Protein AF-0000000075743321 (afdb_homodimer)

Solvent-accessible surface area (backbone atoms only — not comparable to full-atom values): 31450 Å² total; per-residue (Å²): 132,83,72,49,42,60,17,60,39,51,51,83,63,34,25,37,32,34,36,20,59,13,15,54,67,76,68,58,81,82,76,26,31,42,60,59,40,52,52,52,44,41,74,71,39,32,38,78,46,72,28,60,35,60,72,38,92,44,61,46,74,60,20,6,30,51,58,68,55,33,26,47,39,53,51,46,54,36,68,36,82,76,41,49,32,35,39,31,26,40,30,79,41,56,22,64,70,26,58,82,69,57,60,43,68,58,40,43,76,31,38,44,40,46,32,22,40,48,25,40,14,20,41,48,42,43,42,29,49,64,29,29,30,29,29,30,34,26,58,23,43,36,64,47,51,44,90,45,68,67,13,37,50,47,40,50,51,23,46,49,53,40,49,43,32,44,48,36,45,62,52,74,49,56,72,52,92,88,42,58,76,66,42,69,74,24,69,42,68,33,58,17,36,22,44,59,37,21,45,68,33,32,46,51,43,43,38,19,78,88,30,47,70,79,30,67,67,14,21,38,36,37,19,32,65,57,52,50,53,66,57,54,44,50,55,52,46,46,38,35,68,54,40,41,54,43,37,24,42,18,39,41,28,22,17,52,42,78,50,89,65,79,69,76,54,82,47,65,68,56,48,51,50,48,50,40,50,71,42,29,60,77,29,14,16,24,35,28,38,47,22,45,60,20,67,56,98,52,38,59,29,27,46,55,46,70,29,55,39,44,28,33,39,30,15,75,69,45,26,43,33,46,72,52,48,66,25,86,129,87,71,49,41,60,17,60,38,52,51,84,62,32,24,37,31,34,35,20,58,11,15,53,67,74,66,64,78,81,77,26,32,43,58,57,40,52,51,51,43,40,74,71,38,32,39,78,46,71,27,59,35,58,72,38,89,46,59,45,76,54,21,7,31,51,59,68,57,31,28,49,38,54,51,45,52,35,67,34,83,75,41,50,32,36,38,31,26,42,33,79,41,56,22,64,70,26,59,82,69,56,61,43,68,60,39,44,76,31,39,42,39,46,32,21,40,49,24,42,14,20,41,48,43,43,42,29,47,65,29,28,31,30,30,31,35,26,59,22,43,37,65,45,49,45,88,45,69,68,12,37,50,48,39,50,51,24,45,51,53,39,49,42,31,42,48,34,46,64,52,75,49,57,72,51,92,88,40,59,76,65,41,70,74,24,68,44,66,33,56,18,35,21,42,58,37,20,46,67,32,34,47,52,44,43,37,19,78,87,31,46,68,79,30,67,64,14,20,38,36,38,22,35,63,57,51,48,50,66,59,54,44,52,55,51,47,45,38,34,70,54,40,41,54,43,37,23,41,18,40,41,27,22,16,53,43,77,49,87,64,80,64,62,61,84,47,64,69,55,49,51,50,49,51,40,52,70,42,29,60,76,29,14,15,24,34,29,39,48,22,46,58,21,66,55,98,51,39,59,29,26,45,54,46,69,29,55,39,45,30,32,39,30,16,76,69,46,25,44,32,47,72,53,47,66,26,86

Nearest PDB structures (foldseek):
  3sr3-assembly1_B  TM=9.087E-01  e=1.053E-28  Bacillus anthracis str. Ames
  3u1b-assembly1_B  TM=8.759E-01  e=1.747E-28  Bacillus anthracis str. Ames
  3sr3-assembly1_A  TM=8.570E-01  e=5.957E-29  Bacillus anthracis str. Ames
  4iix-assembly1_B  TM=8.674E-01  e=1.122E-28  Escherichia coli
  3tlg-assembly1_A  TM=8.670E-01  e=1.983E-28  Escherichia coli

Sequence (656 aa):
MRYSVKPRRLREGSTIMLIAPSAPPGYPGSGSGLNTSIDYLRKRGFRVVLGDTVKFALNKGFHSAPDEVRARDIMNAFTRDDVDAVWCLRGMSGAFRVIRFLDYEVIKEHPKVIVGFSDITALQTAVYAKAGVPSLQAPMLDLNVTSSEHGLSRFKRDVDAALSILKGEVIELKPLQDGPFPRIITPGKASGVMIGGNLLKFLLPQSVPGFRINPEGKVLFIEEIALQIHRLDEYLTALGLMGILGGVNAIAYGEIPELREWQVGGSVVESITEATKTYNPKAPSFMNYPCCHGGDQQGLNTYPVPLGINIEVNADEAALIMKEPLVEMRYSVKPRRLREGSTIMLIAPSAPPGYPGSGSGLNTSIDYLRKRGFRVVLGDTVKFALNKGFHSAPDEVRARDIMNAFTRDDVDAVWCLRGMSGAFRVIRFLDYEVIKEHPKVIVGFSDITALQTAVYAKAGVPSLQAPMLDLNVTSSEHGLSRFKRDVDAALSILKGEVIELKPLQDGPFPRIITPGKASGVMIGGNLLKFLLPQSVPGFRINPEGKVLFIEEIALQIHRLDEYLTALGLMGILGGVNAIAYGEIPELREWQVGGSVVESITEATKTYNPKAPSFMNYPCCHGGDQQGLNTYPVPLGINIEVNADEAALIMKEPLVE

Radius of gyration: 25.64 Å; Cα contacts (8 Å, |Δi|>4): 1723; chains: 2; bounding box: 49×75×62 Å

Secondary structure (DSSP, 8-state):
-----PPPPP-TT-EEEEE-SSSPPP-GGGT-HHHHHHHHHHHTT-EEEE-HHHHS---BTTBSS-HHHHHHHHHHHHH-TT--EEEE---SS-HHHHGGG--HHHHHHS--EEE--TTHHHHHHHHHHHH---EEE---TTTS--SSHHHHHHHHHHHHHHHHHHTT---EE---TTSPPPEEEE--EEEEEEEEEEHHHHHHHHHSGGG----TTEEEEEE--S--HHHHHHHHHHHHHTTHHHHSS-EEEEE-PPP-S--SS--HHHHHHHHHHHH-TTS-EEEEEEEEEEEETTEEEE--EEESSEEEEETTTTEEEESS-S--/-----PPPPP-TT-EEEEE-SSSPPP-GGGT-HHHHHHHHHHHTT-EEEE-HHHHS---BTTBSS-HHHHHHHHHHHHH-TT--EEEE---SS-HHHHGGG--HHHHHHS--EEE--TTHHHHHHHHHHHH---EEE---TTTS--SSHHHHHHHHHHHHHHHHHHTT---EEPPPTTSPPPEEEE--EEEEEEEEEEHHHHHHHHHSGGG----TTEEEEEE--S--HHHHHHHHHHHHHTTHHHHSS-EEEEE-PPP-SS--S--HHHHHHHHHHHH-TTS-EEEEEEEEEEEETTEEEE--EEESSEEEEETTTTEEEESS-S--

Foldseek 3Di:
DLDQQFAAFDDQAAEEEEAALFFAFDDPPVVFLQVVLQVLCVVVRYHYHYFPLHVPCQDDVRGSHPLLRSLVRVLCQQQDPRHRAYAYADADERNLVNLVVHDLCSCLVRPHAYEEADLCLLVQLQNCQRRLAKYKQFDHRGAQDDPDPVSNVLNSVQVVLVSCLSNFDFDKFFDDPQFDDKFWLAADKDKAFEGEGEQVSNLVLCVPVSRNDQQARYEYEYEYEADALVVVLVSLVSCLVSLNLQRHQAYEYADYDHDPDDYPDDDPVRSVSVSNCVRHVNHTYMYHRQDDNDDDPSGGRRRMDMGSAMWMQGSVRRIIGGPGRSHD/DLDQQFAAFDDQAAEEEEAALFFAFDPPPVVFLQVVLQVLVVVVRYHYHYFCLHVPCQDDPRGSHPLLRSQVRVLCLQQDPRHRAYAYADADERNLVNLVVHDLCSCLVRPHAYEEADLCLLVQLQNCQRRLAKYKQFDHRGAQDDPDPVSNVLNSVQVVLVSCLSNFDFDKFFDDPQFDDKFWLAADKDKAFEGEGEQVSNLVLCVPVSRNDQQARYEYEYEYEADALVVVLVSLVSCLVSCNLQRHQAYEYADYDHDPPDYDDDTPVRSVSVSNCVRHVNHTYMYHRQDDNDDDPSGGRRRMDMGSAMWMQGSVRSIIGGPGRSHD

Structure (mmCIF, N/CA/C/O backbone):
data_AF-0000000075743321-model_v1
#
loop_
_entity.id
_entity.type
_entity.pdbx_description
1 polymer 'Peptidase U61 LD-carboxypeptidase A'
#
loop_
_atom_site.group_PDB
_atom_site.id
_atom_site.type_symbol
_atom_site.label_atom_id
_atom_site.label_alt_id
_atom_site.label_comp_id
_atom_site.label_asym_id
_atom_site.label_entity_id
_atom_site.label_seq_id
_atom_site.pdbx_PDB_ins_code
_atom_site.Cartn_x
_atom_site.Cartn_y
_atom_site.Cartn_z
_atom_site.occupancy
_atom_site.B_iso_or_equiv
_atom_site.auth_seq_id
_atom_site.auth_comp_id
_atom_site.auth_asym_id
_atom_site.auth_atom_id
_atom_site.pdbx_PDB_model_num
ATOM 1 N N . MET A 1 1 ? -17.094 -10.531 -24.516 1 29.8 1 MET A N 1
ATOM 2 C CA . MET A 1 1 ? -15.758 -10.859 -25 1 29.8 1 MET A CA 1
ATOM 3 C C . MET A 1 1 ? -15 -11.719 -24 1 29.8 1 MET A C 1
ATOM 5 O O . MET A 1 1 ? -14.789 -11.305 -22.859 1 29.8 1 MET A O 1
ATOM 9 N N . ARG A 1 2 ? -15.211 -12.961 -23.953 1 39.22 2 ARG A N 1
ATOM 10 C CA . ARG A 1 2 ? -14.711 -14.016 -23.078 1 39.22 2 ARG A CA 1
ATOM 11 C C . ARG A 1 2 ? -13.25 -13.773 -22.719 1 39.22 2 ARG A C 1
ATOM 13 O O . ARG A 1 2 ? -12.625 -14.602 -22.047 1 39.22 2 ARG A O 1
ATOM 20 N N . TYR A 1 3 ? -12.305 -13.18 -23.547 1 48.41 3 TYR A N 1
ATOM 21 C CA . TYR A 1 3 ? -11.305 -13.75 -24.438 1 48.41 3 TYR A CA 1
ATOM 22 C C . TYR A 1 3 ? -10.023 -14.07 -23.688 1 48.41 3 TYR A C 1
ATOM 24 O O . TYR A 1 3 ? -9.109 -13.25 -23.625 1 48.41 3 TYR A O 1
ATOM 32 N N . SER A 1 4 ? -10.141 -14.625 -22.438 1 61.72 4 SER A N 1
ATOM 33 C CA . SER A 1 4 ? -8.836 -15.07 -21.938 1 61.72 4 SER A CA 1
ATOM 34 C C . SER A 1 4 ? -8.141 -15.969 -22.953 1 61.72 4 SER A C 1
ATOM 36 O O . SER A 1 4 ? -8.797 -16.703 -23.703 1 61.72 4 SER A O 1
ATOM 38 N N . VAL A 1 5 ? -6.949 -15.641 -23.359 1 84.44 5 VAL A N 1
ATOM 39 C CA . VAL A 1 5 ? -6.039 -16.453 -24.141 1 84.44 5 VAL A CA 1
ATOM 40 C C . VAL A 1 5 ? -5.504 -17.609 -23.297 1 84.44 5 VAL A C 1
ATOM 42 O O . VAL A 1 5 ? -4.828 -17.375 -22.281 1 84.44 5 VAL A O 1
ATOM 45 N N . LYS A 1 6 ? -6.035 -18.828 -23.516 1 91.81 6 LYS A N 1
ATOM 46 C CA . LYS A 1 6 ? -5.648 -19.938 -22.656 1 91.81 6 LYS A CA 1
ATOM 47 C C . LYS A 1 6 ? -4.375 -20.609 -23.156 1 91.81 6 LYS A C 1
ATOM 49 O O . LYS A 1 6 ? -4.242 -20.891 -24.359 1 91.81 6 LYS A O 1
ATOM 54 N N . PRO A 1 7 ? -3.477 -20.828 -22.219 1 96.69 7 PRO A N 1
ATOM 55 C CA . PRO A 1 7 ? -2.256 -21.562 -22.562 1 96.69 7 PRO A CA 1
ATOM 56 C C . PRO A 1 7 ? -2.529 -23.031 -22.906 1 96.69 7 PRO A C 1
ATOM 58 O O . PRO A 1 7 ? -3.621 -23.531 -22.641 1 96.69 7 PRO A O 1
ATOM 61 N N . ARG A 1 8 ? -1.607 -23.656 -23.562 1 95.62 8 ARG A N 1
ATOM 62 C CA . ARG A 1 8 ? -1.686 -25.078 -23.859 1 95.62 8 ARG A CA 1
ATOM 63 C C . ARG A 1 8 ? -1.506 -25.906 -22.594 1 95.62 8 ARG A C 1
ATOM 65 O O . ARG A 1 8 ? -0.695 -25.578 -21.734 1 95.62 8 ARG A O 1
ATOM 72 N N . ARG A 1 9 ? -2.215 -27 -22.547 1 97.75 9 ARG A N 1
ATOM 73 C CA . ARG A 1 9 ? -2.102 -27.906 -21.406 1 97.75 9 ARG A CA 1
ATOM 74 C C . ARG A 1 9 ? -0.757 -28.625 -21.406 1 97.75 9 ARG A C 1
ATOM 76 O O . ARG A 1 9 ? -0.17 -28.844 -22.469 1 97.75 9 ARG A O 1
ATOM 83 N N . LEU A 1 10 ? -0.298 -28.969 -20.234 1 98.19 10 LEU A N 1
ATOM 84 C CA . LEU A 1 10 ? 0.907 -29.781 -20.109 1 98.19 10 LEU A CA 1
ATOM 85 C C . LEU A 1 10 ? 0.617 -31.234 -20.453 1 98.19 10 LEU A C 1
ATOM 87 O O . LEU A 1 10 ? -0.478 -31.734 -20.188 1 98.19 10 LEU A O 1
ATOM 91 N N . ARG A 1 11 ? 1.539 -31.859 -21.031 1 97.31 11 ARG A N 1
ATOM 92 C CA . ARG A 1 11 ? 1.543 -33.281 -21.312 1 97.31 11 ARG A CA 1
ATOM 93 C C . ARG A 1 11 ? 2.863 -33.938 -20.906 1 97.31 11 ARG A C 1
ATOM 95 O O . ARG A 1 11 ? 3.814 -33.219 -20.547 1 97.31 11 ARG A O 1
ATOM 102 N N . GLU A 1 12 ? 2.781 -35.281 -20.875 1 96 12 GLU A N 1
ATOM 103 C CA . GLU A 1 12 ? 4.059 -35.969 -20.641 1 96 12 GLU A CA 1
ATOM 104 C C . GLU A 1 12 ? 5.129 -35.469 -21.609 1 96 12 GLU A C 1
ATOM 106 O O . GLU A 1 12 ? 4.867 -35.312 -22.797 1 96 12 GLU A O 1
ATOM 111 N N . GLY A 1 13 ? 6.242 -35.125 -21.062 1 97.88 13 GLY A N 1
ATOM 112 C CA . GLY A 1 13 ? 7.328 -34.625 -21.891 1 97.88 13 GLY A CA 1
ATOM 113 C C . GLY A 1 13 ? 7.348 -33.094 -22.016 1 97.88 13 GLY A C 1
ATOM 114 O O . GLY A 1 13 ? 8.312 -32.531 -22.516 1 97.88 13 GLY A O 1
ATOM 115 N N . SER A 1 14 ? 6.273 -32.438 -21.578 1 98.44 14 SER A N 1
ATOM 116 C CA . SER A 1 14 ? 6.254 -30.969 -21.594 1 98.44 14 SER A CA 1
ATOM 117 C C . SER A 1 14 ? 7.422 -30.391 -20.812 1 98.44 14 SER A C 1
ATOM 119 O O . SER A 1 14 ? 7.934 -31.031 -19.891 1 98.44 14 SER A O 1
ATOM 121 N N . THR A 1 15 ? 7.836 -29.172 -21.203 1 98.62 15 THR A N 1
ATOM 122 C CA . THR A 1 15 ? 8.969 -28.5 -20.578 1 98.62 15 THR A CA 1
ATOM 123 C C . THR A 1 15 ? 8.492 -27.375 -19.672 1 98.62 15 THR A C 1
ATOM 125 O O . THR A 1 15 ? 7.754 -26.484 -20.109 1 98.62 15 THR A O 1
ATOM 128 N N . ILE A 1 16 ? 8.938 -27.438 -18.422 1 98.56 16 ILE A N 1
ATOM 129 C CA . ILE A 1 16 ? 8.664 -26.391 -17.453 1 98.56 16 ILE A CA 1
ATOM 130 C C . ILE A 1 16 ? 9.938 -25.594 -17.188 1 98.56 16 ILE A C 1
ATOM 132 O O . ILE A 1 16 ? 10.977 -26.156 -16.844 1 98.56 16 ILE A O 1
ATOM 136 N N . MET A 1 17 ? 9.867 -24.297 -17.422 1 98.25 17 MET A N 1
ATOM 137 C CA . MET A 1 17 ? 10.992 -23.422 -17.125 1 98.25 17 MET A CA 1
ATOM 138 C C . MET A 1 17 ? 10.867 -22.828 -15.719 1 98.25 17 MET A C 1
ATOM 140 O O . MET A 1 17 ? 9.812 -22.297 -15.359 1 98.25 17 MET A O 1
ATOM 144 N N . LEU A 1 18 ? 11.906 -22.984 -14.953 1 96.69 18 LEU A N 1
ATOM 145 C CA . LEU A 1 18 ? 11.977 -22.406 -13.617 1 96.69 18 LEU A CA 1
ATOM 146 C C . LEU A 1 18 ? 12.648 -21.047 -13.656 1 96.69 18 LEU A C 1
ATOM 148 O O . LEU A 1 18 ? 13.734 -20.891 -14.219 1 96.69 18 LEU A O 1
ATOM 152 N N . ILE A 1 19 ? 11.984 -20.031 -13.094 1 96.31 19 ILE A N 1
ATOM 153 C CA . ILE A 1 19 ? 12.562 -18.703 -13.062 1 96.31 19 ILE A CA 1
ATOM 154 C C . ILE A 1 19 ? 12.469 -18.125 -11.656 1 96.31 19 ILE A C 1
ATOM 156 O O . ILE A 1 19 ? 11.703 -18.625 -10.82 1 96.31 19 ILE A O 1
ATOM 160 N N . ALA A 1 20 ? 13.266 -17.109 -11.367 1 95.25 20 ALA A N 1
ATOM 161 C CA . ALA A 1 20 ? 13.258 -16.375 -10.102 1 95.25 20 ALA A CA 1
ATOM 162 C C . ALA A 1 20 ? 12.992 -14.883 -10.328 1 95.25 20 ALA A C 1
ATOM 164 O O . ALA A 1 20 ? 13.898 -14.055 -10.227 1 95.25 20 ALA A O 1
ATOM 165 N N . PRO A 1 21 ? 11.75 -14.516 -10.539 1 96.38 21 PRO A N 1
ATOM 166 C CA . PRO A 1 21 ? 11.422 -13.117 -10.859 1 96.38 21 PRO A CA 1
ATOM 167 C C . PRO A 1 21 ? 11.516 -12.195 -9.648 1 96.38 21 PRO A C 1
ATOM 169 O O . PRO A 1 21 ? 11.414 -10.977 -9.789 1 96.38 21 PRO A O 1
ATOM 172 N N . SER A 1 22 ? 11.688 -12.688 -8.477 1 94.88 22 SER A N 1
ATOM 173 C CA . SER A 1 22 ? 11.766 -11.93 -7.234 1 94.88 22 SER A CA 1
ATOM 174 C C . SER A 1 22 ? 13.109 -12.141 -6.543 1 94.88 22 SER A C 1
ATOM 176 O O . SER A 1 22 ? 14.148 -11.719 -7.051 1 94.88 22 SER A O 1
ATOM 178 N N . ALA A 1 23 ? 13.188 -12.875 -5.422 1 91.31 23 ALA A N 1
ATOM 179 C CA . ALA A 1 23 ? 14.422 -13.109 -4.676 1 91.31 23 ALA A CA 1
ATOM 180 C C . ALA A 1 23 ? 15.188 -14.305 -5.238 1 91.31 23 ALA A C 1
ATOM 182 O O . ALA A 1 23 ? 14.609 -15.141 -5.941 1 91.31 23 ALA A O 1
ATOM 183 N N . PRO A 1 24 ? 16.438 -14.344 -4.949 1 88.31 24 PRO A N 1
ATOM 184 C CA . PRO A 1 24 ? 17.219 -15.5 -5.391 1 88.31 24 PRO A CA 1
ATOM 185 C C . PRO A 1 24 ? 16.812 -16.781 -4.672 1 88.31 24 PRO A C 1
ATOM 187 O O . PRO A 1 24 ? 16.422 -16.75 -3.502 1 88.31 24 PRO A O 1
ATOM 190 N N . PRO A 1 25 ? 16.938 -17.891 -5.496 1 81.69 25 PRO A N 1
ATOM 191 C CA . PRO A 1 25 ? 16.703 -19.172 -4.82 1 81.69 25 PRO A CA 1
ATOM 192 C C . PRO A 1 25 ? 17.766 -19.469 -3.76 1 81.69 25 PRO A C 1
ATOM 194 O O . PRO A 1 25 ? 18.828 -18.844 -3.75 1 81.69 25 PRO A O 1
ATOM 197 N N . GLY A 1 26 ? 17.281 -20.234 -2.758 1 71.12 26 GLY A N 1
ATOM 198 C CA . GLY A 1 26 ? 18.297 -20.719 -1.825 1 71.12 26 GLY A CA 1
ATOM 199 C C . GLY A 1 26 ? 19.391 -21.531 -2.49 1 71.12 26 GLY A C 1
ATOM 200 O O . GLY A 1 26 ? 19.141 -22.203 -3.498 1 71.12 26 GLY A O 1
ATOM 201 N N . TYR A 1 27 ? 20.688 -21.188 -2.525 1 54.09 27 TYR A N 1
ATOM 202 C CA . TYR A 1 27 ? 21.797 -21.859 -3.203 1 54.09 27 TYR A CA 1
ATOM 203 C C . TYR A 1 27 ? 21.75 -23.359 -2.984 1 54.09 27 TYR A C 1
ATOM 205 O O . TYR A 1 27 ? 21.453 -23.828 -1.883 1 54.09 27 TYR A O 1
ATOM 213 N N . PRO A 1 28 ? 21.734 -24.188 -4.059 1 47.06 28 PRO A N 1
ATOM 214 C CA . PRO A 1 28 ? 21.656 -25.656 -4.133 1 47.06 28 PRO A CA 1
ATOM 215 C C . PRO A 1 28 ? 22.453 -26.344 -3.031 1 47.06 28 PRO A C 1
ATOM 217 O O . PRO A 1 28 ? 22.094 -27.453 -2.602 1 47.06 28 PRO A O 1
ATOM 220 N N . GLY A 1 29 ? 23.609 -26.016 -2.74 1 41.25 29 GLY A N 1
ATOM 221 C CA . GLY A 1 29 ? 24.5 -26.875 -1.954 1 41.25 29 GLY A CA 1
ATOM 222 C C . GLY A 1 29 ? 23.891 -27.297 -0.634 1 41.25 29 GLY A C 1
ATOM 223 O O . GLY A 1 29 ? 24.406 -28.188 0.04 1 41.25 29 GLY A O 1
ATOM 224 N N . SER A 1 30 ? 23.328 -26.531 0.13 1 42.66 30 SER A N 1
ATOM 225 C CA . SER A 1 30 ? 22.938 -27.016 1.445 1 42.66 30 SER A CA 1
ATOM 226 C C . SER A 1 30 ? 21.719 -27.938 1.351 1 42.66 30 SER A C 1
ATOM 228 O O . SER A 1 30 ? 20.906 -28 2.277 1 42.66 30 SER A O 1
ATOM 230 N N . GLY A 1 31 ? 21.625 -28.859 0.332 1 50.97 31 GLY A N 1
ATOM 231 C CA . GLY A 1 31 ? 20.578 -29.859 0.352 1 50.97 31 GLY A CA 1
ATOM 232 C C . GLY A 1 31 ? 19.25 -29.375 -0.192 1 50.97 31 GLY A C 1
ATOM 233 O O . GLY A 1 31 ? 18.219 -29.5 0.469 1 50.97 31 GLY A O 1
ATOM 234 N N . SER A 1 32 ? 19.125 -28.5 -1.301 1 62.69 32 SER A N 1
ATOM 235 C CA . SER A 1 32 ? 18.328 -27.328 -1.632 1 62.69 32 SER A CA 1
ATOM 236 C C . SER A 1 32 ? 16.922 -27.719 -2.068 1 62.69 32 SER A C 1
ATOM 238 O O . SER A 1 32 ? 16.703 -28.828 -2.58 1 62.69 32 SER A O 1
ATOM 240 N N . GLY A 1 33 ? 15.875 -27.438 -1.416 1 78.88 33 GLY A N 1
ATOM 241 C CA . GLY A 1 33 ? 14.453 -27.469 -1.747 1 78.88 33 GLY A CA 1
ATOM 242 C C . GLY A 1 33 ? 14.188 -27.422 -3.24 1 78.88 33 GLY A C 1
ATOM 243 O O . GLY A 1 33 ? 13.352 -28.156 -3.748 1 78.88 33 GLY A O 1
ATOM 244 N N . LEU A 1 34 ? 15.172 -27 -3.971 1 87.5 34 LEU A N 1
ATOM 245 C CA . LEU A 1 34 ? 14.992 -26.859 -5.41 1 87.5 34 LEU A CA 1
ATOM 246 C C . LEU A 1 34 ? 15.242 -28.188 -6.125 1 87.5 34 LEU A C 1
ATOM 248 O O . LEU A 1 34 ? 14.492 -28.562 -7.02 1 87.5 34 LEU A O 1
ATOM 252 N N . ASN A 1 35 ? 16.312 -28.922 -5.77 1 88.44 35 ASN A N 1
ATOM 253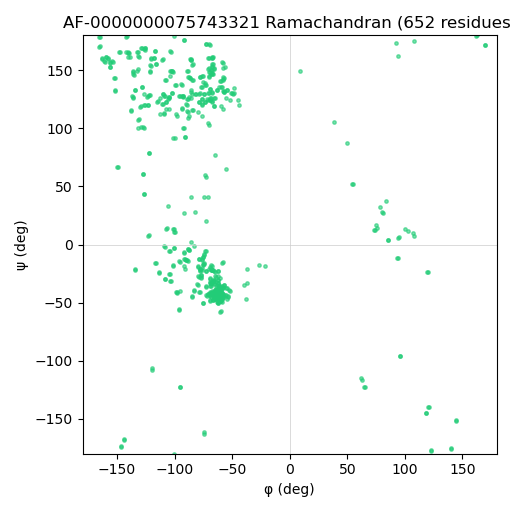 C CA . ASN A 1 35 ? 16.625 -30.219 -6.391 1 88.44 35 ASN A CA 1
ATOM 254 C C . ASN A 1 35 ? 15.508 -31.234 -6.152 1 88.44 35 ASN A C 1
ATOM 256 O O . ASN A 1 35 ? 15.172 -32 -7.043 1 88.44 35 ASN A O 1
ATOM 260 N N . THR A 1 36 ? 15.023 -31.219 -4.945 1 89.56 36 THR A N 1
ATOM 261 C CA . THR A 1 36 ? 13.914 -32.094 -4.617 1 89.56 36 THR A CA 1
ATOM 262 C C . THR A 1 36 ? 12.719 -31.828 -5.523 1 89.56 36 THR A C 1
ATOM 264 O O . THR A 1 36 ? 12.086 -32.75 -6.031 1 89.56 36 THR A O 1
ATOM 267 N N . SER A 1 37 ? 12.445 -30.594 -5.75 1 92.94 37 SER A N 1
ATOM 268 C CA . SER A 1 37 ? 11.32 -30.188 -6.586 1 92.94 37 SER A CA 1
ATOM 269 C C . SER A 1 37 ? 11.555 -30.562 -8.047 1 92.94 37 SER A C 1
ATOM 271 O O . SER A 1 37 ? 10.641 -31.047 -8.719 1 92.94 37 SER A O 1
ATOM 273 N N . ILE A 1 38 ? 12.773 -30.344 -8.531 1 93.75 38 ILE A N 1
ATOM 274 C CA . ILE A 1 38 ? 13.117 -30.656 -9.914 1 93.75 38 ILE A CA 1
ATOM 275 C C . ILE A 1 38 ? 12.992 -32.156 -10.148 1 93.75 38 ILE A C 1
ATOM 277 O O . ILE A 1 38 ? 12.391 -32.594 -11.133 1 93.75 38 ILE A O 1
ATOM 281 N N . ASP A 1 39 ? 13.555 -32.938 -9.188 1 94.44 39 ASP A N 1
ATOM 282 C CA . ASP A 1 39 ? 13.477 -34.375 -9.297 1 94.44 39 ASP A CA 1
ATOM 283 C C . ASP A 1 39 ? 12.023 -34.844 -9.297 1 94.44 39 ASP A C 1
ATOM 285 O O . ASP A 1 39 ? 11.672 -35.781 -10.031 1 94.44 39 ASP A O 1
ATOM 289 N N . TYR A 1 40 ? 11.234 -34.219 -8.461 1 95.44 40 TYR A N 1
ATOM 290 C CA . TYR A 1 40 ? 9.836 -34.594 -8.375 1 95.44 40 TYR A CA 1
ATOM 291 C C . TYR A 1 40 ? 9.117 -34.344 -9.695 1 95.44 40 TYR A C 1
ATOM 293 O O . TYR A 1 40 ? 8.352 -35.188 -10.172 1 95.44 40 TYR A O 1
ATOM 301 N N . LEU A 1 41 ? 9.352 -33.219 -10.352 1 97.12 41 LEU A N 1
ATOM 302 C CA . LEU A 1 41 ? 8.742 -32.875 -11.633 1 97.12 41 LEU A CA 1
ATOM 303 C C . LEU A 1 41 ? 9.203 -33.844 -12.727 1 97.12 41 LEU A C 1
ATOM 305 O O . LEU A 1 41 ? 8.398 -34.281 -13.547 1 97.12 41 LEU A O 1
ATOM 309 N N . ARG A 1 42 ? 10.461 -34.188 -12.703 1 97.88 42 ARG A N 1
ATOM 310 C CA . ARG A 1 42 ? 11 -35.125 -13.68 1 97.88 42 ARG A CA 1
ATOM 311 C C . ARG A 1 42 ? 10.367 -36.5 -13.523 1 97.88 42 ARG A C 1
ATOM 313 O O . ARG A 1 42 ? 10.031 -37.156 -14.508 1 97.88 42 ARG A O 1
ATOM 320 N N . LYS A 1 43 ? 10.242 -36.906 -12.281 1 97.25 43 LYS A N 1
ATOM 321 C CA . LYS A 1 43 ? 9.617 -38.188 -11.992 1 97.25 43 LYS A CA 1
ATOM 322 C C . LYS A 1 43 ? 8.164 -38.188 -12.477 1 97.25 43 LYS A C 1
ATOM 324 O O . LYS A 1 43 ? 7.629 -39.25 -12.797 1 97.25 43 LYS A O 1
ATOM 329 N N . ARG A 1 44 ? 7.531 -37.062 -12.539 1 97.25 44 ARG A N 1
ATOM 330 C CA . ARG A 1 44 ? 6.16 -36.969 -13.023 1 97.25 44 ARG A CA 1
ATOM 331 C C . ARG A 1 44 ? 6.117 -36.844 -14.539 1 97.25 44 ARG A C 1
ATOM 333 O O . ARG A 1 44 ? 5.051 -36.656 -15.125 1 97.25 44 ARG A O 1
ATOM 340 N N . GLY A 1 45 ? 7.324 -36.875 -15.203 1 97.88 45 GLY A N 1
ATOM 341 C CA . GLY A 1 45 ? 7.395 -37 -16.656 1 97.88 45 GLY A CA 1
ATOM 342 C C . GLY A 1 45 ? 7.637 -35.656 -17.344 1 97.88 45 GLY A C 1
ATOM 343 O O . GLY A 1 45 ? 7.449 -35.562 -18.562 1 97.88 45 GLY A O 1
ATOM 344 N N . PHE A 1 46 ? 8.008 -34.656 -16.609 1 98.5 46 PHE A N 1
ATOM 345 C CA . PHE A 1 46 ? 8.219 -33.344 -17.219 1 98.5 46 PHE A CA 1
ATOM 346 C C . PHE A 1 46 ? 9.711 -33.094 -17.406 1 98.5 46 PHE A C 1
ATOM 348 O O . PHE A 1 46 ? 10.539 -33.625 -16.672 1 98.5 46 PHE A O 1
ATOM 355 N N . ARG A 1 47 ? 10.016 -32.344 -18.438 1 98.38 47 ARG A N 1
ATOM 356 C CA . ARG A 1 47 ? 11.344 -31.766 -18.562 1 98.38 47 ARG A CA 1
ATOM 357 C C . ARG A 1 47 ? 11.445 -30.438 -17.828 1 98.38 47 ARG A C 1
ATOM 359 O O . ARG A 1 47 ? 10.477 -29.672 -17.781 1 98.38 47 ARG A O 1
ATOM 366 N N . VAL A 1 48 ? 12.609 -30.219 -17.234 1 97.75 48 VAL A N 1
ATOM 367 C CA . VAL A 1 48 ? 12.812 -28.984 -16.469 1 97.75 48 VAL A CA 1
ATOM 368 C C . VAL A 1 48 ? 14.016 -28.234 -17.016 1 97.75 48 VAL A C 1
ATOM 370 O O . VAL A 1 48 ? 15.086 -28.812 -17.219 1 97.75 48 VAL A O 1
ATOM 373 N N . VAL A 1 49 ? 13.828 -26.984 -17.328 1 96.94 49 VAL A N 1
ATOM 374 C CA . VAL A 1 49 ? 14.93 -26.109 -17.719 1 96.94 49 VAL A CA 1
ATOM 375 C C . VAL A 1 49 ? 14.992 -24.922 -16.766 1 96.94 49 VAL A C 1
ATOM 377 O O . VAL A 1 49 ? 13.977 -24.5 -16.203 1 96.94 49 VAL A O 1
ATOM 380 N N . LEU A 1 50 ? 16.172 -24.406 -16.547 1 95.31 50 LEU A N 1
ATOM 381 C CA . LEU A 1 50 ? 16.375 -23.281 -15.641 1 95.31 50 LEU A CA 1
ATOM 382 C C . LEU A 1 50 ? 16.562 -21.984 -16.406 1 95.31 50 LEU A C 1
ATOM 384 O O . LEU A 1 50 ? 17.312 -21.938 -17.391 1 95.31 50 LEU A O 1
ATOM 388 N N . GLY A 1 51 ? 15.828 -20.953 -16.016 1 95.19 51 GLY A N 1
ATOM 389 C CA . GLY A 1 51 ? 16.078 -19.625 -16.547 1 95.19 51 GLY A CA 1
ATOM 390 C C . GLY A 1 51 ? 17.375 -19.016 -16.078 1 95.19 51 GLY A C 1
ATOM 391 O O . GLY A 1 51 ? 18.031 -19.562 -15.172 1 95.19 51 GLY A O 1
ATOM 392 N N . ASP A 1 52 ? 17.766 -17.891 -16.625 1 93.25 52 ASP A N 1
ATOM 393 C CA . ASP A 1 52 ? 19.031 -17.219 -16.328 1 93.25 52 ASP A CA 1
ATOM 394 C C . ASP A 1 52 ? 19.078 -16.75 -14.875 1 93.25 52 ASP A C 1
ATOM 396 O O . ASP A 1 52 ? 20.141 -16.734 -14.25 1 93.25 52 ASP A O 1
ATOM 400 N N . THR A 1 53 ? 17.938 -16.359 -14.328 1 93.44 53 THR A N 1
ATOM 401 C CA . THR A 1 53 ? 17.875 -15.844 -12.969 1 93.44 53 THR A CA 1
ATOM 402 C C . THR A 1 53 ? 18.156 -16.953 -11.953 1 93.44 53 THR A C 1
ATOM 404 O O . THR A 1 53 ? 18.422 -16.672 -10.781 1 93.44 53 THR A O 1
ATOM 407 N N . VAL A 1 54 ? 18.016 -18.141 -12.383 1 90.44 54 VAL A N 1
ATOM 408 C CA . VAL A 1 54 ? 18.25 -19.312 -11.531 1 90.44 54 VAL A CA 1
ATOM 409 C C . VAL A 1 54 ? 19.656 -19.844 -11.789 1 90.44 54 VAL A C 1
ATOM 411 O O . VAL A 1 54 ? 20.391 -20.156 -10.844 1 90.44 54 VAL A O 1
ATOM 414 N N . LYS A 1 55 ? 20.031 -19.859 -13.008 1 87.19 55 LYS A N 1
ATOM 415 C CA . LYS A 1 55 ? 21.266 -20.5 -13.453 1 87.19 55 LYS A CA 1
ATOM 416 C C . LYS A 1 55 ? 22.484 -19.672 -13.031 1 87.19 55 LYS A C 1
ATOM 418 O O . LYS A 1 55 ? 23.516 -20.234 -12.664 1 87.19 55 LYS A O 1
ATOM 423 N N . PHE A 1 56 ? 22.203 -18.312 -13.109 1 82.44 56 PHE A N 1
ATOM 424 C CA . PHE A 1 56 ? 23.359 -17.438 -12.914 1 82.44 56 PHE A CA 1
ATOM 425 C C . PHE A 1 56 ? 23.234 -16.641 -11.625 1 82.44 56 PHE A C 1
ATOM 427 O O . PHE A 1 56 ? 22.125 -16.25 -11.234 1 82.44 56 PHE A O 1
ATOM 434 N N . ALA A 1 57 ? 24.172 -16.688 -10.789 1 72 57 ALA A N 1
ATOM 435 C CA . ALA A 1 57 ? 24.188 -15.898 -9.555 1 72 57 ALA A CA 1
ATOM 436 C C . ALA A 1 57 ? 24.266 -14.406 -9.852 1 72 57 ALA A C 1
ATOM 438 O O . ALA A 1 57 ? 25.312 -13.781 -9.633 1 72 57 ALA A O 1
ATOM 439 N N . LEU A 1 58 ? 23.188 -13.781 -10.242 1 79.62 58 LEU A N 1
ATOM 440 C CA . LEU A 1 58 ? 23.141 -12.391 -10.688 1 79.62 58 LEU A CA 1
ATOM 441 C C . LEU A 1 58 ? 22.516 -11.5 -9.617 1 79.62 58 LEU A C 1
ATOM 443 O O . LEU A 1 58 ? 21.859 -10.508 -9.938 1 79.62 58 LEU A O 1
ATOM 447 N N . ASN A 1 59 ? 22.75 -11.852 -8.406 1 82.88 59 ASN A N 1
ATOM 448 C CA . ASN A 1 59 ? 22.031 -11.211 -7.305 1 82.88 59 ASN A CA 1
ATOM 449 C C . ASN A 1 59 ? 22.312 -9.711 -7.258 1 82.88 59 ASN A C 1
ATOM 451 O O . ASN A 1 59 ? 23.453 -9.281 -7.469 1 82.88 59 ASN A O 1
ATOM 455 N N . LYS A 1 60 ? 21.328 -8.961 -7.086 1 82.19 60 LYS A N 1
ATOM 456 C CA . LYS A 1 60 ? 21.375 -7.52 -6.836 1 82.19 60 LYS A CA 1
ATOM 457 C C . LYS A 1 60 ? 20.531 -7.152 -5.613 1 82.19 60 LYS A C 1
ATOM 459 O O . LYS A 1 60 ? 19.312 -7.031 -5.707 1 82.19 60 LYS A O 1
ATOM 464 N N . GLY A 1 61 ? 21.25 -6.945 -4.473 1 80.94 61 GLY A N 1
ATOM 465 C CA . GLY A 1 61 ? 20.5 -6.75 -3.238 1 80.94 61 GLY A CA 1
ATOM 466 C C . GLY A 1 61 ? 19.672 -7.961 -2.84 1 80.94 61 GLY A C 1
ATOM 467 O O . GLY A 1 61 ? 20.219 -9.062 -2.699 1 80.94 61 GLY A O 1
ATOM 468 N N . PHE A 1 62 ? 18.406 -7.742 -2.836 1 86.25 62 PHE A N 1
ATOM 469 C CA . PHE A 1 62 ? 17.531 -8.844 -2.445 1 86.25 62 PHE A CA 1
ATOM 470 C C . PHE A 1 62 ? 16.797 -9.414 -3.656 1 86.25 62 PHE A C 1
ATOM 472 O O . PHE A 1 62 ? 15.883 -10.227 -3.512 1 86.25 62 PHE A O 1
ATOM 479 N N . HIS A 1 63 ? 17.266 -9.047 -4.809 1 91.75 63 HIS A N 1
ATOM 480 C CA . HIS A 1 63 ? 16.703 -9.562 -6.051 1 91.75 63 HIS A CA 1
ATOM 481 C C . HIS A 1 63 ? 17.609 -10.633 -6.66 1 91.75 63 HIS A C 1
ATOM 483 O O . HIS A 1 63 ? 18.828 -10.57 -6.531 1 91.75 63 HIS A O 1
ATOM 489 N N . SER A 1 64 ? 17 -11.547 -7.344 1 92.69 64 SER A N 1
ATOM 490 C CA . SER A 1 64 ? 17.75 -12.625 -7.969 1 92.69 64 SER A CA 1
ATOM 491 C C . SER A 1 64 ? 18.672 -12.094 -9.062 1 92.69 64 SER A C 1
ATOM 493 O O . SER A 1 64 ? 19.672 -12.734 -9.406 1 92.69 64 SER A O 1
ATOM 495 N N . ALA A 1 65 ? 18.328 -11 -9.648 1 94.38 65 ALA A N 1
ATOM 496 C CA . ALA A 1 65 ? 19.062 -10.344 -10.727 1 94.38 65 ALA A CA 1
ATOM 497 C C . ALA A 1 65 ? 18.578 -8.914 -10.93 1 94.38 65 ALA A C 1
ATOM 499 O O . ALA A 1 65 ? 17.578 -8.5 -10.328 1 94.38 65 ALA A O 1
ATOM 500 N N . PRO A 1 66 ? 19.312 -8.102 -11.758 1 94.81 66 PRO A N 1
ATOM 501 C CA . PRO A 1 66 ? 18.781 -6.777 -12.117 1 94.81 66 PRO A CA 1
ATOM 502 C C . PRO A 1 66 ? 17.422 -6.848 -12.797 1 94.81 66 PRO A C 1
ATOM 504 O O . PRO A 1 66 ? 17.078 -7.863 -13.406 1 94.81 66 PRO A O 1
ATOM 507 N N . ASP A 1 67 ? 16.672 -5.781 -12.727 1 96.44 67 ASP A N 1
ATOM 508 C CA . ASP A 1 67 ? 15.297 -5.738 -13.219 1 96.44 67 ASP A CA 1
ATOM 509 C C . ASP A 1 67 ? 15.211 -6.203 -14.672 1 96.44 67 ASP A C 1
ATOM 511 O O . ASP A 1 67 ? 14.352 -7.016 -15.016 1 96.44 67 ASP A O 1
ATOM 515 N N . GLU A 1 68 ? 16.125 -5.719 -15.477 1 96.62 68 GLU A N 1
ATOM 516 C CA . GLU A 1 68 ? 16.078 -6.004 -16.906 1 96.62 68 GLU A CA 1
ATOM 517 C C . GLU A 1 68 ? 16.375 -7.477 -17.188 1 96.62 68 GLU A C 1
ATOM 519 O O . GLU A 1 68 ? 15.797 -8.062 -18.109 1 96.62 68 GLU A O 1
ATOM 524 N N . VAL A 1 69 ? 17.219 -8.031 -16.359 1 96.62 69 VAL A N 1
ATOM 525 C CA . VAL A 1 69 ? 17.562 -9.445 -16.531 1 96.62 69 VAL A CA 1
ATOM 526 C C . VAL A 1 69 ? 16.375 -10.312 -16.109 1 96.62 69 VAL A C 1
ATOM 528 O O . VAL A 1 69 ? 16.031 -11.281 -16.797 1 96.62 69 VAL A O 1
ATOM 531 N N . ARG A 1 70 ? 15.773 -10 -15.047 1 97.31 70 ARG A N 1
ATOM 532 C CA . ARG A 1 70 ? 14.602 -10.75 -14.594 1 97.31 70 ARG A CA 1
ATOM 533 C C . ARG A 1 70 ? 13.461 -10.625 -15.594 1 97.31 70 ARG A C 1
ATOM 535 O O . ARG A 1 70 ? 12.781 -11.617 -15.891 1 97.31 70 ARG A O 1
ATOM 542 N N . ALA A 1 71 ? 13.273 -9.422 -16.172 1 98.06 71 ALA A N 1
ATOM 543 C CA . ALA A 1 71 ? 12.25 -9.219 -17.203 1 98.06 71 ALA A CA 1
ATOM 544 C C . ALA A 1 71 ? 12.547 -10.055 -18.438 1 98.06 71 ALA A C 1
ATOM 546 O O . ALA A 1 71 ? 11.648 -10.672 -19 1 98.06 71 ALA A O 1
ATOM 547 N N . ARG A 1 72 ? 13.797 -10.016 -18.828 1 97.62 72 ARG A N 1
ATOM 548 C CA . ARG A 1 72 ? 14.203 -10.797 -19.984 1 97.62 72 ARG A CA 1
ATOM 549 C C . ARG A 1 72 ? 13.953 -12.281 -19.766 1 97.62 72 ARG A C 1
ATOM 551 O O . ARG A 1 72 ? 13.516 -12.984 -20.688 1 97.62 72 ARG A O 1
ATOM 558 N N . ASP A 1 73 ? 14.273 -12.688 -18.609 1 97.38 73 ASP A N 1
ATOM 559 C CA . ASP A 1 73 ? 14.07 -14.094 -18.281 1 97.38 73 ASP A CA 1
ATOM 560 C C . ASP A 1 73 ? 12.594 -14.469 -18.375 1 97.38 73 ASP A C 1
ATOM 562 O O . ASP A 1 73 ? 12.25 -15.531 -18.891 1 97.38 73 ASP A O 1
ATOM 566 N N . ILE A 1 74 ? 11.688 -13.664 -17.891 1 98.44 74 ILE A N 1
ATOM 567 C CA . ILE A 1 74 ? 10.242 -13.867 -17.984 1 98.44 74 ILE A CA 1
ATOM 568 C C . ILE A 1 74 ? 9.828 -13.906 -19.453 1 98.44 74 ILE A C 1
ATOM 570 O O . ILE A 1 74 ? 9.109 -14.812 -19.875 1 98.44 74 ILE A O 1
ATOM 574 N N . MET A 1 75 ? 10.305 -12.922 -20.234 1 98.75 75 MET A N 1
ATOM 575 C CA . MET A 1 75 ? 9.953 -12.859 -21.656 1 98.75 75 MET A CA 1
ATOM 576 C C . MET A 1 75 ? 10.461 -14.094 -22.391 1 98.75 75 MET A C 1
ATOM 578 O O . MET A 1 75 ? 9.773 -14.625 -23.266 1 98.75 75 MET A O 1
ATOM 582 N N . ASN A 1 76 ? 11.656 -14.508 -22 1 98.19 76 ASN A N 1
ATOM 583 C CA . ASN A 1 76 ? 12.195 -15.727 -22.594 1 98.19 76 ASN A CA 1
ATOM 584 C C . ASN A 1 76 ? 11.297 -16.922 -22.328 1 98.19 76 ASN A C 1
ATOM 586 O O . ASN A 1 76 ? 11.086 -17.766 -23.203 1 98.19 76 ASN A O 1
ATOM 590 N N . ALA A 1 77 ? 10.82 -17.016 -21.125 1 97.81 77 ALA A N 1
ATOM 591 C CA . ALA A 1 77 ? 9.93 -18.109 -20.781 1 97.81 77 ALA A CA 1
ATOM 592 C C . ALA A 1 77 ? 8.695 -18.125 -21.672 1 97.81 77 ALA A C 1
ATOM 594 O O . ALA A 1 77 ? 8.211 -19.203 -22.047 1 97.81 77 ALA A O 1
ATOM 595 N N . PHE A 1 78 ? 8.188 -17 -22.031 1 98 78 PHE A N 1
ATOM 596 C CA . PHE A 1 78 ? 6.984 -16.922 -22.859 1 98 78 PHE A CA 1
ATOM 597 C C . PHE A 1 78 ? 7.312 -17.141 -24.328 1 98 78 PHE A C 1
ATOM 599 O O . PHE A 1 78 ? 6.527 -17.75 -25.047 1 98 78 PHE A O 1
ATOM 606 N N . THR A 1 79 ? 8.477 -16.703 -24.812 1 98 79 THR A N 1
ATOM 607 C CA . THR A 1 79 ? 8.734 -16.656 -26.234 1 98 79 THR A CA 1
ATOM 608 C C . THR A 1 79 ? 9.383 -17.969 -26.703 1 98 79 THR A C 1
ATOM 610 O O . THR A 1 79 ? 9.375 -18.266 -27.906 1 98 79 THR A O 1
ATOM 613 N N . ARG A 1 80 ? 9.945 -18.656 -25.812 1 97.81 80 ARG A N 1
ATOM 614 C CA . ARG A 1 80 ? 10.578 -19.906 -26.188 1 97.81 80 ARG A CA 1
ATOM 615 C C . ARG A 1 80 ? 9.531 -20.953 -26.562 1 97.81 80 ARG A C 1
ATOM 617 O O . ARG A 1 80 ? 8.664 -21.297 -25.75 1 97.81 80 ARG A O 1
ATOM 624 N N . ASP A 1 81 ? 9.758 -21.547 -27.672 1 96.19 81 ASP A N 1
ATOM 625 C CA . ASP A 1 81 ? 8.789 -22.516 -28.188 1 96.19 81 ASP A CA 1
ATOM 626 C C . ASP A 1 81 ? 8.906 -23.844 -27.469 1 96.19 81 ASP A C 1
ATOM 628 O O . ASP A 1 81 ? 7.965 -24.641 -27.469 1 96.19 81 ASP A O 1
ATOM 632 N N . ASP A 1 82 ? 10.016 -24.094 -26.891 1 97 82 ASP A N 1
ATOM 633 C CA . ASP A 1 82 ? 10.219 -25.391 -26.25 1 97 82 ASP A CA 1
ATOM 634 C C . ASP A 1 82 ? 9.742 -25.359 -24.797 1 97 82 ASP A C 1
ATOM 636 O O . ASP A 1 82 ? 9.82 -26.359 -24.094 1 97 82 ASP A O 1
ATOM 640 N N . VAL A 1 83 ? 9.312 -24.234 -24.328 1 98.12 83 VAL A N 1
ATOM 641 C CA . VAL A 1 83 ? 8.812 -24.094 -22.969 1 98.12 83 VAL A CA 1
ATOM 642 C C . VAL A 1 83 ? 7.285 -24.125 -22.969 1 98.12 83 VAL A C 1
ATOM 644 O O . VAL A 1 83 ? 6.641 -23.469 -23.781 1 98.12 83 VAL A O 1
ATOM 647 N N . ASP A 1 84 ? 6.75 -24.859 -21.984 1 98.06 84 ASP A N 1
ATOM 648 C CA . ASP A 1 84 ? 5.301 -25.047 -21.984 1 98.06 84 ASP A CA 1
ATOM 649 C C . ASP A 1 84 ? 4.66 -24.359 -20.781 1 98.06 84 ASP A C 1
ATOM 651 O O . ASP A 1 84 ? 3.463 -24.062 -20.797 1 98.06 84 ASP A O 1
ATOM 655 N N . ALA A 1 85 ? 5.355 -24.125 -19.703 1 98.12 85 ALA A N 1
ATOM 656 C CA . ALA A 1 85 ? 4.887 -23.422 -18.516 1 98.12 85 ALA A CA 1
ATOM 657 C C . ALA A 1 85 ? 6.051 -22.781 -17.766 1 98.12 85 ALA A C 1
ATOM 659 O O . ALA A 1 85 ? 7.207 -23.156 -17.969 1 98.12 85 ALA A O 1
ATOM 660 N N . VAL A 1 86 ? 5.73 -21.812 -17.016 1 98.44 86 VAL A N 1
ATOM 661 C CA . VAL A 1 86 ? 6.695 -21.078 -16.219 1 98.44 86 VAL A CA 1
ATOM 662 C C . VAL A 1 86 ? 6.414 -21.297 -14.727 1 98.44 86 VAL A C 1
ATOM 664 O O . VAL A 1 86 ? 5.309 -21.031 -14.25 1 98.44 86 VAL A O 1
ATOM 667 N N . TRP A 1 87 ? 7.371 -21.766 -13.977 1 98.19 87 TRP A N 1
ATOM 668 C CA . TRP A 1 87 ? 7.188 -22.031 -12.555 1 98.19 87 TRP A CA 1
ATOM 669 C C . TRP A 1 87 ? 8.211 -21.266 -11.727 1 98.19 87 TRP A C 1
ATOM 671 O O . TRP A 1 87 ? 9.414 -21.453 -11.875 1 98.19 87 TRP A O 1
ATOM 681 N N . CYS A 1 88 ? 7.727 -20.391 -10.828 1 96.94 88 CYS A N 1
ATOM 682 C CA . CYS A 1 88 ? 8.586 -19.5 -10.062 1 96.94 88 CYS A CA 1
ATOM 683 C C . CYS A 1 88 ? 9.125 -20.203 -8.812 1 96.94 88 CYS A C 1
ATOM 685 O O . CYS A 1 88 ? 8.461 -21.078 -8.266 1 96.94 88 CYS A O 1
ATOM 687 N N . LEU A 1 89 ? 10.219 -19.766 -8.336 1 93.25 89 LEU A N 1
ATOM 688 C CA . LEU A 1 89 ? 10.938 -20.484 -7.293 1 93.25 89 LEU A CA 1
ATOM 689 C C . LEU A 1 89 ? 10.633 -19.906 -5.918 1 93.25 89 LEU A C 1
ATOM 691 O O . LEU A 1 89 ? 10.547 -20.641 -4.934 1 93.25 89 LEU A O 1
ATOM 695 N N . ARG A 1 90 ? 10.586 -18.594 -5.871 1 91.75 90 ARG A N 1
ATOM 696 C CA . ARG A 1 90 ? 10.344 -17.953 -4.578 1 91.75 90 ARG A CA 1
ATOM 697 C C . ARG A 1 90 ? 9.859 -16.516 -4.75 1 91.75 90 ARG A C 1
ATOM 699 O O . ARG A 1 90 ? 10.078 -15.906 -5.797 1 91.75 90 ARG A O 1
ATOM 706 N N . GLY A 1 91 ? 9.172 -16 -3.736 1 93.19 91 GLY A N 1
ATOM 707 C CA . GLY A 1 91 ? 8.656 -14.648 -3.752 1 93.19 91 GLY A CA 1
ATOM 708 C C . GLY A 1 91 ? 9.586 -13.648 -3.074 1 93.19 91 GLY A C 1
ATOM 709 O O . GLY A 1 91 ? 10.781 -13.609 -3.369 1 93.19 91 GLY A O 1
ATOM 710 N N . MET A 1 92 ? 9.078 -12.984 -2.096 1 92.56 92 MET A N 1
ATOM 711 C CA . MET A 1 92 ? 9.719 -11.906 -1.341 1 92.56 92 MET A CA 1
ATOM 712 C C . MET A 1 92 ? 9.32 -10.539 -1.902 1 92.56 92 MET A C 1
ATOM 714 O O . MET A 1 92 ? 8.195 -10.078 -1.696 1 92.56 92 MET A O 1
ATOM 718 N N . SER A 1 93 ? 10.195 -10.008 -2.771 1 91.69 93 SER A N 1
ATOM 719 C CA . SER A 1 93 ? 9.875 -8.703 -3.344 1 91.69 93 SER A CA 1
ATOM 720 C C . SER A 1 93 ? 10.586 -8.5 -4.676 1 91.69 93 SER A C 1
ATOM 722 O O . SER A 1 93 ? 11.57 -9.188 -4.98 1 91.69 93 SER A O 1
ATOM 724 N N . GLY A 1 94 ? 9.969 -7.586 -5.48 1 94.69 94 GLY A N 1
ATOM 725 C CA . GLY A 1 94 ? 10.68 -7.172 -6.676 1 94.69 94 GLY A CA 1
ATOM 726 C C . GLY A 1 94 ? 9.93 -7.48 -7.957 1 94.69 94 GLY A C 1
ATOM 727 O O . GLY A 1 94 ? 10.219 -6.898 -9.008 1 94.69 94 GLY A O 1
ATOM 728 N N . ALA A 1 95 ? 9.039 -8.453 -7.914 1 97.62 95 ALA A N 1
ATOM 729 C CA . ALA A 1 95 ? 8.289 -8.781 -9.125 1 97.62 95 ALA A CA 1
ATOM 730 C C . ALA A 1 95 ? 7.535 -7.566 -9.648 1 97.62 95 ALA A C 1
ATOM 732 O O . ALA A 1 95 ? 7.43 -7.367 -10.867 1 97.62 95 ALA A O 1
ATOM 733 N N . PHE A 1 96 ? 7.066 -6.754 -8.773 1 97.94 96 PHE A N 1
ATOM 734 C CA . PHE A 1 96 ? 6.301 -5.559 -9.117 1 97.94 96 PHE A CA 1
ATOM 735 C C . PHE A 1 96 ? 7.148 -4.586 -9.93 1 97.94 96 PHE A C 1
ATOM 737 O O . PHE A 1 96 ? 6.637 -3.896 -10.812 1 97.94 96 PHE A O 1
ATOM 744 N N . ARG A 1 97 ? 8.406 -4.547 -9.734 1 96.94 97 ARG A N 1
ATOM 745 C CA . ARG A 1 97 ? 9.344 -3.678 -10.445 1 96.94 97 ARG A CA 1
ATOM 746 C C . ARG A 1 97 ? 9.43 -4.055 -11.922 1 96.94 97 ARG A C 1
ATOM 748 O O . ARG A 1 97 ? 9.672 -3.199 -12.773 1 96.94 97 ARG A O 1
ATOM 755 N N . VAL A 1 98 ? 9.242 -5.316 -12.156 1 97.38 98 VAL A N 1
ATOM 756 C CA . VAL A 1 98 ? 9.625 -5.863 -13.453 1 97.38 98 VAL A CA 1
ATOM 757 C C . VAL A 1 98 ? 8.453 -5.766 -14.422 1 97.38 98 VAL A C 1
ATOM 759 O O . VAL A 1 98 ? 8.633 -5.875 -15.641 1 97.38 98 VAL A O 1
ATOM 762 N N . ILE A 1 99 ? 7.242 -5.492 -13.922 1 98.12 99 ILE A N 1
ATOM 763 C CA . ILE A 1 99 ? 6.055 -5.59 -14.758 1 98.12 99 ILE A CA 1
ATOM 764 C C . ILE A 1 99 ? 6.09 -4.508 -15.836 1 98.12 99 ILE A C 1
ATOM 766 O O . ILE A 1 99 ? 5.469 -4.652 -16.891 1 98.12 99 ILE A O 1
ATOM 770 N N . ARG A 1 100 ? 6.844 -3.389 -15.656 1 96.56 100 ARG A N 1
ATOM 771 C CA . ARG A 1 100 ? 6.895 -2.285 -16.609 1 96.56 100 ARG A CA 1
ATOM 772 C C . ARG A 1 100 ? 7.762 -2.641 -17.812 1 96.56 100 ARG A C 1
ATOM 774 O O . ARG A 1 100 ? 7.734 -1.948 -18.828 1 96.56 100 ARG A O 1
ATOM 781 N N . PHE A 1 101 ? 8.531 -3.727 -17.734 1 98.06 101 PHE A N 1
ATOM 782 C CA . PHE A 1 101 ? 9.484 -4.078 -18.781 1 98.06 101 PHE A CA 1
ATOM 783 C C . PHE A 1 101 ? 8.922 -5.168 -19.688 1 98.06 101 PHE A C 1
ATOM 785 O O . PHE A 1 101 ? 9.539 -5.52 -20.688 1 98.06 101 PHE A O 1
ATOM 792 N N . LEU A 1 102 ? 7.766 -5.676 -19.406 1 98.62 102 LEU A N 1
ATOM 793 C CA . LEU A 1 102 ? 7.25 -6.828 -20.141 1 98.62 102 LEU A CA 1
ATOM 794 C C . LEU A 1 102 ? 6.484 -6.387 -21.391 1 98.62 102 LEU A C 1
ATOM 796 O O . LEU A 1 102 ? 5.836 -5.34 -21.375 1 98.62 102 LEU A O 1
ATOM 800 N N . ASP A 1 103 ? 6.566 -7.117 -22.438 1 98.69 103 ASP A N 1
ATOM 801 C CA . ASP A 1 103 ? 5.766 -6.938 -23.641 1 98.69 103 ASP A CA 1
ATOM 802 C C . ASP A 1 103 ? 4.5 -7.793 -23.594 1 98.69 103 ASP A C 1
ATOM 804 O O . ASP A 1 103 ? 4.527 -8.969 -23.969 1 98.69 103 ASP A O 1
ATOM 808 N N . TYR A 1 104 ? 3.418 -7.191 -23.266 1 98.25 104 TYR A N 1
ATOM 809 C CA . TYR A 1 104 ? 2.195 -7.93 -22.969 1 98.25 104 TYR A CA 1
ATOM 810 C C . TYR A 1 104 ? 1.523 -8.422 -24.234 1 98.25 104 TYR A C 1
ATOM 812 O O . TYR A 1 104 ? 0.762 -9.391 -24.219 1 98.25 104 TYR A O 1
ATOM 820 N N . GLU A 1 105 ? 1.747 -7.727 -25.344 1 98.12 105 GLU A N 1
ATOM 821 C CA . GLU A 1 105 ? 1.249 -8.242 -26.609 1 98.12 105 GLU A CA 1
ATOM 822 C C . GLU A 1 105 ? 1.933 -9.555 -26.984 1 98.12 105 GLU A C 1
ATOM 824 O O . GLU A 1 105 ? 1.278 -10.492 -27.453 1 98.12 105 GLU A O 1
ATOM 829 N N . VAL A 1 106 ? 3.244 -9.578 -26.75 1 98.19 106 VAL A N 1
ATOM 830 C CA . VAL A 1 106 ? 3.996 -10.805 -27 1 98.19 106 VAL A CA 1
ATOM 831 C C . VAL A 1 106 ? 3.512 -11.906 -26.062 1 98.19 106 VAL A C 1
ATOM 833 O O . VAL A 1 106 ? 3.338 -13.055 -26.469 1 98.19 106 VAL A O 1
ATOM 836 N N . ILE A 1 107 ? 3.279 -11.625 -24.812 1 98.25 107 ILE A N 1
ATOM 837 C CA . ILE A 1 107 ? 2.789 -12.594 -23.828 1 98.25 107 ILE A CA 1
ATOM 838 C C . ILE A 1 107 ? 1.429 -13.125 -24.281 1 98.25 107 ILE A C 1
ATOM 840 O O . ILE A 1 107 ? 1.178 -14.336 -24.203 1 98.25 107 ILE A O 1
ATOM 844 N N . LYS A 1 108 ? 0.595 -12.258 -24.75 1 97.44 108 LYS A N 1
ATOM 845 C CA . LYS A 1 108 ? -0.73 -12.641 -25.234 1 97.44 108 LYS A CA 1
ATOM 846 C C . LYS A 1 108 ? -0.63 -13.609 -26.406 1 97.44 108 LYS A C 1
ATOM 848 O O . LYS A 1 108 ? -1.434 -14.539 -26.531 1 97.44 108 LYS A O 1
ATOM 853 N N . GLU A 1 109 ? 0.356 -13.391 -27.25 1 96.75 109 GLU A N 1
ATOM 854 C CA . GLU A 1 109 ? 0.54 -14.203 -28.438 1 96.75 109 GLU A CA 1
ATOM 855 C C . GLU A 1 109 ? 1.179 -15.547 -28.109 1 96.75 109 GLU A C 1
ATOM 857 O O . GLU A 1 109 ? 1.098 -16.5 -28.891 1 96.75 109 GLU A O 1
ATOM 862 N N . HIS A 1 110 ? 1.851 -15.586 -26.953 1 97.25 110 HIS A N 1
ATOM 863 C CA . HIS A 1 110 ? 2.523 -16.797 -26.5 1 97.25 110 HIS A CA 1
ATOM 864 C C . HIS A 1 110 ? 2.117 -17.172 -25.078 1 97.25 110 HIS A C 1
ATOM 866 O O . HIS A 1 110 ? 2.971 -17.297 -24.203 1 97.25 110 HIS A O 1
ATOM 872 N N . PRO A 1 111 ? 0.905 -17.406 -24.906 1 97.81 111 PRO A N 1
ATOM 873 C CA . PRO A 1 111 ? 0.417 -17.562 -23.531 1 97.81 111 PRO A CA 1
ATOM 874 C C . PRO A 1 111 ? 0.963 -18.828 -22.859 1 97.81 111 PRO A C 1
ATOM 876 O O . PRO A 1 111 ? 0.981 -19.891 -23.453 1 97.81 111 PRO A O 1
ATOM 879 N N . LYS A 1 112 ? 1.462 -18.672 -21.703 1 98.06 112 LYS A N 1
ATOM 880 C CA . LYS A 1 112 ? 1.89 -19.75 -20.812 1 98.06 112 LYS A CA 1
ATOM 881 C C . LYS A 1 112 ? 1.433 -19.484 -19.375 1 98.06 112 LYS A C 1
ATOM 883 O O . LYS A 1 112 ? 1.307 -18.328 -18.953 1 98.06 112 LYS A O 1
ATOM 888 N N . VAL A 1 113 ? 1.165 -20.531 -18.609 1 98.56 113 VAL A N 1
ATOM 889 C CA . VAL A 1 113 ? 0.75 -20.375 -17.219 1 98.56 113 VAL A CA 1
ATOM 890 C C . VAL A 1 113 ? 1.959 -20.016 -16.359 1 98.56 113 VAL A C 1
ATOM 892 O O .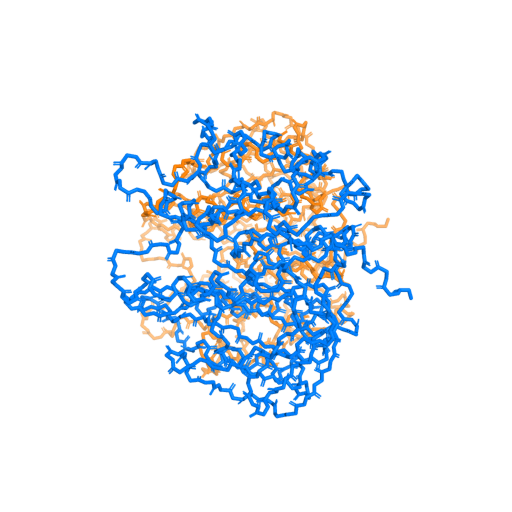 VAL A 1 113 ? 2.977 -20.719 -16.391 1 98.56 113 VAL A O 1
ATOM 895 N N . ILE A 1 114 ? 1.85 -18.922 -15.633 1 98.75 114 ILE A N 1
ATOM 896 C CA . ILE A 1 114 ? 2.801 -18.609 -14.57 1 98.75 114 ILE A CA 1
ATOM 897 C C . ILE A 1 114 ? 2.334 -19.234 -13.258 1 98.75 114 ILE A C 1
ATOM 899 O O . ILE A 1 114 ? 1.218 -18.969 -12.797 1 98.75 114 ILE A O 1
ATOM 903 N N . VAL A 1 115 ? 3.184 -20.016 -12.633 1 98.75 115 VAL A N 1
ATOM 904 C CA . VAL A 1 115 ? 2.855 -20.688 -11.375 1 98.75 115 VAL A CA 1
ATOM 905 C C . VAL A 1 115 ? 3.664 -20.062 -10.242 1 98.75 115 VAL A C 1
ATOM 907 O O . VAL A 1 115 ? 4.883 -19.906 -10.344 1 98.75 115 VAL A O 1
ATOM 910 N N . GLY A 1 116 ? 3.035 -19.719 -9.227 1 98.25 116 GLY A N 1
ATOM 911 C CA . GLY A 1 116 ? 3.643 -19.156 -8.031 1 98.25 116 GLY A CA 1
ATOM 912 C C . GLY A 1 116 ? 2.648 -18.438 -7.137 1 98.25 116 GLY A C 1
ATOM 913 O O . GLY A 1 116 ? 1.448 -18.422 -7.418 1 98.25 116 GLY A O 1
ATOM 914 N N . PHE A 1 117 ? 3.051 -17.906 -6.047 1 98 117 PHE A N 1
ATOM 915 C CA . PHE A 1 117 ? 2.23 -17.109 -5.145 1 98 117 PHE A CA 1
ATOM 916 C C . PHE A 1 117 ? 3.061 -16.016 -4.484 1 98 117 PHE A C 1
ATOM 918 O O . PHE A 1 117 ? 4.207 -15.781 -4.871 1 98 117 PHE A O 1
ATOM 925 N N . SER A 1 118 ? 2.475 -15.281 -3.557 1 97.75 118 SER A N 1
ATOM 926 C CA . SER A 1 118 ? 3.172 -14.219 -2.844 1 97.75 118 SER A CA 1
ATOM 927 C C . SER A 1 118 ? 3.561 -13.078 -3.785 1 97.75 118 SER A C 1
ATOM 929 O O . SER A 1 118 ? 2.709 -12.531 -4.484 1 97.75 118 SER A O 1
ATOM 931 N N . ASP A 1 119 ? 4.914 -12.805 -3.816 1 97.81 119 ASP A N 1
ATOM 932 C CA . ASP A 1 119 ? 5.359 -11.672 -4.633 1 97.81 119 ASP A CA 1
ATOM 933 C C . ASP A 1 119 ? 5.031 -11.906 -6.105 1 97.81 119 ASP A C 1
ATOM 935 O O . ASP A 1 119 ? 4.855 -10.945 -6.863 1 97.81 119 ASP A O 1
ATOM 939 N N . ILE A 1 120 ? 4.855 -13.156 -6.539 1 98.44 120 ILE A N 1
ATOM 940 C CA . ILE A 1 120 ? 4.578 -13.523 -7.926 1 98.44 120 ILE A CA 1
ATOM 941 C C . ILE A 1 120 ? 3.193 -13.008 -8.32 1 98.44 120 ILE A C 1
ATOM 943 O O . ILE A 1 120 ? 2.914 -12.82 -9.508 1 98.44 120 ILE A O 1
ATOM 947 N N . THR A 1 121 ? 2.348 -12.766 -7.301 1 98.81 121 THR A N 1
ATOM 948 C CA . THR A 1 121 ? 1.004 -12.242 -7.539 1 98.81 121 THR A CA 1
ATOM 949 C C . THR A 1 121 ? 1.059 -10.953 -8.352 1 98.81 121 THR A C 1
ATOM 951 O O . THR A 1 121 ? 0.189 -10.703 -9.188 1 98.81 121 THR A O 1
ATOM 954 N N . ALA A 1 122 ? 2.057 -10.102 -8.109 1 98.81 122 ALA A N 1
ATOM 955 C CA . ALA A 1 122 ? 2.172 -8.859 -8.859 1 98.81 122 ALA A CA 1
ATOM 956 C C . ALA A 1 122 ? 2.32 -9.133 -10.359 1 98.81 122 ALA A C 1
ATOM 958 O O . ALA A 1 122 ? 1.684 -8.477 -11.18 1 98.81 122 ALA A O 1
ATOM 959 N N . LEU A 1 123 ? 3.156 -10.094 -10.664 1 98.69 123 LEU A N 1
ATOM 960 C CA . LEU A 1 123 ? 3.377 -10.5 -12.047 1 98.69 123 LEU A CA 1
ATOM 961 C C . LEU A 1 123 ? 2.113 -11.125 -12.641 1 98.69 123 LEU A C 1
ATOM 963 O O . LEU A 1 123 ? 1.718 -10.789 -13.758 1 98.69 123 LEU A O 1
ATOM 967 N N . GLN A 1 124 ? 1.482 -12.031 -11.898 1 98.75 124 GLN A N 1
ATOM 968 C CA . GLN A 1 124 ? 0.252 -12.688 -12.328 1 98.75 124 GLN A CA 1
ATOM 969 C C . GLN A 1 124 ? -0.848 -11.664 -12.602 1 98.75 124 GLN A C 1
ATOM 971 O O . GLN A 1 124 ? -1.562 -11.766 -13.602 1 98.75 124 GLN A O 1
ATOM 976 N N . THR A 1 125 ? -0.944 -10.672 -11.719 1 98.75 125 THR A N 1
ATOM 977 C CA . THR A 1 125 ? -1.948 -9.625 -11.859 1 98.75 125 THR A CA 1
ATOM 978 C C . THR A 1 125 ? -1.703 -8.805 -13.117 1 98.75 125 THR A C 1
ATOM 980 O O . THR A 1 125 ? -2.629 -8.555 -13.898 1 98.75 125 THR A O 1
ATOM 983 N N . ALA A 1 126 ? -0.48 -8.414 -13.344 1 98.69 126 ALA A N 1
ATOM 984 C CA . ALA A 1 126 ? -0.133 -7.594 -14.5 1 98.69 126 ALA A CA 1
ATOM 985 C C . ALA A 1 126 ? -0.394 -8.344 -15.805 1 98.69 126 ALA A C 1
ATOM 987 O O . ALA A 1 126 ? -0.958 -7.789 -16.75 1 98.69 126 ALA A O 1
ATOM 988 N N . VAL A 1 127 ? -0.014 -9.586 -15.867 1 98.44 127 VAL A N 1
ATOM 989 C CA . VAL A 1 127 ? -0.161 -10.414 -17.062 1 98.44 127 VAL A CA 1
ATOM 990 C C . VAL A 1 127 ? -1.643 -10.609 -17.375 1 98.44 127 VAL A C 1
ATOM 992 O O . VAL A 1 127 ? -2.055 -10.516 -18.531 1 98.44 127 VAL A O 1
ATOM 995 N N . TYR A 1 128 ? -2.416 -10.844 -16.359 1 98.5 128 TYR A N 1
ATOM 996 C CA . TYR A 1 128 ? -3.85 -10.984 -16.594 1 98.5 128 TYR A CA 1
ATOM 997 C C . TYR A 1 128 ? -4.461 -9.664 -17.047 1 98.5 128 TYR A C 1
ATOM 999 O O . TYR A 1 128 ? -5.242 -9.633 -18 1 98.5 128 TYR A O 1
ATOM 1007 N N . ALA A 1 129 ? -4.141 -8.609 -16.359 1 98.12 129 ALA A N 1
ATOM 1008 C CA . ALA A 1 129 ? -4.73 -7.297 -16.641 1 98.12 129 ALA A CA 1
ATOM 1009 C C . ALA A 1 129 ? -4.445 -6.852 -18.062 1 98.12 129 ALA A C 1
ATOM 1011 O O . ALA A 1 129 ? -5.305 -6.262 -18.719 1 98.12 129 ALA A O 1
ATOM 1012 N N . LYS A 1 130 ? -3.25 -7.18 -18.578 1 98.06 130 LYS A N 1
ATOM 1013 C CA . LYS A 1 130 ? -2.807 -6.598 -19.844 1 98.06 130 LYS A CA 1
ATOM 1014 C C . LYS A 1 130 ? -2.932 -7.602 -20.984 1 98.06 130 LYS A C 1
ATOM 1016 O O . LYS A 1 130 ? -3.168 -7.219 -22.125 1 98.06 130 LYS A O 1
ATOM 1021 N N . ALA A 1 131 ? -2.77 -8.875 -20.641 1 97.75 131 ALA A N 1
ATOM 1022 C CA . ALA A 1 131 ? -2.705 -9.867 -21.703 1 97.75 131 ALA A CA 1
ATOM 1023 C C . ALA A 1 131 ? -3.869 -10.852 -21.609 1 97.75 131 ALA A C 1
ATOM 1025 O O . ALA A 1 131 ? -4.113 -11.625 -22.531 1 97.75 131 ALA A O 1
ATOM 1026 N N . GLY A 1 132 ? -4.547 -10.906 -20.5 1 97.56 132 GLY A N 1
ATOM 1027 C CA . GLY A 1 132 ? -5.68 -11.797 -20.312 1 97.56 132 GLY A CA 1
ATOM 1028 C C . GLY A 1 132 ? -5.273 -13.242 -20.109 1 97.56 132 GLY A C 1
ATOM 1029 O O . GLY A 1 132 ? -6.09 -14.148 -20.266 1 97.56 132 GLY A O 1
ATOM 1030 N N . VAL A 1 133 ? -3.994 -13.477 -19.781 1 98 133 VAL A N 1
ATOM 1031 C CA . VAL A 1 133 ? -3.482 -14.836 -19.625 1 98 133 VAL A CA 1
ATOM 1032 C C . VAL A 1 133 ? -3.709 -15.305 -18.203 1 98 133 VAL A C 1
ATOM 1034 O O . VAL A 1 133 ? -3.344 -14.617 -17.25 1 98 133 VAL A O 1
ATOM 1037 N N . PRO A 1 134 ? -4.348 -16.469 -17.984 1 98.25 134 PRO A N 1
ATOM 1038 C CA . PRO A 1 134 ? -4.562 -16.984 -16.641 1 98.25 134 PRO A CA 1
ATOM 1039 C C . PRO A 1 134 ? -3.277 -17.484 -15.984 1 98.25 134 PRO A C 1
ATOM 1041 O O . PRO A 1 134 ? -2.273 -17.703 -16.672 1 98.25 134 PRO A O 1
ATOM 1044 N N . SER A 1 135 ? -3.285 -17.594 -14.695 1 98.75 135 SER A N 1
ATOM 1045 C CA . SER A 1 135 ? -2.146 -18.047 -13.906 1 98.75 135 SER A CA 1
ATOM 1046 C C . SER A 1 135 ? -2.598 -18.938 -12.75 1 98.75 135 SER A C 1
ATOM 1048 O O . SER A 1 135 ? -3.783 -19.234 -12.617 1 98.75 135 SER A O 1
ATOM 1050 N N . LEU A 1 136 ? -1.628 -19.422 -11.969 1 98.75 136 LEU A N 1
ATOM 1051 C CA . LEU A 1 136 ? -1.961 -20.391 -10.922 1 98.75 136 LEU A CA 1
ATOM 1052 C C . LEU A 1 136 ? -1.197 -20.078 -9.641 1 98.75 136 LEU A C 1
ATOM 1054 O O . LEU A 1 136 ? 0.036 -20.078 -9.625 1 98.75 136 LEU A O 1
ATOM 1058 N N . GLN A 1 137 ? -1.996 -19.719 -8.586 1 98.38 137 GLN A N 1
ATOM 1059 C CA . GLN A 1 137 ? -1.395 -19.781 -7.254 1 98.38 137 GLN A CA 1
ATOM 1060 C C . GLN A 1 137 ? -1.094 -21.219 -6.844 1 98.38 137 GLN A C 1
ATOM 1062 O O . GLN A 1 137 ? -1.996 -22.047 -6.789 1 98.38 137 GLN A O 1
ATOM 1067 N N . ALA A 1 138 ? 0.124 -21.484 -6.531 1 97.94 138 ALA A N 1
ATOM 1068 C CA . ALA A 1 138 ? 0.539 -22.844 -6.188 1 97.94 138 ALA A CA 1
ATOM 1069 C C . ALA A 1 138 ? 1.915 -22.844 -5.527 1 97.94 138 ALA A C 1
ATOM 1071 O O . ALA A 1 138 ? 2.541 -21.797 -5.379 1 97.94 138 ALA A O 1
ATOM 1072 N N . PRO A 1 139 ? 2.4 -24.031 -5.141 1 96.19 139 PRO A N 1
ATOM 1073 C CA . PRO A 1 139 ? 3.688 -24.078 -4.441 1 96.19 139 PRO A CA 1
ATOM 1074 C C . PRO A 1 139 ? 4.832 -23.516 -5.277 1 96.19 139 PRO A C 1
ATOM 1076 O O . PRO A 1 139 ? 4.855 -23.688 -6.5 1 96.19 139 PRO A O 1
ATOM 1079 N N . MET A 1 140 ? 5.648 -22.828 -4.57 1 94.25 140 MET A N 1
ATOM 1080 C CA . MET A 1 140 ? 6.91 -22.422 -5.191 1 94.25 140 MET A CA 1
ATOM 1081 C C . MET A 1 140 ? 8.016 -23.438 -4.891 1 94.25 140 MET A C 1
ATOM 1083 O O . MET A 1 140 ? 8.156 -23.87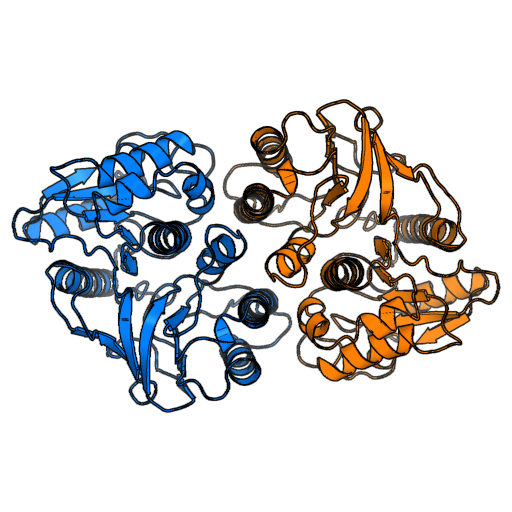5 -3.748 1 94.25 140 MET A O 1
ATOM 1087 N N . LEU A 1 141 ? 8.789 -23.766 -5.805 1 89.75 141 LEU A N 1
ATOM 1088 C CA . LEU A 1 141 ? 9.562 -25 -5.871 1 89.75 141 LEU A CA 1
ATOM 1089 C C . LEU A 1 141 ? 10.805 -24.906 -4.984 1 89.75 141 LEU A C 1
ATOM 1091 O O . LEU A 1 141 ? 11.445 -25.922 -4.699 1 89.75 141 LEU A O 1
ATOM 1095 N N . ASP A 1 142 ? 11.141 -23.781 -4.527 1 83.62 142 ASP A N 1
ATOM 1096 C CA . ASP A 1 142 ? 12.242 -23.641 -3.582 1 83.62 142 ASP A CA 1
ATOM 1097 C C . ASP A 1 142 ? 11.734 -23.312 -2.182 1 83.62 142 ASP A C 1
ATOM 1099 O O . ASP A 1 142 ? 12.258 -23.812 -1.189 1 83.62 142 ASP A O 1
ATOM 1103 N N . LEU A 1 143 ? 10.664 -22.672 -2.072 1 75.62 143 LEU A N 1
ATOM 1104 C CA . LEU A 1 143 ? 10.164 -22.141 -0.809 1 75.62 143 LEU A CA 1
ATOM 1105 C C . LEU A 1 143 ? 9.422 -23.219 -0.025 1 75.62 143 LEU A C 1
ATOM 1107 O O . LEU A 1 143 ? 9.578 -23.328 1.193 1 75.62 143 LEU A O 1
ATOM 1111 N N . ASN A 1 144 ? 8.664 -24.062 -0.613 1 79.88 144 ASN A N 1
ATOM 1112 C CA . ASN A 1 144 ? 7.68 -24.906 0.061 1 79.88 144 ASN A CA 1
ATOM 1113 C C . ASN A 1 144 ? 8.266 -26.25 0.451 1 79.88 144 ASN A C 1
ATOM 1115 O O . ASN A 1 144 ? 7.629 -27.031 1.159 1 79.88 144 ASN A O 1
ATOM 1119 N N . VAL A 1 145 ? 9.469 -26.5 0.011 1 75.75 145 VAL A N 1
ATOM 1120 C CA . VAL A 1 145 ? 10.078 -27.781 0.335 1 75.75 145 VAL A CA 1
ATOM 1121 C C . VAL A 1 145 ? 10.602 -27.75 1.77 1 75.75 145 VAL A C 1
ATOM 1123 O O . VAL A 1 145 ? 11.297 -26.828 2.168 1 75.75 145 VAL A O 1
ATOM 1126 N N . THR A 1 146 ? 10.07 -28.703 2.486 1 79.81 146 THR A N 1
ATOM 1127 C CA . THR A 1 146 ? 10.516 -28.828 3.869 1 79.81 146 THR A CA 1
ATOM 1128 C C . THR A 1 146 ? 11.195 -30.172 4.094 1 79.81 146 THR A C 1
ATOM 1130 O O . THR A 1 146 ? 11.117 -31.062 3.246 1 79.81 146 THR A O 1
ATOM 1133 N N . SER A 1 147 ? 11.859 -30.297 5.18 1 78.06 147 SER A N 1
ATOM 1134 C CA . SER A 1 147 ? 12.586 -31.531 5.488 1 78.06 147 SER A CA 1
ATOM 1135 C C . SER A 1 147 ? 11.695 -32.531 6.227 1 78.06 147 SER A C 1
ATOM 1137 O O . SER A 1 147 ? 12 -33.719 6.277 1 78.06 147 SER A O 1
ATOM 1139 N N . SER A 1 148 ? 10.625 -32.062 6.684 1 84.56 148 SER A N 1
ATOM 1140 C CA . SER A 1 148 ? 9.742 -32.969 7.402 1 84.56 148 SER A CA 1
ATOM 1141 C C . SER A 1 148 ? 8.945 -33.844 6.434 1 84.56 148 SER A C 1
ATOM 1143 O O . SER A 1 148 ? 8.547 -33.406 5.359 1 84.56 148 SER A O 1
ATOM 1145 N N . GLU A 1 149 ? 8.711 -35.062 6.785 1 87.44 149 GLU A N 1
ATOM 1146 C CA . GLU A 1 149 ? 7.957 -36 5.957 1 87.44 149 GLU A CA 1
ATOM 1147 C C . GLU A 1 149 ? 6.551 -35.5 5.676 1 87.44 149 GLU A C 1
ATOM 1149 O O . GLU A 1 149 ? 6.066 -35.562 4.547 1 87.44 149 GLU A O 1
ATOM 1154 N N . HIS A 1 150 ? 5.98 -35 6.684 1 86.94 150 HIS A N 1
ATOM 1155 C CA . HIS A 1 150 ? 4.633 -34.438 6.535 1 86.94 150 HIS A CA 1
ATOM 1156 C C . HIS A 1 150 ? 4.621 -33.25 5.609 1 86.94 150 HIS A C 1
ATOM 1158 O O . HIS A 1 150 ? 3.729 -33.094 4.77 1 86.94 150 HIS A O 1
ATOM 1164 N N . GLY A 1 151 ? 5.598 -32.406 5.797 1 88.06 151 GLY A N 1
ATOM 1165 C CA . GLY A 1 151 ? 5.719 -31.25 4.941 1 88.06 151 GLY A CA 1
ATOM 1166 C C . GLY A 1 151 ? 5.957 -31.594 3.484 1 88.06 151 GLY A C 1
ATOM 1167 O O . GLY A 1 151 ? 5.379 -30.969 2.59 1 88.06 151 GLY A O 1
ATOM 1168 N N . LEU A 1 152 ? 6.773 -32.562 3.338 1 90.31 152 LEU A N 1
ATOM 1169 C CA . LEU A 1 152 ? 7.055 -33.031 1.98 1 90.31 152 LEU A CA 1
ATOM 1170 C C . LEU A 1 152 ? 5.812 -33.625 1.342 1 90.31 152 LEU A C 1
ATOM 1172 O O . LEU A 1 152 ? 5.562 -33.438 0.15 1 90.31 152 LEU A O 1
ATOM 1176 N N . SER A 1 153 ? 5.098 -34.375 2.107 1 91.75 153 SER A N 1
ATOM 1177 C CA . SER A 1 153 ? 3.854 -34.938 1.613 1 91.75 153 SER A CA 1
ATOM 1178 C C . SER A 1 153 ? 2.861 -33.875 1.207 1 91.75 153 SER A C 1
ATOM 1180 O O . SER A 1 153 ? 2.199 -33.969 0.173 1 91.75 153 SER A O 1
ATOM 1182 N N . ARG A 1 154 ? 2.781 -32.844 2.01 1 91.25 154 ARG A N 1
ATOM 1183 C CA . ARG A 1 154 ? 1.916 -31.719 1.715 1 91.25 154 ARG A CA 1
ATOM 1184 C C . ARG A 1 154 ? 2.363 -31 0.443 1 91.25 154 ARG A C 1
ATOM 1186 O O . ARG A 1 154 ? 1.537 -30.656 -0.402 1 91.25 154 ARG A O 1
ATOM 1193 N N . PHE A 1 155 ? 3.605 -30.859 0.346 1 92.75 155 PHE A N 1
ATOM 1194 C CA . PHE A 1 155 ? 4.184 -30.234 -0.842 1 92.75 155 PHE A CA 1
ATOM 1195 C C . PHE A 1 155 ? 3.842 -31.047 -2.09 1 92.75 155 PHE A C 1
ATOM 1197 O O . PHE A 1 155 ? 3.363 -30.484 -3.082 1 92.75 155 PHE A O 1
ATOM 1204 N N . LYS A 1 156 ? 4.047 -32.312 -2.033 1 94.44 156 LYS A N 1
ATOM 1205 C CA . LYS A 1 156 ? 3.785 -33.188 -3.17 1 94.44 156 LYS A CA 1
ATOM 1206 C C . LYS A 1 156 ? 2.303 -33.188 -3.539 1 94.44 156 LYS A C 1
ATOM 1208 O O . LYS A 1 156 ? 1.953 -33.156 -4.723 1 94.44 156 LYS A O 1
ATOM 1213 N N . ARG A 1 157 ? 1.479 -33.188 -2.496 1 94 157 ARG A N 1
ATOM 1214 C CA . ARG A 1 157 ? 0.037 -33.125 -2.717 1 94 157 ARG A CA 1
ATOM 1215 C C . ARG A 1 157 ? -0.35 -31.875 -3.475 1 94 157 ARG A C 1
ATOM 1217 O O . ARG A 1 157 ? -1.087 -31.938 -4.461 1 94 157 ARG A O 1
ATOM 1224 N N . ASP A 1 158 ? 0.142 -30.75 -3.012 1 95.56 158 ASP A N 1
ATOM 1225 C CA . ASP A 1 158 ? -0.211 -29.469 -3.605 1 95.56 158 ASP A CA 1
ATOM 1226 C C . ASP A 1 158 ? 0.375 -29.328 -5.008 1 95.56 158 ASP A C 1
ATOM 1228 O O . ASP A 1 158 ? -0.262 -28.766 -5.898 1 95.56 158 ASP A O 1
ATOM 1232 N N . VAL A 1 159 ? 1.578 -29.859 -5.254 1 96.88 159 VAL A N 1
ATOM 1233 C CA . VAL A 1 159 ? 2.197 -29.844 -6.574 1 96.88 159 VAL A CA 1
ATOM 1234 C C . VAL A 1 159 ? 1.388 -30.719 -7.535 1 96.88 159 VAL A C 1
ATOM 1236 O O . VAL A 1 159 ? 1.129 -30.328 -8.672 1 96.88 159 VAL A O 1
ATOM 1239 N N . ASP A 1 160 ? 0.984 -31.859 -7.062 1 97.38 160 ASP A N 1
ATOM 1240 C CA . ASP A 1 160 ? 0.199 -32.75 -7.906 1 97.38 160 ASP A CA 1
ATOM 1241 C C . ASP A 1 160 ? -1.135 -32.125 -8.289 1 97.38 160 ASP A C 1
ATOM 1243 O O . ASP A 1 160 ? -1.603 -32.281 -9.422 1 97.38 160 ASP A O 1
ATOM 1247 N N . ALA A 1 161 ? -1.729 -31.469 -7.309 1 97.12 161 ALA A N 1
ATOM 1248 C CA . ALA A 1 161 ? -2.967 -30.75 -7.613 1 97.12 161 ALA A CA 1
ATOM 1249 C C . ALA A 1 161 ? -2.734 -29.672 -8.672 1 97.12 161 ALA A C 1
ATOM 1251 O O . ALA A 1 161 ? -3.537 -29.516 -9.594 1 97.12 161 ALA A O 1
ATOM 1252 N N . ALA A 1 162 ? -1.653 -28.938 -8.562 1 98.12 162 ALA A N 1
ATOM 1253 C CA . ALA A 1 162 ? -1.291 -27.922 -9.547 1 98.12 162 ALA A CA 1
ATOM 1254 C C . ALA A 1 162 ? -1.079 -28.547 -10.922 1 98.12 162 ALA A C 1
ATOM 1256 O O . ALA A 1 162 ? -1.567 -28.031 -11.93 1 98.12 162 ALA A O 1
ATOM 1257 N N . LEU A 1 163 ? -0.355 -29.672 -10.945 1 98.31 163 LEU A N 1
ATOM 1258 C CA . LEU A 1 163 ? -0.068 -30.359 -12.203 1 98.31 163 LEU A CA 1
ATOM 1259 C C . LEU A 1 163 ? -1.354 -30.844 -12.867 1 98.31 163 LEU A C 1
ATOM 1261 O O . LEU A 1 163 ? -1.484 -30.797 -14.086 1 98.31 163 LEU A O 1
ATOM 1265 N N . SER A 1 164 ? -2.279 -31.312 -12.031 1 98.19 164 SER A N 1
ATOM 1266 C CA . SER A 1 164 ? -3.562 -31.734 -12.578 1 98.19 164 SER A CA 1
ATOM 1267 C C . SER A 1 164 ? -4.273 -30.594 -13.289 1 98.19 164 SER A C 1
ATOM 1269 O O . SER A 1 164 ? -4.816 -30.766 -14.383 1 98.19 164 SER A O 1
ATOM 1271 N N . ILE A 1 165 ? -4.246 -29.438 -12.719 1 98.44 165 ILE A N 1
ATOM 1272 C CA . ILE A 1 165 ? -4.875 -28.266 -13.297 1 98.44 165 ILE A CA 1
ATOM 1273 C C . ILE A 1 165 ? -4.141 -27.859 -14.578 1 98.44 165 ILE A C 1
ATOM 1275 O O . ILE A 1 165 ? -4.773 -27.547 -15.586 1 98.44 165 ILE A O 1
ATOM 1279 N N . LEU A 1 166 ? -2.795 -27.953 -14.555 1 98.62 166 LEU A N 1
ATOM 1280 C CA . LEU A 1 166 ? -1.975 -27.562 -15.695 1 98.62 166 LEU A CA 1
ATOM 1281 C C . LEU A 1 166 ? -2.156 -28.562 -16.844 1 98.62 166 LEU A C 1
ATOM 1283 O O . LEU A 1 166 ? -1.854 -28.234 -18 1 98.62 166 LEU A O 1
ATOM 1287 N N . LYS A 1 167 ? -2.617 -29.766 -16.516 1 98.31 167 LYS A N 1
ATOM 1288 C CA . LYS A 1 167 ? -2.887 -30.781 -17.531 1 98.31 167 LYS A CA 1
ATOM 1289 C C . LYS A 1 167 ? -4.301 -30.641 -18.078 1 98.31 167 LYS A C 1
ATOM 1291 O O . LYS A 1 167 ? -4.699 -31.391 -18.969 1 98.31 167 LYS A O 1
ATOM 1296 N N . GLY A 1 168 ? -5.078 -29.734 -17.516 1 98 168 GLY A N 1
ATOM 1297 C CA . GLY A 1 168 ? -6.371 -29.406 -18.094 1 98 168 GLY A CA 1
ATOM 1298 C C . GLY A 1 168 ? -7.539 -29.953 -17.297 1 98 168 GLY A C 1
ATOM 1299 O O . GLY A 1 168 ? -8.688 -29.859 -17.719 1 98 168 GLY A O 1
ATOM 1300 N N . GLU A 1 169 ? -7.246 -30.453 -16.125 1 97.56 169 GLU A N 1
ATOM 1301 C CA . GLU A 1 169 ? -8.32 -30.984 -15.289 1 97.56 169 GLU A CA 1
ATOM 1302 C C . GLU A 1 169 ? -9.133 -29.859 -14.648 1 97.56 169 GLU A C 1
ATOM 1304 O O . GLU A 1 169 ? -8.578 -28.828 -14.258 1 97.56 169 GLU A O 1
ATOM 1309 N N . VAL A 1 170 ? -10.391 -30.047 -14.609 1 96.81 170 VAL A N 1
ATOM 1310 C CA . VAL A 1 170 ? -11.32 -29.188 -13.883 1 96.81 170 VAL A CA 1
ATOM 1311 C C . VAL A 1 170 ? -11.664 -29.812 -12.539 1 96.81 170 VAL A C 1
ATOM 1313 O O . VAL A 1 170 ? -12.32 -30.859 -12.484 1 96.81 170 VAL A O 1
ATOM 1316 N N . ILE A 1 171 ? -11.219 -29.172 -11.484 1 93.25 171 ILE A N 1
ATOM 1317 C CA . ILE A 1 171 ? -11.32 -29.844 -10.188 1 93.25 171 ILE A CA 1
ATOM 1318 C C . ILE A 1 171 ? -12.148 -28.984 -9.234 1 93.25 171 ILE A C 1
ATOM 1320 O O . ILE A 1 171 ? -12.305 -27.766 -9.445 1 93.25 171 ILE A O 1
ATOM 1324 N N . GLU A 1 172 ? -12.75 -29.688 -8.258 1 91.75 172 GLU A N 1
ATOM 1325 C CA . GLU A 1 172 ? -13.336 -29.016 -7.102 1 91.75 172 GLU A CA 1
ATOM 1326 C C . GLU A 1 172 ? -12.312 -28.844 -5.984 1 91.75 172 GLU A C 1
ATOM 1328 O O . GLU A 1 172 ? -11.844 -29.828 -5.402 1 91.75 172 GLU A O 1
ATOM 1333 N N . LEU A 1 173 ? -12 -27.625 -5.715 1 91.06 173 LEU A N 1
ATOM 1334 C CA . LEU A 1 173 ? -10.992 -27.312 -4.703 1 91.06 173 LEU A CA 1
ATOM 1335 C C . LEU A 1 173 ? -11.641 -27.125 -3.334 1 91.06 173 LEU A C 1
ATOM 1337 O O . LEU A 1 173 ? -12.031 -26.016 -2.979 1 91.06 173 LEU A O 1
ATOM 1341 N N . LYS A 1 174 ? -11.68 -28.188 -2.613 1 89.25 174 LYS A N 1
ATOM 1342 C CA . LYS A 1 174 ? -12.391 -28.281 -1.343 1 89.25 174 LYS A CA 1
ATOM 1343 C C . LYS A 1 174 ? -11.422 -28.234 -0.165 1 89.25 174 LYS A C 1
ATOM 1345 O O . LYS A 1 174 ? -10.211 -28.375 -0.346 1 89.25 174 LYS A O 1
ATOM 1350 N N . PRO A 1 175 ? -12.023 -28.031 1.003 1 84.56 175 PRO A N 1
ATOM 1351 C CA . PRO A 1 175 ? -11.172 -28.031 2.189 1 84.56 175 PRO A CA 1
ATOM 1352 C C . PRO A 1 175 ? -10.391 -29.344 2.355 1 84.56 175 PRO A C 1
ATOM 1354 O O . PRO A 1 175 ? -10.914 -30.422 2.061 1 84.56 175 PRO A O 1
ATOM 1357 N N . LEU A 1 176 ? -9.258 -29.156 2.775 1 84.81 176 LEU A N 1
ATOM 1358 C CA . LEU A 1 176 ? -8.383 -30.297 3.012 1 84.81 176 LEU A CA 1
ATOM 1359 C C . LEU A 1 176 ? -8.547 -30.828 4.434 1 84.81 176 LEU A C 1
ATOM 1361 O O . LEU A 1 176 ? -8.828 -30.062 5.355 1 84.81 176 LEU A O 1
ATOM 1365 N N . GLN A 1 177 ? -8.344 -32.094 4.574 1 80.81 177 GLN A N 1
ATOM 1366 C CA . GLN A 1 177 ? -8.469 -32.719 5.891 1 80.81 177 GLN A CA 1
ATOM 1367 C C . GLN A 1 177 ? -7.457 -32.125 6.871 1 80.81 177 GLN A C 1
ATOM 1369 O O . GLN A 1 177 ? -7.762 -31.922 8.047 1 80.81 177 GLN A O 1
ATOM 1374 N N . ASP A 1 178 ? -6.336 -31.797 6.41 1 80.75 178 ASP A N 1
ATOM 1375 C CA . ASP A 1 178 ? -5.277 -31.266 7.266 1 80.75 178 ASP A CA 1
ATOM 1376 C C . ASP A 1 178 ? -5.18 -29.75 7.145 1 80.75 178 ASP A C 1
ATOM 1378 O O . ASP A 1 178 ? -4.195 -29.156 7.582 1 80.75 178 ASP A O 1
ATOM 1382 N N . GLY A 1 179 ? -6.168 -29.219 6.57 1 85.5 179 GLY A N 1
ATOM 1383 C CA . GLY A 1 179 ? -6.168 -27.766 6.398 1 85.5 179 GLY A CA 1
ATOM 1384 C C . GLY A 1 179 ? -6.855 -27.031 7.535 1 85.5 179 GLY A C 1
ATOM 1385 O O . GLY A 1 179 ? -7.297 -27.656 8.508 1 85.5 179 GLY A O 1
ATOM 1386 N N . PRO A 1 180 ? -6.777 -25.703 7.43 1 88.69 180 PRO A N 1
ATOM 1387 C CA . PRO A 1 180 ? -7.453 -24.906 8.453 1 88.69 180 PRO A CA 1
ATOM 1388 C C . PRO A 1 180 ? -8.977 -25.047 8.398 1 88.69 180 PRO A C 1
ATOM 1390 O O . PRO A 1 180 ? -9.531 -25.359 7.344 1 88.69 180 PRO A O 1
ATOM 1393 N N . PHE A 1 181 ? -9.602 -24.812 9.516 1 89.75 181 PHE A N 1
ATOM 1394 C CA . PHE A 1 181 ? -11.055 -24.859 9.578 1 89.75 181 PHE A CA 1
ATOM 1395 C C . PHE A 1 181 ? -11.664 -23.672 8.844 1 89.75 181 PHE A C 1
ATOM 1397 O O . PHE A 1 181 ? -11.359 -22.516 9.148 1 89.75 181 PHE A O 1
ATOM 1404 N N . PRO A 1 182 ? -12.516 -23.969 7.914 1 93.94 182 PRO A N 1
ATOM 1405 C CA . PRO A 1 182 ? -13.156 -22.875 7.184 1 93.94 182 PRO A CA 1
ATOM 1406 C C . PRO A 1 182 ? -14.094 -22.047 8.062 1 93.94 182 PRO A C 1
ATOM 1408 O O . PRO A 1 182 ? -14.711 -22.594 8.984 1 93.94 182 PRO A O 1
ATOM 1411 N N . ARG A 1 183 ? -14.18 -20.766 7.777 1 95.75 183 ARG A N 1
ATOM 1412 C CA . ARG A 1 183 ? -15.109 -19.859 8.438 1 95.75 183 ARG A CA 1
ATOM 1413 C C . ARG A 1 183 ? -15.969 -19.109 7.418 1 95.75 183 ARG A C 1
ATOM 1415 O O . ARG A 1 183 ? -15.453 -18.359 6.59 1 95.75 183 ARG A O 1
ATOM 1422 N N . ILE A 1 184 ? -17.266 -19.328 7.551 1 97.88 184 ILE A N 1
ATOM 1423 C CA . ILE A 1 184 ? -18.188 -18.656 6.641 1 97.88 184 ILE A CA 1
ATOM 1424 C C . ILE A 1 184 ? -18.453 -17.234 7.121 1 97.88 184 ILE A C 1
ATOM 1426 O O . ILE A 1 184 ? -18.75 -17.016 8.297 1 97.88 184 ILE A O 1
ATOM 1430 N N . ILE A 1 185 ? -18.328 -16.266 6.285 1 98.38 185 ILE A N 1
ATOM 1431 C CA . ILE A 1 185 ? -18.656 -14.883 6.598 1 98.38 185 ILE A CA 1
ATOM 1432 C C . ILE A 1 185 ? -20.062 -14.562 6.113 1 98.38 185 ILE A C 1
ATOM 1434 O O . ILE A 1 185 ? -20.906 -14.094 6.887 1 98.38 185 ILE A O 1
ATOM 1438 N N . THR A 1 186 ? -20.312 -14.766 4.844 1 98.69 186 THR A N 1
ATOM 1439 C CA . THR A 1 186 ? -21.625 -14.625 4.211 1 98.69 186 THR A CA 1
ATOM 1440 C C . THR A 1 186 ? -21.969 -15.867 3.398 1 98.69 186 THR A C 1
ATOM 1442 O O . THR A 1 186 ? -21.266 -16.203 2.434 1 98.69 186 THR A O 1
ATOM 1445 N N . PRO A 1 187 ? -23.031 -16.578 3.713 1 98.56 187 PRO A N 1
ATOM 1446 C CA . PRO A 1 187 ? -23.375 -17.812 3.006 1 98.56 187 PRO A CA 1
ATOM 1447 C C . PRO A 1 187 ? -23.797 -17.562 1.559 1 98.56 187 PRO A C 1
ATOM 1449 O O . PRO A 1 187 ? -24.125 -16.438 1.192 1 98.56 187 PRO A O 1
ATOM 1452 N N . GLY A 1 188 ? -23.734 -18.625 0.762 1 98.75 188 GLY A N 1
ATOM 1453 C CA . GLY A 1 188 ? -24.172 -18.562 -0.622 1 98.75 188 GLY A CA 1
ATOM 1454 C C . GLY A 1 188 ? -23.094 -18.953 -1.61 1 98.75 188 GLY A C 1
ATOM 1455 O O . GLY A 1 188 ? -22.047 -19.484 -1.219 1 98.75 188 GLY A O 1
ATOM 1456 N N . LYS A 1 189 ? -23.469 -18.859 -2.887 1 98.62 189 LYS A N 1
ATOM 1457 C CA . LYS A 1 189 ? -22.562 -19.172 -3.982 1 98.62 189 LYS A CA 1
ATOM 1458 C C . LYS A 1 189 ? -22.641 -18.125 -5.086 1 98.62 189 LYS A C 1
ATOM 1460 O O . LYS A 1 189 ? -23.703 -17.531 -5.301 1 98.62 189 LYS A O 1
ATOM 1465 N N . ALA A 1 190 ? -21.547 -17.906 -5.672 1 98.88 190 ALA A N 1
ATOM 1466 C CA . ALA A 1 190 ? -21.516 -17.047 -6.855 1 98.88 190 ALA A CA 1
ATOM 1467 C C . ALA A 1 190 ? -20.297 -17.359 -7.727 1 98.88 190 ALA A C 1
ATOM 1469 O O . ALA A 1 190 ? -19.312 -17.922 -7.246 1 98.88 190 ALA A O 1
ATOM 1470 N N . SER A 1 191 ? -20.453 -17.078 -9.023 1 98.81 191 SER A N 1
ATOM 1471 C CA . SER A 1 191 ? -19.391 -17.375 -9.984 1 98.81 191 SER A CA 1
ATOM 1472 C C . SER A 1 191 ? -18.875 -16.109 -10.648 1 98.81 191 SER A C 1
ATOM 1474 O O . SER A 1 191 ? -19.531 -15.078 -10.633 1 98.81 191 SER A O 1
ATOM 1476 N N . GLY A 1 192 ? -17.734 -16.219 -11.18 1 98.81 192 GLY A N 1
ATOM 1477 C CA . GLY A 1 192 ? -17.047 -15.18 -11.938 1 98.81 192 GLY A CA 1
ATOM 1478 C C . GLY A 1 192 ? -15.594 -15.523 -12.227 1 98.81 192 GLY A C 1
ATOM 1479 O O . GLY A 1 192 ? -15.078 -16.531 -11.734 1 98.81 192 GLY A O 1
ATOM 1480 N N . VAL A 1 193 ? -14.977 -14.742 -13.023 1 98.75 193 VAL A N 1
ATOM 1481 C CA . VAL A 1 193 ? -13.555 -14.93 -13.289 1 98.75 193 VAL A CA 1
ATOM 1482 C C . VAL A 1 193 ? -12.742 -14.586 -12.047 1 98.75 193 VAL A C 1
ATOM 1484 O O . VAL A 1 193 ? -12.875 -13.492 -11.492 1 98.75 193 VAL A O 1
ATOM 1487 N N . MET A 1 194 ? -11.961 -15.469 -11.586 1 98.81 194 MET A N 1
ATOM 1488 C CA . MET A 1 194 ? -11.211 -15.297 -10.336 1 98.81 194 MET A CA 1
ATOM 1489 C C . MET A 1 194 ? -10.039 -14.336 -10.531 1 98.81 194 MET A C 1
ATOM 1491 O O . MET A 1 194 ? -9.266 -14.484 -11.484 1 98.81 194 MET A O 1
ATOM 1495 N N . ILE A 1 195 ? -9.898 -13.336 -9.688 1 98.88 195 ILE A N 1
ATOM 1496 C CA . ILE A 1 195 ? -8.75 -12.445 -9.602 1 98.88 195 ILE A CA 1
ATOM 1497 C C . ILE A 1 195 ? -8.219 -12.43 -8.172 1 98.88 195 ILE A C 1
ATOM 1499 O O . ILE A 1 195 ? -8.828 -13.008 -7.266 1 98.88 195 ILE A O 1
ATOM 1503 N N . GLY A 1 196 ? -7.039 -11.836 -7.961 1 98.75 196 GLY A N 1
ATOM 1504 C CA . GLY A 1 196 ? -6.531 -11.68 -6.605 1 98.75 196 GLY A CA 1
ATOM 1505 C C . GLY A 1 196 ? -5.191 -12.367 -6.395 1 98.75 196 GLY A C 1
ATOM 1506 O O . GLY A 1 196 ? -4.324 -12.328 -7.27 1 98.75 196 GLY A O 1
ATOM 1507 N N . GLY A 1 197 ? -5.008 -13 -5.262 1 98.69 197 GLY A N 1
ATOM 1508 C CA . GLY A 1 197 ? -3.756 -13.539 -4.754 1 98.69 197 GLY A CA 1
ATOM 1509 C C . GLY A 1 197 ? -3.316 -12.906 -3.447 1 98.69 197 GLY A C 1
ATOM 1510 O O . GLY A 1 197 ? -4.137 -12.688 -2.553 1 98.69 197 GLY A O 1
ATOM 1511 N N . ASN A 1 198 ? -1.988 -12.766 -3.312 1 98.75 198 ASN A N 1
ATOM 1512 C CA . ASN A 1 198 ? -1.493 -12.055 -2.139 1 98.75 198 ASN A CA 1
ATOM 1513 C C . ASN A 1 198 ? -2.033 -10.625 -2.076 1 98.75 198 ASN A C 1
ATOM 1515 O O . ASN A 1 198 ? -1.986 -9.898 -3.068 1 98.75 198 ASN A O 1
ATOM 1519 N N . LEU A 1 199 ? -2.453 -10.219 -0.932 1 98.75 199 LEU A N 1
ATOM 1520 C CA . LEU A 1 199 ? -3.205 -8.977 -0.762 1 98.75 199 LEU A CA 1
ATOM 1521 C C . LEU A 1 199 ? -2.381 -7.777 -1.216 1 98.75 199 LEU A C 1
ATOM 1523 O O . LEU A 1 199 ? -2.783 -7.051 -2.129 1 98.75 199 LEU A O 1
ATOM 1527 N N . LEU A 1 200 ? -1.254 -7.566 -0.665 1 98.5 200 LEU A N 1
ATOM 1528 C CA . LEU A 1 200 ? -0.444 -6.402 -1 1 98.5 200 LEU A CA 1
ATOM 1529 C C . LEU A 1 200 ? 0.029 -6.469 -2.449 1 98.5 200 LEU A C 1
ATOM 1531 O O . LEU A 1 200 ? 0.017 -5.457 -3.156 1 98.5 200 LEU A O 1
ATOM 1535 N N . LYS A 1 201 ? 0.396 -7.645 -2.84 1 98.75 201 LYS A N 1
ATOM 1536 C CA . LYS A 1 201 ? 0.992 -7.793 -4.164 1 98.75 201 LYS A CA 1
ATOM 1537 C C . LYS A 1 201 ? -0.072 -7.723 -5.258 1 98.75 201 LYS A C 1
ATOM 1539 O O . LYS A 1 201 ? 0.245 -7.488 -6.426 1 98.75 201 LYS A O 1
ATOM 1544 N N . PHE A 1 202 ? -1.298 -7.957 -4.93 1 98.88 202 PHE A N 1
ATOM 1545 C CA . PHE A 1 202 ? -2.418 -7.691 -5.824 1 98.88 202 PHE A CA 1
ATOM 1546 C C . PHE A 1 202 ? -2.758 -6.203 -5.832 1 98.88 202 PHE A C 1
ATOM 1548 O O . PHE A 1 202 ? -3.008 -5.625 -6.895 1 98.88 202 PHE A O 1
ATOM 1555 N N . LEU A 1 203 ? -2.723 -5.59 -4.691 1 98.56 203 LEU A N 1
ATOM 1556 C CA . LEU A 1 203 ? -3.107 -4.195 -4.496 1 98.56 203 LEU A CA 1
ATOM 1557 C C . LEU A 1 203 ? -2.18 -3.262 -5.266 1 98.56 203 LEU A C 1
ATOM 1559 O O . LEU A 1 203 ? -2.637 -2.299 -5.887 1 98.56 203 LEU A O 1
ATOM 1563 N N . LEU A 1 204 ? -0.916 -3.506 -5.266 1 98.38 204 LEU A N 1
ATOM 1564 C CA . LEU A 1 204 ? 0.076 -2.598 -5.832 1 98.38 204 LEU A CA 1
ATOM 1565 C C . LEU A 1 204 ? -0.143 -2.418 -7.328 1 98.38 204 LEU A C 1
ATOM 1567 O O . LEU A 1 204 ? -0.302 -1.293 -7.809 1 98.38 204 LEU A O 1
ATOM 1571 N N . PRO A 1 205 ? -0.274 -3.518 -8.062 1 98.44 205 PRO A N 1
ATOM 1572 C CA . PRO A 1 205 ? -0.579 -3.311 -9.484 1 98.44 205 PRO A CA 1
ATOM 1573 C C . PRO A 1 205 ? -1.915 -2.602 -9.703 1 98.44 205 PRO A C 1
ATOM 1575 O O . PRO A 1 205 ? -2.057 -1.823 -10.648 1 98.44 205 PRO A O 1
ATOM 1578 N N . GLN A 1 206 ? -2.928 -2.832 -8.836 1 98.06 206 GLN A N 1
ATOM 1579 C CA . GLN A 1 206 ? -4.234 -2.203 -8.984 1 98.06 206 GLN A CA 1
ATOM 1580 C C . GLN A 1 206 ? -4.141 -0.69 -8.797 1 98.06 206 GLN A C 1
ATOM 1582 O O . GLN A 1 206 ? -5.027 0.049 -9.234 1 98.06 206 GLN A O 1
ATOM 1587 N N . SER A 1 207 ? -3.088 -0.246 -8.094 1 97 207 SER A N 1
ATOM 1588 C CA . SER A 1 207 ? -2.904 1.183 -7.859 1 97 207 SER A CA 1
ATOM 1589 C C . SER A 1 207 ? -2.398 1.886 -9.117 1 97 207 SER A C 1
ATOM 1591 O O . SER A 1 207 ? -2.451 3.113 -9.203 1 97 207 SER A O 1
ATOM 1593 N N . VAL A 1 208 ? -1.878 1.138 -10.062 1 97.31 208 VAL A N 1
ATOM 1594 C CA . VAL A 1 208 ? -1.34 1.653 -11.312 1 97.31 208 VAL A CA 1
ATOM 1595 C C . VAL A 1 208 ? -2.424 1.63 -12.391 1 97.31 208 VAL A C 1
ATOM 1597 O O . VAL A 1 208 ? -2.916 0.562 -12.758 1 97.31 208 VAL A O 1
ATOM 1600 N N . PRO A 1 209 ? -2.855 2.77 -12.969 1 92 209 PRO A N 1
ATOM 1601 C CA . PRO A 1 209 ? -4.008 2.846 -13.867 1 92 209 PRO A CA 1
ATOM 1602 C C . PRO A 1 209 ? -3.93 1.837 -15.016 1 92 209 PRO A C 1
ATOM 1604 O O . PRO A 1 209 ? -4.914 1.158 -15.312 1 92 209 PRO A O 1
ATOM 1607 N N . GLY A 1 210 ? -2.9 1.54 -15.641 1 94.06 210 GLY A N 1
ATOM 1608 C CA . GLY A 1 210 ? -2.771 0.637 -16.781 1 94.06 210 GLY A CA 1
ATOM 1609 C C . GLY A 1 210 ? -2.9 -0.825 -16.391 1 94.06 210 GLY A C 1
ATOM 1610 O O . GLY A 1 210 ? -3.066 -1.688 -17.25 1 94.06 210 GLY A O 1
ATOM 1611 N N . PHE A 1 211 ? -3 -1.143 -15.086 1 97.62 211 PHE A N 1
ATOM 1612 C CA . PHE A 1 211 ? -3.023 -2.531 -14.641 1 97.62 211 PHE A CA 1
ATOM 1613 C C . PHE A 1 211 ? -4.285 -2.824 -13.836 1 97.62 211 PHE A C 1
ATOM 1615 O O . PHE A 1 211 ? -4.43 -3.91 -13.273 1 97.62 211 PHE A O 1
ATOM 1622 N N . ARG A 1 212 ? -5.242 -1.901 -13.766 1 96.88 212 ARG A N 1
ATOM 1623 C CA . ARG A 1 212 ? -6.457 -2.076 -12.969 1 96.88 212 ARG A CA 1
ATOM 1624 C C . ARG A 1 212 ? -7.391 -3.092 -13.617 1 96.88 212 ARG A C 1
ATOM 1626 O O . ARG A 1 212 ? -7.586 -3.074 -14.836 1 96.88 212 ARG A O 1
ATOM 1633 N N . ILE A 1 213 ? -7.918 -3.91 -12.828 1 97.94 213 ILE A N 1
ATOM 1634 C CA . ILE A 1 213 ? -8.867 -4.922 -13.273 1 97.94 213 ILE A CA 1
ATOM 1635 C C . ILE A 1 213 ? -10.281 -4.516 -12.867 1 97.94 213 ILE A C 1
ATOM 1637 O O . ILE A 1 213 ? -10.523 -4.117 -11.727 1 97.94 213 ILE A O 1
ATOM 1641 N N . ASN A 1 214 ? -11.219 -4.492 -13.836 1 97.88 214 ASN A N 1
ATOM 1642 C CA . ASN A 1 214 ? -12.625 -4.281 -13.523 1 97.88 214 ASN A CA 1
ATOM 1643 C C . ASN A 1 214 ? -13.195 -5.438 -12.703 1 97.88 214 ASN A C 1
ATOM 1645 O O . ASN A 1 214 ? -13.211 -6.582 -13.164 1 97.88 214 ASN A O 1
ATOM 1649 N N . PRO A 1 215 ? -13.672 -5.195 -11.5 1 98.31 215 PRO A N 1
ATOM 1650 C CA . PRO A 1 215 ? -14.125 -6.277 -10.617 1 98.31 215 PRO A CA 1
ATOM 1651 C C . PRO A 1 215 ? -15.469 -6.863 -11.047 1 98.31 215 PRO A C 1
ATOM 1653 O O . PRO A 1 215 ? -15.875 -7.91 -10.547 1 98.31 215 PRO A O 1
ATOM 1656 N N . GLU A 1 216 ? -16.203 -6.156 -11.898 1 98.38 216 GLU A N 1
ATOM 1657 C CA . GLU A 1 216 ? -17.516 -6.641 -12.32 1 98.38 216 GLU A CA 1
ATOM 1658 C C . GLU A 1 216 ? -17.422 -8.023 -12.953 1 98.38 216 GLU A C 1
ATOM 1660 O O . GLU A 1 216 ? -16.578 -8.25 -13.828 1 98.38 216 GLU A O 1
ATOM 1665 N N . GLY A 1 217 ? -18.266 -8.906 -12.523 1 98.56 217 GLY A N 1
ATOM 1666 C CA . GLY A 1 217 ? -18.281 -10.258 -13.055 1 98.56 217 GLY A CA 1
ATOM 1667 C C . GLY A 1 217 ? -17.125 -11.102 -12.562 1 98.56 217 GLY A C 1
ATOM 1668 O O . GLY A 1 217 ? -16.828 -12.164 -13.133 1 98.56 217 GLY A O 1
ATOM 1669 N N . LYS A 1 218 ? -16.422 -10.648 -11.578 1 98.81 218 LYS A N 1
ATOM 1670 C CA . LYS A 1 218 ? -15.273 -11.359 -11.039 1 98.81 218 LYS A CA 1
ATOM 1671 C C . LYS A 1 218 ? -15.57 -11.914 -9.648 1 98.81 218 LYS A C 1
ATOM 1673 O O . LYS A 1 218 ? -16.531 -11.508 -9 1 98.81 218 LYS A O 1
ATOM 1678 N N . VAL A 1 219 ? -14.852 -12.875 -9.203 1 98.94 219 VAL A N 1
ATOM 1679 C CA . VAL A 1 219 ? -14.734 -13.297 -7.816 1 98.94 219 VAL A CA 1
ATOM 1680 C C . VAL A 1 219 ? -13.305 -13.086 -7.328 1 98.94 219 VAL A C 1
ATOM 1682 O O . VAL A 1 219 ? -12.375 -13.008 -8.133 1 98.94 219 VAL A O 1
ATOM 1685 N N . LEU A 1 220 ? -13.102 -12.93 -6.031 1 98.94 220 LEU A N 1
ATOM 1686 C CA . LEU A 1 220 ? -11.836 -12.461 -5.488 1 98.94 220 LEU A CA 1
ATOM 1687 C C . LEU A 1 220 ? -11.242 -13.477 -4.516 1 98.94 220 LEU A C 1
ATOM 1689 O O . LEU A 1 220 ? -11.953 -14 -3.656 1 98.94 220 LEU A O 1
ATOM 1693 N N . PHE A 1 221 ? -10.008 -13.844 -4.695 1 98.88 221 PHE A N 1
ATOM 1694 C CA . PHE A 1 221 ? -9.219 -14.594 -3.727 1 98.88 221 PHE A CA 1
ATOM 1695 C C . PHE A 1 221 ? -8.141 -13.711 -3.104 1 98.88 221 PHE A C 1
ATOM 1697 O O . PHE A 1 221 ? -7.367 -13.07 -3.816 1 98.88 221 PHE A O 1
ATOM 1704 N N . ILE A 1 222 ? -8.047 -13.641 -1.767 1 98.81 222 ILE A N 1
ATOM 1705 C CA . ILE A 1 222 ? -7.051 -12.82 -1.091 1 98.81 222 ILE A CA 1
ATOM 1706 C C . ILE A 1 222 ? -6.398 -13.625 0.034 1 98.81 222 ILE A C 1
ATOM 1708 O O . ILE A 1 222 ? -7.09 -14.289 0.809 1 98.81 222 ILE A O 1
ATOM 1712 N N . GLU A 1 223 ? -5.145 -13.625 0.155 1 98.31 223 GLU A N 1
ATOM 1713 C CA . GLU A 1 223 ? -4.344 -14.164 1.249 1 98.31 223 GLU A CA 1
ATOM 1714 C C . GLU A 1 223 ? -3.172 -13.242 1.578 1 98.31 223 GLU A C 1
ATOM 1716 O O . GLU A 1 223 ? -2.891 -12.297 0.837 1 98.31 223 GLU A O 1
ATOM 1721 N N . GLU A 1 224 ? -2.547 -13.438 2.715 1 97.56 224 GLU A N 1
ATOM 1722 C CA . GLU A 1 224 ? -1.449 -12.562 3.117 1 97.56 224 GLU A CA 1
ATOM 1723 C C . GLU A 1 224 ? -0.569 -13.234 4.172 1 97.56 224 GLU A C 1
ATOM 1725 O O . GLU A 1 224 ? -0.996 -14.18 4.832 1 97.56 224 GLU A O 1
ATOM 1730 N N . ILE A 1 225 ? 0.632 -12.719 4.32 1 95.56 225 ILE A N 1
ATOM 1731 C CA . ILE A 1 225 ? 1.502 -13.117 5.422 1 95.56 225 ILE A CA 1
ATOM 1732 C C . ILE A 1 225 ? 0.99 -12.516 6.73 1 95.56 225 ILE A C 1
ATOM 1734 O O . ILE A 1 225 ? 0.084 -11.68 6.723 1 95.56 225 ILE A O 1
ATOM 1738 N N . ALA A 1 226 ? 1.61 -12.938 7.793 1 92.81 226 ALA A N 1
ATOM 1739 C CA . ALA A 1 226 ? 1.311 -12.281 9.062 1 92.81 226 ALA A CA 1
ATOM 1740 C C . ALA A 1 226 ? 1.761 -10.828 9.055 1 92.81 226 ALA A C 1
ATOM 1742 O O . ALA A 1 226 ? 2.91 -10.523 8.727 1 92.81 226 ALA A O 1
ATOM 1743 N N . LEU A 1 227 ? 0.886 -9.961 9.352 1 91.44 227 LEU A N 1
ATOM 1744 C CA . LEU A 1 227 ? 1.209 -8.547 9.445 1 91.44 227 LEU A CA 1
ATOM 1745 C C . LEU A 1 227 ? 0.45 -7.887 10.594 1 91.44 227 LEU A C 1
ATOM 1747 O O . LEU A 1 227 ? -0.458 -8.492 11.172 1 91.44 227 LEU A O 1
ATOM 1751 N N . GLN A 1 228 ? 0.876 -6.703 10.945 1 91.56 228 GLN A N 1
ATOM 1752 C CA . GLN A 1 228 ? 0.135 -5.934 11.938 1 91.56 228 GLN A CA 1
ATOM 1753 C C . GLN A 1 228 ? -1.311 -5.719 11.5 1 91.56 228 GLN A C 1
ATOM 1755 O O . GLN A 1 228 ? -1.577 -5.465 10.32 1 91.56 228 GLN A O 1
ATOM 1760 N N . ILE A 1 229 ? -2.176 -5.746 12.422 1 92.25 229 ILE A N 1
ATOM 1761 C CA . ILE A 1 229 ? -3.605 -5.738 12.133 1 92.25 229 ILE A CA 1
ATOM 1762 C C . ILE A 1 229 ? -3.988 -4.426 11.461 1 92.25 229 ILE A C 1
ATOM 1764 O O . ILE A 1 229 ? -4.832 -4.406 10.562 1 92.25 229 ILE A O 1
ATOM 1768 N N . HIS A 1 230 ? -3.395 -3.301 11.859 1 92.69 230 HIS A N 1
ATOM 1769 C CA . HIS A 1 230 ? -3.742 -2.02 11.258 1 92.69 230 HIS A CA 1
ATOM 1770 C C . HIS A 1 230 ? -3.303 -1.96 9.797 1 92.69 230 HIS A C 1
ATOM 1772 O O . HIS A 1 230 ? -3.938 -1.292 8.977 1 92.69 230 HIS A O 1
ATOM 1778 N N . ARG A 1 231 ? -2.199 -2.65 9.508 1 94.81 231 ARG A N 1
ATOM 1779 C CA . ARG A 1 231 ? -1.749 -2.713 8.125 1 94.81 231 ARG A CA 1
ATOM 1780 C C . ARG A 1 231 ? -2.703 -3.547 7.273 1 94.81 231 ARG A C 1
ATOM 1782 O O . ARG A 1 231 ? -3.027 -3.172 6.145 1 94.81 231 ARG A O 1
ATOM 1789 N N . LEU A 1 232 ? -3.117 -4.688 7.82 1 95.88 232 LEU A N 1
ATOM 1790 C CA . LEU A 1 232 ? -4.121 -5.5 7.148 1 95.88 232 LEU A CA 1
ATOM 1791 C C . LEU A 1 232 ? -5.383 -4.688 6.863 1 95.88 232 LEU A C 1
ATOM 1793 O O . LEU A 1 232 ? -5.91 -4.723 5.75 1 95.88 232 LEU A O 1
ATOM 1797 N N . ASP A 1 233 ? -5.766 -3.955 7.809 1 94.88 233 ASP A N 1
ATOM 1798 C CA . ASP A 1 233 ? -6.953 -3.117 7.699 1 94.88 233 ASP A CA 1
ATOM 1799 C C . ASP A 1 233 ? -6.789 -2.07 6.598 1 94.88 233 ASP A C 1
ATOM 1801 O O . ASP A 1 233 ? -7.715 -1.828 5.82 1 94.88 233 ASP A O 1
ATOM 1805 N N . GLU A 1 234 ? -5.672 -1.459 6.551 1 96.69 234 GLU A N 1
ATOM 1806 C CA . GLU A 1 234 ? -5.395 -0.429 5.555 1 96.69 234 GLU A CA 1
ATOM 1807 C C . GLU A 1 234 ? -5.457 -0.999 4.141 1 96.69 234 GLU A C 1
ATOM 1809 O O . GLU A 1 234 ? -6.016 -0.373 3.236 1 96.69 234 GLU A O 1
ATOM 1814 N N . TYR A 1 235 ? -4.91 -2.174 3.965 1 98.19 235 TYR A N 1
ATOM 1815 C CA . TYR A 1 235 ? -4.91 -2.789 2.643 1 98.19 235 TYR A CA 1
ATOM 1816 C C . TYR A 1 235 ? -6.32 -3.203 2.232 1 98.19 235 TYR A C 1
ATOM 1818 O O . TYR A 1 235 ? -6.723 -3.008 1.084 1 98.19 235 TYR A O 1
ATOM 1826 N N . LEU A 1 236 ? -7.074 -3.758 3.182 1 98.25 236 LEU A N 1
ATOM 1827 C CA . LEU A 1 236 ? -8.453 -4.137 2.895 1 98.25 236 LEU A CA 1
ATOM 1828 C C . LEU A 1 236 ? -9.305 -2.906 2.594 1 98.25 236 LEU A C 1
ATOM 1830 O O . LEU A 1 236 ? -10.148 -2.938 1.7 1 98.25 236 LEU A O 1
ATOM 1834 N N . THR A 1 237 ? -9.07 -1.832 3.33 1 97.88 237 THR A N 1
ATOM 1835 C CA . THR A 1 237 ? -9.773 -0.578 3.096 1 97.88 237 THR A CA 1
ATOM 1836 C C . THR A 1 237 ? -9.477 -0.04 1.7 1 97.88 237 THR A C 1
ATOM 1838 O O . THR A 1 237 ? -10.375 0.43 1.002 1 97.88 237 THR A O 1
ATOM 1841 N N . ALA A 1 238 ? -8.227 -0.133 1.312 1 98.31 238 ALA A N 1
ATOM 1842 C CA . ALA A 1 238 ? -7.848 0.307 -0.027 1 98.31 238 ALA A CA 1
ATOM 1843 C C . ALA A 1 238 ? -8.617 -0.462 -1.096 1 98.31 238 ALA A C 1
ATOM 1845 O O . ALA A 1 238 ? -9.195 0.138 -2.008 1 98.31 238 ALA A O 1
ATOM 1846 N N . LEU A 1 239 ? -8.695 -1.778 -0.977 1 98.38 239 LEU A N 1
ATOM 1847 C CA . LEU A 1 239 ? -9.438 -2.59 -1.931 1 98.38 239 LEU A CA 1
ATOM 1848 C C . LEU A 1 239 ? -10.914 -2.195 -1.946 1 98.38 239 LEU A C 1
ATOM 1850 O O . LEU A 1 239 ? -11.547 -2.193 -3.002 1 98.38 239 LEU A O 1
ATOM 1854 N N . GLY A 1 240 ? -11.445 -1.941 -0.751 1 98.44 240 GLY A N 1
ATOM 1855 C CA . GLY A 1 240 ? -12.82 -1.488 -0.64 1 98.44 240 GLY A CA 1
ATOM 1856 C C . GLY A 1 240 ? -13.07 -0.171 -1.348 1 98.44 240 GLY A C 1
ATOM 1857 O O . GLY A 1 240 ? -14 -0.059 -2.148 1 98.44 240 GLY A O 1
ATOM 1858 N N . LEU A 1 241 ? -12.211 0.78 -1.113 1 98 241 LEU A N 1
ATOM 1859 C CA . LEU A 1 241 ? -12.398 2.123 -1.653 1 98 241 LEU A CA 1
ATOM 1860 C C . LEU A 1 241 ? -12.125 2.148 -3.152 1 98 241 LEU A C 1
ATOM 1862 O O . LEU A 1 241 ? -12.641 3.006 -3.869 1 98 241 LEU A O 1
ATOM 1866 N N . MET A 1 242 ? -11.352 1.189 -3.656 1 97.5 242 MET A N 1
ATOM 1867 C CA . MET A 1 242 ? -11.102 1.044 -5.086 1 97.5 242 MET A CA 1
ATOM 1868 C C . MET A 1 242 ? -12.312 0.439 -5.789 1 97.5 242 MET A C 1
ATOM 1870 O O . MET A 1 242 ? -12.367 0.4 -7.02 1 97.5 242 MET A O 1
ATOM 1874 N N . GLY A 1 243 ? -13.281 -0.051 -5 1 97.75 243 GLY A N 1
ATOM 1875 C CA . GLY A 1 243 ? -14.469 -0.68 -5.555 1 97.75 243 GLY A CA 1
ATOM 1876 C C . GLY A 1 243 ? -14.273 -2.15 -5.867 1 97.75 243 GLY A C 1
ATOM 1877 O O . GLY A 1 243 ? -15.188 -2.812 -6.363 1 97.75 243 GLY A O 1
ATOM 1878 N N . ILE A 1 244 ? -13.125 -2.672 -5.535 1 98.44 244 ILE A N 1
ATOM 1879 C CA . ILE A 1 244 ? -12.82 -4.055 -5.887 1 98.44 244 ILE A CA 1
ATOM 1880 C C . ILE A 1 244 ? -13.578 -5.004 -4.961 1 98.44 244 ILE A C 1
ATOM 1882 O O . ILE A 1 244 ? -14.281 -5.906 -5.422 1 98.44 244 ILE A O 1
ATOM 1886 N N . LEU A 1 245 ? -13.477 -4.789 -3.625 1 98.19 245 LEU A N 1
ATOM 1887 C CA . LEU A 1 245 ? -14.18 -5.652 -2.68 1 98.19 245 LEU A CA 1
ATOM 1888 C C . LEU A 1 245 ? -15.688 -5.613 -2.92 1 98.19 245 LEU A C 1
ATOM 1890 O O . LEU A 1 245 ? -16.344 -6.648 -2.887 1 98.19 245 LEU A O 1
ATOM 1894 N N . GLY A 1 246 ? -16.188 -4.434 -3.219 1 98.31 246 GLY A N 1
ATOM 1895 C CA . GLY A 1 246 ? -17.625 -4.258 -3.369 1 98.31 246 GLY A CA 1
ATOM 1896 C C . GLY A 1 246 ? -18.141 -4.715 -4.719 1 98.31 246 GLY A C 1
ATOM 1897 O O . GLY A 1 246 ? -19.344 -4.945 -4.879 1 98.31 246 GLY A O 1
ATOM 1898 N N . GLY A 1 247 ? -17.266 -4.832 -5.672 1 98.5 247 GLY A N 1
ATOM 1899 C CA . GLY A 1 247 ? -17.703 -5.062 -7.043 1 98.5 247 GLY A CA 1
ATOM 1900 C C . GLY A 1 247 ? -17.688 -6.531 -7.43 1 98.5 247 GLY A C 1
ATOM 1901 O O . GLY A 1 247 ? -18.281 -6.91 -8.445 1 98.5 247 GLY A O 1
ATOM 1902 N N . VAL A 1 248 ? -17.047 -7.379 -6.645 1 98.88 248 VAL A N 1
ATOM 1903 C CA . VAL A 1 248 ? -16.891 -8.781 -7.012 1 98.88 248 VAL A CA 1
ATOM 1904 C C . VAL A 1 248 ? -18.125 -9.57 -6.551 1 98.88 248 VAL A C 1
ATOM 1906 O O . VAL A 1 248 ? -18.812 -9.164 -5.609 1 98.88 248 VAL A O 1
ATOM 1909 N N . ASN A 1 249 ? -18.312 -10.688 -7.16 1 98.94 249 ASN A N 1
ATOM 1910 C CA . ASN A 1 249 ? -19.5 -11.5 -6.906 1 98.94 249 ASN A CA 1
ATOM 1911 C C . ASN A 1 249 ? -19.359 -12.312 -5.625 1 98.94 249 ASN A C 1
ATOM 1913 O O . ASN A 1 249 ? -20.359 -12.719 -5.023 1 98.94 249 ASN A O 1
ATOM 1917 N N . ALA A 1 250 ? -18.172 -12.633 -5.242 1 98.94 250 ALA A N 1
ATOM 1918 C CA . ALA A 1 250 ? -17.859 -13.453 -4.078 1 98.94 250 ALA A CA 1
ATOM 1919 C C . ALA A 1 250 ? -16.391 -13.297 -3.67 1 98.94 250 ALA A C 1
ATOM 1921 O O . ALA A 1 250 ? -15.57 -12.805 -4.453 1 98.94 250 ALA A O 1
ATOM 1922 N N . ILE A 1 251 ? -16.125 -13.641 -2.445 1 98.94 251 ILE A N 1
ATOM 1923 C CA . ILE A 1 251 ? -14.773 -13.469 -1.938 1 98.94 251 ILE A CA 1
ATOM 1924 C C . ILE A 1 251 ? -14.359 -14.719 -1.155 1 98.94 251 ILE A C 1
ATOM 1926 O O . ILE A 1 251 ? -15.086 -15.172 -0.271 1 98.94 251 ILE A O 1
ATOM 1930 N N . ALA A 1 252 ? -13.242 -15.312 -1.479 1 98.81 252 ALA A N 1
ATOM 1931 C CA . ALA A 1 252 ? -12.586 -16.344 -0.684 1 98.81 252 ALA A CA 1
ATOM 1932 C C . ALA A 1 252 ? -11.281 -15.82 -0.079 1 98.81 252 ALA A C 1
ATOM 1934 O O . ALA A 1 252 ? -10.406 -15.328 -0.798 1 98.81 252 ALA A O 1
ATOM 1935 N N . TYR A 1 253 ? -11.219 -15.859 1.183 1 98.56 253 TYR A N 1
ATOM 1936 C CA . TYR A 1 253 ? -9.969 -15.516 1.859 1 98.56 253 TYR A CA 1
ATOM 1937 C C . TYR A 1 253 ? -9.156 -16.766 2.174 1 98.56 253 TYR A C 1
ATOM 1939 O O . TYR A 1 253 ? -9.68 -17.734 2.707 1 98.56 253 TYR A O 1
ATOM 1947 N N . GLY A 1 254 ? -7.898 -16.703 1.744 1 97.75 254 GLY A N 1
ATOM 1948 C CA . GLY A 1 254 ? -6.977 -17.75 2.129 1 97.75 254 GLY A CA 1
ATOM 1949 C C . GLY A 1 254 ? -6.52 -17.656 3.572 1 97.75 254 GLY A C 1
ATOM 1950 O O . GLY A 1 254 ? -7.211 -17.062 4.406 1 97.75 254 GLY A O 1
ATOM 1951 N N . GLU A 1 255 ? -5.48 -18.297 3.814 1 93.69 255 GLU A N 1
ATOM 1952 C CA . GLU A 1 255 ? -4.922 -18.234 5.164 1 93.69 255 GLU A CA 1
ATOM 1953 C C . GLU A 1 255 ? -4.145 -16.938 5.379 1 93.69 255 GLU A C 1
ATOM 1955 O O . GLU A 1 255 ? -3.32 -16.562 4.543 1 93.69 255 GLU A O 1
ATOM 1960 N N . ILE A 1 256 ? -4.43 -16.281 6.402 1 94.38 256 ILE A N 1
ATOM 1961 C CA . ILE A 1 256 ? -3.691 -15.133 6.91 1 94.38 256 ILE A CA 1
ATOM 1962 C C . ILE A 1 256 ? -3.326 -15.359 8.375 1 94.38 256 ILE A C 1
ATOM 1964 O O . ILE A 1 256 ? -4.172 -15.211 9.258 1 94.38 256 ILE A O 1
ATOM 1968 N N . PRO A 1 257 ? -2.135 -15.734 8.586 1 92.31 257 PRO A N 1
ATOM 1969 C CA . PRO A 1 257 ? -1.746 -16.062 9.953 1 92.31 257 PRO A CA 1
ATOM 1970 C C . PRO A 1 257 ? -1.734 -14.844 10.875 1 92.31 257 PRO A C 1
ATOM 1972 O O . PRO A 1 257 ? -1.549 -13.711 10.406 1 92.31 257 PRO A O 1
ATOM 1975 N N . GLU A 1 258 ? -1.935 -15.031 12.125 1 88.25 258 GLU A N 1
ATOM 1976 C CA . GLU A 1 258 ? -1.85 -13.961 13.109 1 88.25 258 GLU A CA 1
ATOM 1977 C C . GLU A 1 258 ? -0.398 -13.602 13.414 1 88.25 258 GLU A C 1
ATOM 1979 O O . GLU A 1 258 ? 0.462 -14.484 13.5 1 88.25 258 GLU A O 1
ATOM 1984 N N . LEU A 1 259 ? -0.212 -12.312 13.453 1 84.31 259 LEU A N 1
ATOM 1985 C CA . LEU A 1 259 ? 1.096 -11.875 13.922 1 84.31 259 LEU A CA 1
ATOM 1986 C C . LEU A 1 259 ? 1.198 -12.008 15.438 1 84.31 259 LEU A C 1
ATOM 1988 O O . LEU A 1 259 ? 0.349 -11.492 16.172 1 84.31 259 LEU A O 1
ATOM 1992 N N . ARG A 1 260 ? 2.066 -12.719 16 1 70.31 260 ARG A N 1
ATOM 1993 C CA . ARG A 1 260 ? 2.188 -13.031 17.422 1 70.31 260 ARG A CA 1
ATOM 1994 C C . ARG A 1 260 ? 2.789 -11.852 18.188 1 70.31 260 ARG A C 1
ATOM 1996 O O . ARG A 1 260 ? 2.469 -11.641 19.359 1 70.31 260 ARG A O 1
ATOM 2003 N N . GLU A 1 261 ? 3.562 -11.125 17.453 1 69.19 261 GLU A N 1
ATOM 2004 C CA . GLU A 1 261 ? 4.219 -10.031 18.156 1 69.19 261 GLU A CA 1
ATOM 2005 C C . GLU A 1 261 ? 3.521 -8.703 17.891 1 69.19 261 GLU A C 1
ATOM 2007 O O . GLU A 1 261 ? 3.121 -8.43 16.75 1 69.19 261 GLU A O 1
ATOM 2012 N N . TRP A 1 262 ? 3.586 -7.828 18.922 1 60.47 262 TRP A N 1
ATOM 2013 C CA . TRP A 1 262 ? 3.129 -6.445 18.969 1 60.47 262 TRP A CA 1
ATOM 2014 C C . TRP A 1 262 ? 1.819 -6.273 18.203 1 60.47 262 TRP A C 1
ATOM 2016 O O . TRP A 1 262 ? 1.755 -6.535 17 1 60.47 262 TRP A O 1
ATOM 2026 N N . GLN A 1 263 ? 0.697 -6.125 18.703 1 65.44 263 GLN A N 1
ATOM 2027 C CA . GLN A 1 263 ? -0.579 -5.836 18.062 1 65.44 263 GLN A CA 1
ATOM 2028 C C . GLN A 1 263 ? -1.366 -4.789 18.844 1 65.44 263 GLN A C 1
ATOM 2030 O O . GLN A 1 263 ? -1.357 -4.789 20.078 1 65.44 263 GLN A O 1
ATOM 2035 N N . VAL A 1 264 ? -1.86 -3.621 18.109 1 64.5 264 VAL A N 1
ATOM 2036 C CA . VAL A 1 264 ? -2.652 -2.512 18.641 1 64.5 264 VAL A CA 1
ATOM 2037 C C . VAL A 1 264 ? -4.078 -2.982 18.906 1 64.5 264 VAL A C 1
ATOM 2039 O O . VAL A 1 264 ? -4.973 -2.166 19.156 1 64.5 264 VAL A O 1
ATOM 2042 N N . GLY A 1 265 ? -4.289 -4.414 19.047 1 73.19 265 GLY A N 1
ATOM 2043 C CA . GLY A 1 265 ? -5.613 -4.98 19.266 1 73.19 265 GLY A CA 1
ATOM 2044 C C . GLY A 1 265 ? -6.289 -5.406 17.969 1 73.19 265 GLY A C 1
ATOM 2045 O O . GLY A 1 265 ? -5.844 -5.043 16.875 1 73.19 265 GLY A O 1
ATOM 2046 N N . GLY A 1 266 ? -7.277 -6.215 18.094 1 81.94 266 GLY A N 1
ATOM 2047 C CA . GLY A 1 266 ? -7.977 -6.766 16.953 1 81.94 266 GLY A CA 1
ATOM 2048 C C . GLY A 1 266 ? -7.418 -8.102 16.5 1 81.94 266 GLY A C 1
ATOM 2049 O O . GLY A 1 266 ? -6.473 -8.617 17.094 1 81.94 266 GLY A O 1
ATOM 2050 N N . SER A 1 267 ? -8.164 -8.672 15.531 1 89.31 267 SER A N 1
ATOM 2051 C CA . SER A 1 267 ? -7.734 -9.938 14.961 1 89.31 267 SER A CA 1
ATOM 2052 C C . SER A 1 267 ? -7.922 -9.953 13.445 1 89.31 267 SER A C 1
ATOM 2054 O O . SER A 1 267 ? -8.648 -9.125 12.898 1 89.31 267 SER A O 1
ATOM 2056 N N . VAL A 1 268 ? -7.238 -10.844 12.898 1 93.38 268 VAL A N 1
ATOM 2057 C CA . VAL A 1 268 ? -7.344 -11.031 11.453 1 93.38 268 VAL A CA 1
ATOM 2058 C C . VAL A 1 268 ? -8.797 -11.32 11.078 1 93.38 268 VAL A C 1
ATOM 2060 O O . VAL A 1 268 ? -9.336 -10.711 10.148 1 93.38 268 VAL A O 1
ATOM 2063 N N . VAL A 1 269 ? -9.469 -12.203 11.844 1 94.31 269 VAL A N 1
ATOM 2064 C CA . VAL A 1 269 ? -10.844 -12.594 11.578 1 94.31 269 VAL A CA 1
ATOM 2065 C C . VAL A 1 269 ? -11.758 -11.375 11.664 1 94.31 269 VAL A C 1
ATOM 2067 O O . VAL A 1 269 ? -12.602 -11.156 10.789 1 94.31 269 VAL A O 1
ATOM 2070 N N . GLU A 1 270 ? -11.555 -10.57 12.633 1 92.75 270 GLU A N 1
ATOM 2071 C CA . GLU A 1 270 ? -12.375 -9.375 12.82 1 92.75 270 GLU A CA 1
ATOM 2072 C C . GLU A 1 270 ? -12.164 -8.375 11.68 1 92.75 270 GLU A C 1
ATOM 2074 O O . GLU A 1 270 ? -13.125 -7.805 11.164 1 92.75 270 GLU A O 1
ATOM 2079 N N . SER A 1 271 ? -10.898 -8.172 11.344 1 93.44 271 SER A N 1
ATOM 2080 C CA . SER A 1 271 ? -10.57 -7.223 10.281 1 93.44 271 SER A CA 1
ATOM 2081 C C . SER A 1 271 ? -11.18 -7.648 8.953 1 93.44 271 SER A C 1
ATOM 2083 O O . SER A 1 271 ? -11.781 -6.832 8.25 1 93.44 271 SER A O 1
ATOM 2085 N N . ILE A 1 272 ? -11.117 -8.875 8.625 1 97.25 272 ILE A N 1
ATOM 2086 C CA . ILE A 1 272 ? -11.617 -9.414 7.367 1 97.25 272 ILE A CA 1
ATOM 2087 C C . ILE A 1 272 ? -13.148 -9.359 7.352 1 97.25 272 ILE A C 1
ATOM 2089 O O . ILE A 1 272 ? -13.75 -8.922 6.367 1 97.25 272 ILE A O 1
ATOM 2093 N N . THR A 1 273 ? -13.719 -9.82 8.453 1 97.25 273 THR A N 1
ATOM 2094 C CA . THR A 1 273 ? -15.172 -9.836 8.539 1 97.25 273 THR A CA 1
ATOM 2095 C C . THR A 1 273 ? -15.734 -8.422 8.43 1 97.25 273 THR A C 1
ATOM 2097 O O . THR A 1 273 ? -16.688 -8.188 7.684 1 97.25 273 THR A O 1
ATOM 2100 N N . GLU A 1 274 ? -15.125 -7.512 9.117 1 95.88 274 GLU A N 1
ATOM 2101 C CA . GLU A 1 274 ? -15.594 -6.129 9.078 1 95.88 274 GLU A CA 1
ATOM 2102 C C . GLU A 1 274 ? -15.469 -5.539 7.68 1 95.88 274 GLU A C 1
ATOM 2104 O O . GLU A 1 274 ? -16.406 -4.914 7.18 1 95.88 274 GLU A O 1
ATOM 2109 N N . ALA A 1 275 ? -14.328 -5.68 7.07 1 97.5 275 ALA A N 1
ATOM 2110 C CA . ALA A 1 275 ? -14.125 -5.148 5.727 1 97.5 275 ALA A CA 1
ATOM 2111 C C . ALA A 1 275 ? -15.125 -5.746 4.746 1 97.5 275 ALA A C 1
ATOM 2113 O O . ALA A 1 275 ? -15.719 -5.023 3.939 1 97.5 275 ALA A O 1
ATOM 2114 N N . THR A 1 276 ? -15.32 -7.078 4.832 1 98.44 276 THR A N 1
ATOM 2115 C CA . THR A 1 276 ? -16.234 -7.77 3.932 1 98.44 276 THR A CA 1
ATOM 2116 C C . THR A 1 276 ? -17.656 -7.254 4.113 1 98.44 276 THR A C 1
ATOM 2118 O O . THR A 1 276 ? -18.328 -6.93 3.133 1 98.44 276 THR A O 1
ATOM 2121 N N . LYS A 1 277 ? -18.062 -7.133 5.344 1 97.88 277 LYS A N 1
ATOM 2122 C CA . LYS A 1 277 ? -19.438 -6.695 5.637 1 97.88 277 LYS A CA 1
ATOM 2123 C C . LYS A 1 277 ? -19.625 -5.23 5.266 1 97.88 277 LYS A C 1
ATOM 2125 O O . LYS A 1 277 ? -20.719 -4.832 4.852 1 97.88 277 LYS A O 1
ATOM 2130 N N . THR A 1 278 ? -18.641 -4.473 5.391 1 97.62 278 THR A N 1
ATOM 2131 C CA . THR A 1 278 ? -18.703 -3.047 5.094 1 97.62 278 THR A CA 1
ATOM 2132 C C . THR A 1 278 ? -18.812 -2.811 3.592 1 97.62 278 THR A C 1
ATOM 2134 O O . THR A 1 278 ? -19.656 -2.025 3.141 1 97.62 278 THR A O 1
ATOM 2137 N N . TYR A 1 279 ? -18.078 -3.516 2.818 1 98.31 279 TYR A N 1
ATOM 2138 C CA . TYR A 1 279 ? -17.953 -3.146 1.413 1 98.31 279 TYR A CA 1
ATOM 2139 C C . TYR A 1 279 ? -18.766 -4.082 0.53 1 98.31 279 TYR A C 1
ATOM 2141 O O . TYR A 1 279 ? -19.109 -3.732 -0.6 1 98.31 279 TYR A O 1
ATOM 2149 N N . ASN A 1 280 ? -19.016 -5.305 0.99 1 98.69 280 ASN A N 1
ATOM 2150 C CA . ASN A 1 280 ? -19.75 -6.273 0.184 1 98.69 280 ASN A CA 1
ATOM 2151 C C . ASN A 1 280 ? -20.547 -7.238 1.057 1 98.69 280 ASN A C 1
ATOM 2153 O O . ASN A 1 280 ? -20.281 -8.438 1.07 1 98.69 280 ASN A O 1
ATOM 2157 N N . PRO A 1 281 ? -21.531 -6.746 1.726 1 98 281 PRO A N 1
ATOM 2158 C CA . PRO A 1 281 ? -22.219 -7.535 2.74 1 98 281 PRO A CA 1
ATOM 2159 C C . PRO A 1 281 ? -23.016 -8.695 2.141 1 98 281 PRO A C 1
ATOM 2161 O O . PRO A 1 281 ? -23.359 -9.648 2.85 1 98 281 PRO A O 1
ATOM 2164 N N . LYS A 1 282 ? -23.297 -8.672 0.921 1 98.12 282 LYS A N 1
ATOM 2165 C CA . LYS A 1 282 ? -24.172 -9.688 0.34 1 98.12 282 LYS A CA 1
ATOM 2166 C C . LYS A 1 282 ? -23.359 -10.75 -0.401 1 98.12 282 LYS A C 1
ATOM 2168 O O . LYS A 1 282 ? -23.875 -11.82 -0.735 1 98.12 282 LYS A O 1
ATOM 2173 N N . ALA A 1 283 ? -22.156 -10.477 -0.73 1 98.62 283 ALA A N 1
ATOM 2174 C CA . ALA A 1 283 ? -21.344 -11.414 -1.511 1 98.62 283 ALA A CA 1
ATOM 2175 C C . ALA A 1 283 ? -21 -12.656 -0.696 1 98.62 283 ALA A C 1
ATOM 2177 O O . ALA A 1 283 ? -20.484 -12.555 0.42 1 98.62 283 ALA A O 1
ATOM 2178 N N . PRO A 1 284 ? -21.312 -13.844 -1.231 1 98.88 284 PRO A N 1
ATOM 2179 C CA . PRO A 1 284 ? -20.797 -15.047 -0.569 1 98.88 284 PRO A CA 1
ATOM 2180 C C . PRO A 1 284 ? -19.297 -14.961 -0.266 1 98.88 284 PRO A C 1
ATOM 2182 O O . PRO A 1 284 ? -18.516 -14.578 -1.135 1 98.88 284 PRO A O 1
ATOM 2185 N N . SER A 1 285 ? -18.969 -15.25 0.957 1 98.88 285 SER A N 1
ATOM 2186 C CA . SER A 1 285 ? -17.578 -15.086 1.367 1 98.88 285 SER A CA 1
ATOM 2187 C C . SER A 1 285 ? -17.203 -16.047 2.488 1 98.88 285 SER A C 1
ATOM 2189 O O . SER A 1 285 ? -18.031 -16.359 3.348 1 98.88 285 SER A O 1
ATOM 2191 N N . PHE A 1 286 ? -15.984 -16.547 2.451 1 98.5 286 PHE A N 1
ATOM 2192 C CA . PHE A 1 286 ? -15.484 -17.406 3.518 1 98.5 286 PHE A CA 1
ATOM 2193 C C . PHE A 1 286 ? -13.984 -17.219 3.703 1 98.5 286 PHE A C 1
ATOM 2195 O O . PHE A 1 286 ? -13.328 -16.578 2.879 1 98.5 286 PHE A O 1
ATOM 2202 N N . MET A 1 287 ? -13.398 -17.703 4.812 1 97.44 287 MET A N 1
ATOM 2203 C CA . MET A 1 287 ? -11.984 -17.578 5.152 1 97.44 287 MET A CA 1
ATOM 2204 C C . MET A 1 287 ? -11.352 -18.969 5.312 1 97.44 287 MET A C 1
ATOM 2206 O O . MET A 1 287 ? -12.055 -19.969 5.461 1 97.44 287 MET A O 1
ATOM 2210 N N . ASN A 1 288 ? -10.055 -18.984 5.215 1 96.44 288 ASN A N 1
ATOM 2211 C CA . ASN A 1 288 ? -9.211 -20.125 5.531 1 96.44 288 ASN A CA 1
ATOM 2212 C C . ASN A 1 288 ? -9.195 -21.141 4.387 1 96.44 288 ASN A C 1
ATOM 2214 O O . ASN A 1 288 ? -9.203 -22.344 4.621 1 96.44 288 ASN A O 1
ATOM 2218 N N . TYR A 1 289 ? -9.391 -20.672 3.197 1 97.06 289 TYR A N 1
ATOM 2219 C CA . TYR A 1 289 ? -8.961 -21.531 2.104 1 97.06 289 TYR A CA 1
ATOM 2220 C C . TYR A 1 289 ? -7.48 -21.875 2.225 1 97.06 289 TYR A C 1
ATOM 2222 O O . TYR A 1 289 ? -6.66 -21 2.52 1 97.06 289 TYR A O 1
ATOM 2230 N N . PRO A 1 290 ? -7.082 -23.109 2.113 1 95.62 290 PRO A N 1
ATOM 2231 C CA . PRO A 1 290 ? -5.719 -23.531 2.461 1 95.62 290 PRO A CA 1
ATOM 2232 C C . PRO A 1 290 ? -4.684 -23.062 1.438 1 95.62 290 PRO A C 1
ATOM 2234 O O . PRO A 1 290 ? -3.932 -23.891 0.905 1 95.62 290 PRO A O 1
ATOM 2237 N N . CYS A 1 291 ? -4.547 -21.734 1.177 1 95 291 CYS A N 1
ATOM 2238 C CA . CYS A 1 291 ? -3.598 -21.047 0.321 1 95 291 CYS A CA 1
ATOM 2239 C C . CYS A 1 291 ? -3.342 -19.625 0.833 1 95 291 CYS A C 1
ATOM 2241 O O . CYS A 1 291 ? -4.266 -18.953 1.278 1 95 291 CYS A O 1
ATOM 2243 N N . CYS A 1 292 ? -2.25 -19.094 0.994 1 94.06 292 CYS A N 1
ATOM 2244 C CA . CYS A 1 292 ? -1.008 -19.75 0.608 1 94.06 292 CYS A CA 1
ATOM 2245 C C . CYS A 1 292 ? 0.041 -19.625 1.707 1 94.06 292 CYS A C 1
ATOM 2247 O O . CYS A 1 292 ? 0.936 -20.469 1.816 1 94.06 292 CYS A O 1
ATOM 2249 N N . HIS A 1 293 ? -0.157 -18.547 2.627 1 94 293 HIS A N 1
ATOM 2250 C CA . HIS A 1 293 ? 0.898 -18.234 3.586 1 94 293 HIS A CA 1
ATOM 2251 C C . HIS A 1 293 ? 0.583 -18.812 4.957 1 94 293 HIS A C 1
ATOM 2253 O O . HIS A 1 293 ? 1.252 -18.5 5.945 1 94 293 HIS A O 1
ATOM 2259 N N . GLY A 1 294 ? -0.43 -19.641 4.949 1 89.5 294 GLY A N 1
ATOM 2260 C CA . GLY A 1 294 ? -0.74 -20.359 6.176 1 89.5 294 GLY A CA 1
ATOM 2261 C C . GLY A 1 294 ? -0.234 -21.781 6.176 1 89.5 294 GLY A C 1
ATOM 2262 O O . GLY A 1 294 ? 0.182 -22.297 5.133 1 89.5 294 GLY A O 1
ATOM 2263 N N . GLY A 1 295 ? -0.477 -22.438 7.219 1 89.25 295 GLY A N 1
ATOM 2264 C CA . GLY A 1 295 ? -0.01 -23.797 7.492 1 89.25 295 GLY A CA 1
ATOM 2265 C C . GLY A 1 295 ? 0.325 -24.031 8.953 1 89.25 295 GLY A C 1
ATOM 2266 O O . GLY A 1 295 ? -0.391 -23.562 9.844 1 89.25 295 GLY A O 1
ATOM 2267 N N . ASP A 1 296 ? 1.208 -24.891 9.133 1 87 296 ASP A N 1
ATOM 2268 C CA . ASP A 1 296 ? 1.628 -25.219 10.492 1 87 296 ASP A CA 1
ATOM 2269 C C . ASP A 1 296 ? 3.125 -25.516 10.547 1 87 296 ASP A C 1
ATOM 2271 O O . ASP A 1 296 ? 3.883 -25.094 9.672 1 87 296 ASP A O 1
ATOM 2275 N N . GLN A 1 297 ? 3.562 -26.031 11.586 1 83.31 297 GLN A N 1
ATOM 2276 C CA . GLN A 1 297 ? 4.98 -26.266 11.82 1 83.31 297 GLN A CA 1
ATOM 2277 C C . GLN A 1 297 ? 5.566 -27.172 10.742 1 83.31 297 GLN A C 1
ATOM 2279 O O . GLN A 1 297 ? 6.785 -27.25 10.586 1 83.31 297 GLN A O 1
ATOM 2284 N N . GLN A 1 298 ? 4.637 -27.828 10.023 1 82.69 298 GLN A N 1
ATOM 2285 C CA . GLN A 1 298 ? 5.117 -28.781 9.023 1 82.69 298 GLN A CA 1
ATOM 2286 C C . GLN A 1 298 ? 5.289 -28.109 7.668 1 82.69 298 GLN A C 1
ATOM 2288 O O . GLN A 1 298 ? 5.902 -28.672 6.762 1 82.69 298 GLN A O 1
ATOM 2293 N N . GLY A 1 299 ? 4.754 -26.875 7.527 1 87.31 299 GLY A N 1
ATOM 2294 C CA . GLY A 1 299 ? 4.938 -26.172 6.273 1 87.31 299 GLY A CA 1
ATOM 2295 C C . GLY A 1 299 ? 3.697 -25.422 5.824 1 87.31 299 GLY A C 1
ATOM 2296 O O . GLY A 1 299 ? 2.668 -25.438 6.504 1 87.31 299 GLY A O 1
ATOM 2297 N N . LEU A 1 300 ? 3.789 -24.859 4.703 1 91.31 300 LEU A N 1
ATOM 2298 C CA . LEU A 1 300 ? 2.729 -24.016 4.148 1 91.31 300 LEU A CA 1
ATOM 2299 C C . LEU A 1 300 ? 1.682 -24.875 3.439 1 91.31 300 LEU A C 1
ATOM 2301 O O . LEU A 1 300 ? 2.01 -25.906 2.855 1 91.31 300 LEU A O 1
ATOM 2305 N N . ASN A 1 301 ? 0.463 -24.484 3.594 1 92.69 301 ASN A N 1
ATOM 2306 C CA . ASN A 1 301 ? -0.579 -24.953 2.688 1 92.69 301 ASN A CA 1
ATOM 2307 C C . ASN A 1 301 ? -0.651 -24.094 1.426 1 92.69 301 ASN A C 1
ATOM 2309 O O . ASN A 1 301 ? -0.928 -22.891 1.5 1 92.69 301 ASN A O 1
ATOM 2313 N N . THR A 1 302 ? -0.362 -24.688 0.303 1 95.5 302 THR A N 1
ATOM 2314 C CA . THR A 1 302 ? -0.383 -23.938 -0.948 1 95.5 302 THR A CA 1
ATOM 2315 C C . THR A 1 302 ? -1.266 -24.641 -1.979 1 95.5 302 THR A C 1
ATOM 2317 O O . THR A 1 302 ? -0.859 -24.828 -3.129 1 95.5 302 THR A O 1
ATOM 2320 N N . TYR A 1 303 ? -2.422 -25.078 -1.453 1 96 303 TYR A N 1
ATOM 2321 C CA . TYR A 1 303 ? -3.416 -25.641 -2.359 1 96 303 TYR A CA 1
ATOM 2322 C C . TYR A 1 303 ? -3.742 -24.656 -3.482 1 96 303 TYR A C 1
ATOM 2324 O O . TYR A 1 303 ? -3.879 -23.453 -3.248 1 96 303 TYR A O 1
ATOM 2332 N N . PRO A 1 304 ? -3.77 -25.109 -4.711 1 97.69 304 PRO A N 1
ATOM 2333 C CA . PRO A 1 304 ? -3.736 -24.188 -5.844 1 97.69 304 PRO A CA 1
ATOM 2334 C C . PRO A 1 304 ? -5.012 -23.359 -5.965 1 97.69 304 PRO A C 1
ATOM 2336 O O . PRO A 1 304 ? -6.086 -23.797 -5.559 1 97.69 304 PRO A O 1
ATOM 2339 N N . VAL A 1 305 ? -4.953 -22.172 -6.473 1 98.5 305 VAL A N 1
ATOM 2340 C CA . VAL A 1 305 ? -6.043 -21.281 -6.836 1 98.5 305 VAL A CA 1
ATOM 2341 C C . VAL A 1 305 ? -5.82 -20.75 -8.25 1 98.5 305 VAL A C 1
ATOM 2343 O O . VAL A 1 305 ? -4.949 -19.906 -8.469 1 98.5 305 VAL A O 1
ATOM 2346 N N . PRO A 1 306 ? -6.629 -21.234 -9.234 1 98.56 306 PRO A N 1
ATOM 2347 C CA . PRO A 1 306 ? -6.508 -20.672 -10.578 1 98.56 306 PRO A CA 1
ATOM 2348 C C . PRO A 1 306 ? -7.004 -19.234 -10.672 1 98.56 306 PRO A C 1
ATOM 2350 O O . PRO A 1 306 ? -8.055 -18.906 -10.102 1 98.56 306 PRO A O 1
ATOM 2353 N N . LEU A 1 307 ? -6.273 -18.391 -11.281 1 98.62 307 LEU A N 1
ATOM 2354 C CA . LEU A 1 307 ? -6.664 -17 -11.562 1 98.62 307 LEU A CA 1
ATOM 2355 C C . LEU A 1 307 ? -6.957 -16.812 -13.047 1 98.62 307 LEU A C 1
ATOM 2357 O O . LEU A 1 307 ? -6.281 -17.391 -13.898 1 98.62 307 LEU A O 1
ATOM 2361 N N . GLY A 1 308 ? -7.949 -16.031 -13.359 1 98.5 308 GLY A N 1
ATOM 2362 C CA . GLY A 1 308 ? -8.203 -15.641 -14.734 1 98.5 308 GLY A CA 1
ATOM 2363 C C . GLY A 1 308 ? -9.211 -16.531 -15.43 1 98.5 308 GLY A C 1
ATOM 2364 O O . GLY A 1 308 ? -9.422 -16.422 -16.641 1 98.5 308 GLY A O 1
ATOM 2365 N N . ILE A 1 309 ? -9.82 -17.469 -14.688 1 98.12 309 ILE A N 1
ATOM 2366 C CA . ILE A 1 309 ? -10.852 -18.312 -15.273 1 98.12 309 ILE A CA 1
ATOM 2367 C C . ILE A 1 309 ? -12.102 -18.281 -14.406 1 98.12 309 ILE A C 1
ATOM 2369 O O . ILE A 1 309 ? -12.07 -17.797 -13.273 1 98.12 309 ILE A O 1
ATOM 2373 N N . ASN A 1 310 ? -13.156 -18.812 -14.93 1 98.38 310 ASN A N 1
ATOM 2374 C CA . ASN A 1 310 ? -14.422 -18.828 -14.203 1 98.38 310 ASN A CA 1
ATOM 2375 C C . ASN A 1 310 ? -14.406 -19.844 -13.062 1 98.38 310 ASN A C 1
ATOM 2377 O O . ASN A 1 310 ? -14.148 -21.031 -13.281 1 98.38 310 ASN A O 1
ATOM 2381 N N . ILE A 1 311 ? -14.656 -19.344 -11.844 1 98.5 311 ILE A N 1
ATOM 2382 C CA . ILE A 1 311 ? -14.672 -20.125 -10.617 1 98.5 311 ILE A CA 1
ATOM 2383 C C . ILE A 1 311 ? -15.969 -19.875 -9.852 1 98.5 311 ILE A C 1
ATOM 2385 O O . ILE A 1 311 ? -16.422 -18.734 -9.766 1 98.5 311 ILE A O 1
ATOM 2389 N N . GLU A 1 312 ? -16.562 -20.875 -9.375 1 98.75 312 GLU A N 1
ATOM 2390 C CA . GLU A 1 312 ? -17.625 -20.703 -8.383 1 98.75 312 GLU A CA 1
ATOM 2391 C C . GLU A 1 312 ? -17.062 -20.719 -6.969 1 98.75 312 GLU A C 1
ATOM 2393 O O . GLU A 1 312 ? -16.375 -21.641 -6.57 1 98.75 312 GLU A O 1
ATOM 2398 N N . VAL A 1 313 ? -17.297 -19.656 -6.293 1 98.81 313 VAL A N 1
ATOM 2399 C CA . VAL A 1 313 ? -17.031 -19.594 -4.859 1 98.81 313 VAL A CA 1
ATOM 2400 C C . VAL A 1 313 ? -18.234 -20.094 -4.078 1 98.81 313 VAL A C 1
ATOM 2402 O O . VAL A 1 313 ? -19.297 -19.453 -4.09 1 98.81 313 VAL A O 1
ATOM 2405 N N . ASN A 1 314 ? -18.109 -21.188 -3.486 1 98.62 314 ASN A N 1
ATOM 2406 C CA . ASN A 1 314 ? -19.156 -21.797 -2.654 1 98.62 314 ASN A CA 1
ATOM 2407 C C . ASN A 1 314 ? -18.875 -21.578 -1.17 1 98.62 314 ASN A C 1
ATOM 2409 O O . ASN A 1 314 ? -18.188 -22.406 -0.54 1 98.62 314 ASN A O 1
ATOM 2413 N N . ALA A 1 315 ? -19.391 -20.531 -0.634 1 98.38 315 ALA A N 1
ATOM 2414 C CA . ALA A 1 315 ? -19.109 -20.188 0.757 1 98.38 315 ALA A CA 1
ATOM 2415 C C . ALA A 1 315 ? -19.688 -21.234 1.707 1 98.38 315 ALA A C 1
ATOM 2417 O O . ALA A 1 315 ? -19.125 -21.5 2.773 1 98.38 315 ALA A O 1
ATOM 2418 N N . ASP A 1 316 ? -20.766 -21.875 1.385 1 97.5 316 ASP A N 1
ATOM 2419 C CA . ASP A 1 316 ? -21.422 -22.859 2.232 1 97.5 316 ASP A CA 1
ATOM 2420 C C . ASP A 1 316 ? -20.5 -24.062 2.477 1 97.5 316 ASP A C 1
ATOM 2422 O O . ASP A 1 316 ? -20.5 -24.641 3.568 1 97.5 316 ASP A O 1
ATOM 2426 N N . GLU A 1 317 ? -19.75 -24.391 1.497 1 96.44 317 GLU A N 1
ATOM 2427 C CA . GLU A 1 317 ? -18.859 -25.547 1.584 1 96.44 317 GLU A CA 1
ATOM 2428 C C . GLU A 1 317 ? -17.406 -25.109 1.687 1 96.44 317 GLU A C 1
ATOM 2430 O O . GLU A 1 317 ? -16.5 -25.953 1.737 1 96.44 317 GLU A O 1
ATOM 2435 N N . ALA A 1 318 ? -17.172 -23.828 1.638 1 97.19 318 ALA A N 1
ATOM 2436 C CA . ALA A 1 318 ? -15.828 -23.25 1.659 1 97.19 318 ALA A CA 1
ATOM 2437 C C . ALA A 1 318 ? -14.953 -23.844 0.558 1 97.19 318 ALA A C 1
ATOM 2439 O O . ALA A 1 318 ? -13.844 -24.328 0.822 1 97.19 318 ALA A O 1
ATOM 2440 N N . ALA A 1 319 ? -15.492 -23.797 -0.651 1 97.25 319 ALA A N 1
ATOM 2441 C CA . ALA A 1 319 ? -14.82 -24.453 -1.773 1 97.25 319 ALA A CA 1
ATOM 2442 C C . ALA A 1 319 ? -14.734 -23.516 -2.977 1 97.25 319 ALA A C 1
ATOM 2444 O O . ALA A 1 319 ? -15.555 -22.609 -3.127 1 97.25 319 ALA A O 1
ATOM 2445 N N . LEU A 1 320 ? -13.75 -23.688 -3.75 1 98.31 320 LEU A N 1
ATOM 2446 C CA . LEU A 1 320 ? -13.602 -23.078 -5.07 1 98.31 320 LEU A CA 1
ATOM 2447 C C . LEU A 1 320 ? -13.805 -24.109 -6.168 1 98.31 320 LEU A C 1
ATOM 2449 O O . LEU A 1 320 ? -13.039 -25.078 -6.277 1 98.31 320 LEU A O 1
ATOM 2453 N N . ILE A 1 321 ? -14.797 -23.938 -6.957 1 98.25 321 ILE A N 1
ATOM 2454 C CA . ILE A 1 321 ? -15.148 -24.922 -7.977 1 98.25 321 ILE A CA 1
ATOM 2455 C C . ILE A 1 321 ? -14.812 -24.375 -9.359 1 98.25 321 ILE A C 1
ATOM 2457 O O . ILE A 1 321 ? -15.422 -23.391 -9.812 1 98.25 321 ILE A O 1
ATOM 2461 N N . MET A 1 322 ? -13.812 -25.016 -10.016 1 98.25 322 MET A N 1
ATOM 2462 C CA . MET A 1 322 ? -13.484 -24.609 -11.383 1 98.25 322 MET A CA 1
ATOM 2463 C C . MET A 1 322 ? -14.656 -24.859 -12.32 1 98.25 322 MET A C 1
ATOM 2465 O O . MET A 1 322 ? -15.266 -25.938 -12.297 1 98.25 322 MET A O 1
ATOM 2469 N N . LYS A 1 323 ? -14.992 -23.891 -13.133 1 97.94 323 LYS A N 1
ATOM 2470 C CA . LYS A 1 323 ? -16.094 -24.031 -14.078 1 97.94 323 LYS A CA 1
ATOM 2471 C C . LYS A 1 323 ? -15.578 -24.25 -15.5 1 97.94 323 LYS A C 1
ATOM 2473 O O . LYS A 1 323 ? -16.359 -24.469 -16.422 1 97.94 323 LYS A O 1
ATOM 2478 N N . GLU A 1 324 ? -14.32 -24.172 -15.711 1 97.5 324 GLU A N 1
ATOM 2479 C CA . GLU A 1 324 ? -13.617 -24.391 -16.969 1 97.5 324 GLU A CA 1
ATOM 2480 C C . GLU A 1 324 ? -12.156 -24.734 -16.734 1 97.5 324 GLU A C 1
ATOM 2482 O O . GLU A 1 324 ? -11.609 -24.469 -15.672 1 97.5 324 GLU A O 1
ATOM 2487 N N . PRO A 1 325 ? -11.523 -25.359 -17.734 1 97.81 325 PRO A N 1
ATOM 2488 C CA . PRO A 1 325 ? -10.086 -25.641 -17.578 1 97.81 325 PRO A CA 1
ATOM 2489 C C . PRO A 1 325 ? -9.242 -24.375 -17.625 1 97.81 325 PRO A C 1
ATOM 2491 O O . PRO A 1 325 ? -9.602 -23.406 -18.297 1 97.81 325 PRO A O 1
ATOM 2494 N N . LEU A 1 326 ? -8.148 -24.359 -16.922 1 98.12 326 LEU A N 1
ATOM 2495 C CA . LEU A 1 326 ? -7.203 -23.25 -16.922 1 98.12 326 LEU A CA 1
ATOM 2496 C C . LEU A 1 326 ? -6.48 -23.156 -18.25 1 98.12 326 LEU A C 1
ATOM 2498 O O . LEU A 1 326 ? -6.066 -22.062 -18.656 1 98.12 326 LEU A O 1
ATOM 2502 N N . VAL A 1 327 ? -6.344 -24.359 -18.891 1 97.69 327 VAL A N 1
ATOM 2503 C CA . VAL A 1 327 ? -5.547 -24.484 -20.094 1 97.69 327 VAL A CA 1
ATOM 2504 C C . VAL A 1 327 ? -6.387 -25.125 -21.203 1 97.69 327 VAL A C 1
ATOM 2506 O O . VAL A 1 327 ? -7.508 -25.578 -20.953 1 97.69 327 VAL A O 1
ATOM 2509 N N . GLU A 1 328 ? -5.875 -25.094 -22.531 1 93.62 328 GLU A N 1
ATOM 2510 C CA . GLU A 1 328 ? -6.578 -25.688 -23.656 1 93.62 328 GLU A CA 1
ATOM 2511 C C . GLU A 1 328 ? -5.773 -26.844 -24.25 1 93.62 328 GLU A C 1
ATOM 2513 O O . GLU A 1 328 ? -4.543 -26.859 -24.172 1 93.62 328 GLU A O 1
ATOM 2518 N N . MET B 1 1 ? -6.281 27.547 -13.805 1 30.77 1 MET B N 1
ATOM 2519 C CA . MET B 1 1 ? -7.211 27.625 -12.68 1 30.77 1 MET B CA 1
ATOM 2520 C C . MET B 1 1 ? -6.477 27.438 -11.352 1 30.77 1 MET B C 1
ATOM 2522 O O . MET B 1 1 ? -5.812 26.422 -11.148 1 30.77 1 MET B O 1
ATOM 2526 N N . ARG B 1 2 ? -5.93 28.422 -10.781 1 40.12 2 ARG B N 1
ATOM 2527 C CA . ARG B 1 2 ? -5.129 28.547 -9.562 1 40.12 2 ARG B CA 1
ATOM 2528 C C . ARG B 1 2 ? -5.645 27.609 -8.477 1 40.12 2 ARG B C 1
ATOM 2530 O O . ARG B 1 2 ? -5.223 27.688 -7.324 1 40.12 2 ARG B O 1
ATOM 2537 N N . TYR B 1 3 ? -6.914 27.047 -8.406 1 48.59 3 TYR B N 1
ATOM 2538 C CA . TYR B 1 3 ? -8.078 27.406 -7.605 1 48.59 3 TYR B CA 1
ATOM 2539 C C . TYR B 1 3 ? -7.977 26.828 -6.203 1 48.59 3 TYR B C 1
ATOM 2541 O O . TYR B 1 3 ? -8.609 25.812 -5.895 1 48.59 3 TYR B O 1
ATOM 2549 N N . SER B 1 4 ? -6.727 26.594 -5.629 1 62.31 4 SER B N 1
ATOM 2550 C CA . SER B 1 4 ? -6.871 26.188 -4.238 1 62.31 4 SER B CA 1
ATOM 2551 C C . SER B 1 4 ? -7.676 27.203 -3.438 1 62.31 4 SER B C 1
ATOM 2553 O O . SER B 1 4 ? -7.625 28.406 -3.721 1 62.31 4 SER B O 1
ATOM 2555 N N . VAL B 1 5 ? -8.711 26.781 -2.779 1 84.44 5 VAL B N 1
ATOM 2556 C CA . VAL B 1 5 ? -9.492 27.547 -1.812 1 84.44 5 VAL B CA 1
ATOM 2557 C C . VAL B 1 5 ? -8.68 27.75 -0.532 1 84.44 5 VAL B C 1
ATOM 2559 O O . VAL B 1 5 ? -8.312 26.766 0.128 1 84.44 5 VAL B O 1
ATOM 2562 N N . LYS B 1 6 ? -8.141 28.953 -0.301 1 91.94 6 LYS B N 1
ATOM 2563 C CA . LYS B 1 6 ? -7.262 29.172 0.845 1 91.94 6 LYS B CA 1
ATOM 2564 C C . LYS B 1 6 ? -8.062 29.5 2.102 1 91.94 6 LYS B C 1
ATOM 2566 O O . LYS B 1 6 ? -8.969 30.328 2.066 1 91.94 6 LYS B O 1
ATOM 2571 N N . PRO B 1 7 ? -7.711 28.797 3.166 1 96.69 7 PRO B N 1
ATOM 2572 C CA . PRO B 1 7 ? -8.32 29.094 4.465 1 96.69 7 PRO B CA 1
ATOM 2573 C C . PRO B 1 7 ? -7.926 30.469 5 1 96.69 7 PRO B C 1
ATOM 2575 O O . PRO B 1 7 ? -6.984 31.078 4.496 1 96.69 7 PRO B O 1
ATOM 2578 N N . ARG B 1 8 ? -8.688 30.969 5.922 1 95.62 8 ARG B N 1
ATOM 2579 C CA . ARG B 1 8 ? -8.367 32.219 6.602 1 95.62 8 ARG B CA 1
ATOM 2580 C C . ARG B 1 8 ? -7.16 32.062 7.52 1 95.62 8 ARG B C 1
ATOM 2582 O O . ARG B 1 8 ? -7.012 31.016 8.172 1 95.62 8 ARG B O 1
ATOM 2589 N N . ARG B 1 9 ? -6.371 33.094 7.59 1 97.75 9 ARG B N 1
ATOM 2590 C CA . ARG B 1 9 ? -5.203 33.062 8.461 1 97.75 9 ARG B CA 1
ATOM 2591 C C . ARG B 1 9 ? -5.617 33.094 9.93 1 97.75 9 ARG B C 1
ATOM 2593 O O . ARG B 1 9 ? -6.656 33.656 10.273 1 97.75 9 ARG B O 1
ATOM 2600 N N . LEU B 1 10 ? -4.809 32.531 10.766 1 98.19 10 LEU B N 1
ATOM 2601 C CA . LEU B 1 10 ? -5.02 32.625 12.211 1 98.19 10 LEU B CA 1
ATOM 2602 C C . LEU B 1 10 ? -4.609 34 12.727 1 98.19 10 LEU B C 1
ATOM 2604 O O . LEU B 1 10 ? -3.676 34.625 12.203 1 98.19 10 LEU B O 1
ATOM 2608 N N . ARG B 1 11 ? -5.293 34.469 13.664 1 97.25 11 ARG B N 1
ATOM 2609 C CA . ARG B 1 11 ? -5.004 35.688 14.414 1 97.25 11 ARG B CA 1
ATOM 2610 C C . ARG B 1 11 ? -5.117 35.438 15.914 1 97.25 11 ARG B C 1
ATOM 2612 O O . ARG B 1 11 ? -5.574 34.375 16.344 1 97.25 11 ARG B O 1
ATOM 2619 N N . GLU B 1 12 ? -4.551 36.469 16.641 1 96 12 GLU B N 1
ATOM 2620 C CA . GLU B 1 12 ? -4.773 36.375 18.078 1 96 12 GLU B CA 1
ATOM 2621 C C . GLU B 1 12 ? -6.25 36.156 18.391 1 96 12 GLU B C 1
ATOM 2623 O O . GLU B 1 12 ? -7.117 36.812 17.812 1 96 12 GLU B O 1
ATOM 2628 N N . GLY B 1 13 ? -6.516 35.188 19.203 1 97.88 13 GLY B N 1
ATOM 2629 C CA . GLY B 1 13 ? -7.895 34.906 19.578 1 97.88 13 GLY B CA 1
ATOM 2630 C C . GLY B 1 13 ? -8.539 33.844 18.703 1 97.88 13 GLY B C 1
ATOM 2631 O O . GLY B 1 13 ? -9.625 33.344 19.016 1 97.88 13 GLY B O 1
ATOM 2632 N N . SER B 1 14 ? -7.906 33.469 17.594 1 98.44 14 SER B N 1
ATOM 2633 C CA . SER B 1 14 ? -8.438 32.406 16.734 1 98.44 14 SER B CA 1
ATOM 2634 C C . SER B 1 14 ? -8.609 31.109 17.516 1 98.44 14 SER B C 1
ATOM 2636 O O . SER B 1 14 ? -7.906 30.875 18.5 1 98.44 14 SER B O 1
ATOM 2638 N N . THR B 1 15 ? -9.57 30.297 17.062 1 98.62 15 THR B N 1
ATOM 2639 C CA . THR B 1 15 ? -9.883 29.047 17.719 1 98.62 15 THR B CA 1
ATOM 2640 C C . THR B 1 15 ? -9.328 27.859 16.922 1 98.62 15 THR B C 1
ATOM 2642 O O . THR B 1 15 ? -9.633 27.719 15.734 1 98.62 15 THR B O 1
ATOM 2645 N N . ILE B 1 16 ? -8.555 27.047 17.609 1 98.56 16 ILE B N 1
ATOM 2646 C CA . ILE B 1 16 ? -8.023 25.812 17.031 1 98.56 16 ILE B CA 1
ATOM 2647 C C . ILE B 1 16 ? -8.75 24.609 17.641 1 98.56 16 ILE B C 1
ATOM 2649 O O . ILE B 1 16 ? -8.781 24.453 18.859 1 98.56 16 ILE B O 1
ATOM 2653 N N . MET B 1 17 ? -9.352 23.812 16.797 1 98.31 17 MET B N 1
ATOM 2654 C CA . MET B 1 17 ? -10 22.578 17.266 1 98.31 17 MET B CA 1
ATOM 2655 C C . MET B 1 17 ? -9.047 21.391 17.156 1 98.31 17 MET B C 1
ATOM 2657 O O . MET B 1 17 ? -8.43 21.172 16.125 1 98.31 17 MET B O 1
ATOM 2661 N N . LEU B 1 18 ? -8.906 20.703 18.25 1 96.75 18 LEU B N 1
ATOM 2662 C CA . LEU B 1 18 ? -8.102 19.5 18.297 1 96.75 18 LEU B CA 1
ATOM 2663 C C . LEU B 1 18 ? -8.961 18.266 18.031 1 96.75 18 LEU B C 1
ATOM 2665 O O . LEU B 1 18 ? -10.008 18.094 18.672 1 96.75 18 LEU B O 1
ATOM 2669 N N . ILE B 1 19 ? -8.539 17.438 17.078 1 96.44 19 ILE B N 1
ATOM 2670 C CA . ILE B 1 19 ? -9.297 16.234 16.781 1 96.44 19 ILE B CA 1
ATOM 2671 C C . ILE B 1 19 ? -8.344 15.031 16.719 1 96.44 19 ILE B C 1
ATOM 2673 O O . ILE B 1 19 ? -7.129 15.203 16.609 1 96.44 19 ILE B O 1
ATOM 2677 N N . ALA B 1 20 ? -8.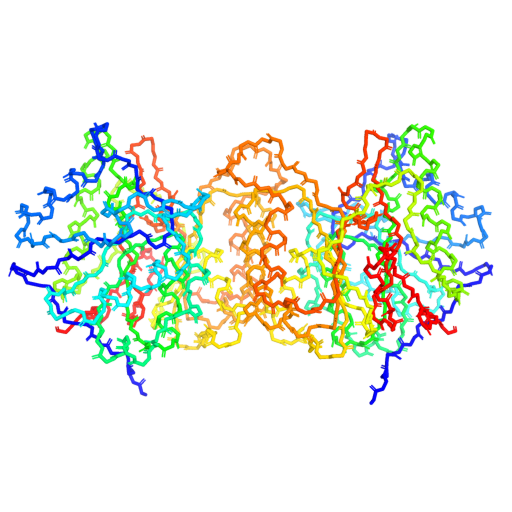891 13.82 16.828 1 95.44 20 ALA B N 1
ATOM 2678 C CA . ALA B 1 20 ? -8.164 12.562 16.719 1 95.44 20 ALA B CA 1
ATOM 2679 C C . ALA B 1 20 ? -8.742 11.695 15.602 1 95.44 20 ALA B C 1
ATOM 2681 O O . ALA B 1 20 ? -9.414 10.695 15.875 1 95.44 20 ALA B O 1
ATOM 2682 N N . PRO B 1 21 ? -8.422 11.984 14.375 1 96.5 21 PRO B N 1
ATOM 2683 C CA . PRO B 1 21 ? -9.016 11.258 13.25 1 96.5 21 PRO B CA 1
ATOM 2684 C C . PRO B 1 21 ? -8.438 9.852 13.086 1 96.5 21 PRO B C 1
ATOM 2686 O O . PRO B 1 21 ? -8.938 9.07 12.273 1 96.5 21 PRO B O 1
ATOM 2689 N N . SER B 1 22 ? -7.43 9.484 13.789 1 95.06 22 SER B N 1
ATOM 2690 C CA . SER B 1 22 ? -6.766 8.188 13.719 1 95.06 22 SER B CA 1
ATOM 2691 C C . SER B 1 22 ? -6.816 7.465 15.055 1 95.06 22 SER B C 1
ATOM 2693 O O . SER B 1 22 ? -7.891 7.062 15.508 1 95.06 22 SER B O 1
ATOM 2695 N N . ALA B 1 23 ? -5.711 7.363 15.82 1 91.44 23 ALA B N 1
ATOM 2696 C CA . ALA B 1 23 ? -5.656 6.668 17.109 1 91.44 23 ALA B CA 1
ATOM 2697 C C . ALA B 1 23 ? -6.059 7.598 18.25 1 91.44 23 ALA B C 1
ATOM 2699 O O . ALA B 1 23 ? -6.031 8.82 18.094 1 91.44 23 ALA B O 1
ATOM 2700 N N . PRO B 1 24 ? -6.434 7.016 19.312 1 88.5 24 PRO B N 1
ATOM 2701 C CA . PRO B 1 24 ? -6.766 7.84 20.484 1 88.5 24 PRO B CA 1
ATOM 2702 C C . PRO B 1 24 ? -5.543 8.531 21.078 1 88.5 24 PRO B C 1
ATOM 2704 O O . PRO B 1 24 ? -4.438 7.988 21.031 1 88.5 24 PRO B O 1
ATOM 2707 N N . PRO B 1 25 ? -5.867 9.758 21.594 1 82.19 25 PRO B N 1
ATOM 2708 C CA . PRO B 1 25 ? -4.77 10.414 22.312 1 82.19 25 PRO B CA 1
ATOM 2709 C C . PRO B 1 25 ? -4.371 9.672 23.578 1 82.19 25 PRO B C 1
ATOM 2711 O O . PRO B 1 25 ? -5.133 8.836 24.078 1 82.19 25 PRO B O 1
ATOM 2714 N N . GLY B 1 26 ? -3.078 9.867 23.891 1 72.31 26 GLY B N 1
ATOM 2715 C CA . GLY B 1 26 ? -2.705 9.367 25.188 1 72.31 26 GLY B CA 1
ATOM 2716 C C . GLY B 1 26 ? -3.488 10 26.328 1 72.31 26 GLY B C 1
ATOM 2717 O O . GLY B 1 26 ? -3.922 11.148 26.219 1 72.31 26 GLY B O 1
ATOM 2718 N N . TYR B 1 27 ? -4.297 9.359 27.219 1 56.09 27 TYR B N 1
ATOM 2719 C CA . TYR B 1 27 ? -5.16 9.875 28.266 1 56.09 27 TYR B CA 1
ATOM 2720 C C . TYR B 1 27 ? -4.465 10.977 29.062 1 56.09 27 TYR B C 1
ATOM 2722 O O . TYR B 1 27 ? -3.293 10.844 29.422 1 56.09 27 TYR B O 1
ATOM 2730 N N . PRO B 1 28 ? -5.039 12.25 29.094 1 48.12 28 PRO B N 1
ATOM 2731 C CA . PRO B 1 28 ? -4.586 13.492 29.734 1 48.12 28 PRO B CA 1
ATOM 2732 C C . PRO B 1 28 ? -3.967 13.266 31.109 1 48.12 28 PRO B C 1
ATOM 2734 O O . PRO B 1 28 ? -3.035 13.977 31.484 1 48.12 28 PRO B O 1
ATOM 2737 N N . GLY B 1 29 ? -4.359 12.375 31.922 1 42.25 29 GLY B N 1
ATOM 2738 C CA . GLY B 1 29 ? -3.971 12.273 33.312 1 42.25 29 GLY B CA 1
ATOM 2739 C C . GLY B 1 29 ? -2.512 11.891 33.5 1 42.25 29 GLY B C 1
ATOM 2740 O O . GLY B 1 29 ? -1.982 11.969 34.625 1 42.25 29 GLY B O 1
ATOM 2741 N N . SER B 1 30 ? -2.006 10.984 32.844 1 43.41 30 SER B N 1
ATOM 2742 C CA . SER B 1 30 ? -0.643 10.633 33.219 1 43.41 30 SER B CA 1
ATOM 2743 C C . SER B 1 30 ? 0.344 11.727 32.812 1 43.41 30 SER B C 1
ATOM 2745 O O . SER B 1 30 ? 1.483 11.438 32.469 1 43.41 30 SER B O 1
ATOM 2747 N N . GLY B 1 31 ? -0.063 13.078 33 1 51.19 31 GLY B N 1
ATOM 2748 C CA . GLY B 1 31 ? 0.959 14.094 32.812 1 51.19 31 GLY B CA 1
ATOM 2749 C C . GLY B 1 31 ? 1.214 14.383 31.328 1 51.19 31 GLY B C 1
ATOM 2750 O O . GLY B 1 31 ? 2.334 14.719 30.938 1 51.19 31 GLY B O 1
ATOM 2751 N N . SER B 1 32 ? 0.221 14.305 30.344 1 63.53 32 SER B N 1
ATOM 2752 C CA . SER B 1 32 ? 0.164 13.844 28.969 1 63.53 32 SER B CA 1
ATOM 2753 C C . SER B 1 32 ? 0.603 14.945 28 1 63.53 32 SER B C 1
ATOM 2755 O O . SER B 1 32 ? 0.566 16.125 28.328 1 63.53 32 SER B O 1
ATOM 2757 N N . GLY B 1 33 ? 1.443 14.812 27.109 1 79.25 33 GLY B N 1
ATOM 2758 C CA . GLY B 1 33 ? 1.899 15.57 25.953 1 79.25 33 GLY B CA 1
ATOM 2759 C C . GLY B 1 33 ? 0.833 16.484 25.375 1 79.25 33 GLY B C 1
ATOM 2760 O O . GLY B 1 33 ? 1.111 17.625 25.031 1 79.25 33 GLY B O 1
ATOM 2761 N N . LEU B 1 34 ? -0.44 16.234 25.734 1 87.75 34 LEU B N 1
ATOM 2762 C CA . LEU B 1 34 ? -1.538 17.016 25.172 1 87.75 34 LEU B CA 1
ATOM 2763 C C . LEU B 1 34 ? -1.75 18.312 25.953 1 87.75 34 LEU B C 1
ATOM 2765 O O . LEU B 1 34 ? -1.939 19.375 25.359 1 87.75 34 LEU B O 1
ATOM 2769 N N . ASN B 1 35 ? -1.753 18.281 27.297 1 88.56 35 ASN B N 1
ATOM 2770 C CA . ASN B 1 35 ? -1.934 19.469 28.125 1 88.56 35 ASN B CA 1
ATOM 2771 C C . ASN B 1 35 ? -0.822 20.484 27.891 1 88.56 35 ASN B C 1
ATOM 2773 O O . ASN B 1 35 ? -1.073 21.703 27.859 1 88.56 35 ASN B O 1
ATOM 2777 N N . THR B 1 36 ? 0.363 19.969 27.781 1 89.62 36 THR B N 1
ATOM 2778 C CA . THR B 1 36 ? 1.497 20.844 27.5 1 89.62 36 THR B CA 1
ATOM 2779 C C . THR B 1 36 ? 1.284 21.578 26.188 1 89.62 36 THR B C 1
ATOM 2781 O O . THR B 1 36 ? 1.537 22.781 26.094 1 89.62 36 THR B O 1
ATOM 2784 N N . SER B 1 37 ? 0.79 20.906 25.203 1 92.94 37 SER B N 1
ATOM 2785 C CA . SER B 1 37 ? 0.554 21.484 23.891 1 92.94 37 SER B CA 1
ATOM 2786 C C . SER B 1 37 ? -0.578 22.516 23.938 1 92.94 37 SER B C 1
ATOM 2788 O O . SER B 1 37 ? -0.484 23.578 23.328 1 92.94 37 SER B O 1
ATOM 2790 N N . ILE B 1 38 ? -1.646 22.188 24.672 1 93.75 38 ILE B N 1
ATOM 2791 C CA . ILE B 1 38 ? -2.795 23.078 24.781 1 93.75 38 ILE B CA 1
ATOM 2792 C C . ILE B 1 38 ? -2.375 24.375 25.484 1 93.75 38 ILE B C 1
ATOM 2794 O O . ILE B 1 38 ? -2.691 25.469 25.031 1 93.75 38 ILE B O 1
ATOM 2798 N N . ASP B 1 39 ? -1.626 24.188 26.578 1 94.44 39 ASP B N 1
ATOM 2799 C CA . ASP B 1 39 ? -1.146 25.344 27.328 1 94.44 39 ASP B CA 1
ATOM 2800 C C . ASP B 1 39 ? -0.248 26.219 26.469 1 94.44 39 ASP B C 1
ATOM 2802 O O . ASP B 1 39 ? -0.318 27.453 26.531 1 94.44 39 ASP B O 1
ATOM 2806 N N . TYR B 1 40 ? 0.576 25.562 25.688 1 95.38 40 TYR B N 1
ATOM 2807 C CA . TYR B 1 40 ? 1.484 26.297 24.812 1 95.38 40 TYR B CA 1
ATOM 2808 C C . TYR B 1 40 ? 0.711 27.125 23.781 1 95.38 40 TYR B C 1
ATOM 2810 O O . TYR B 1 40 ? 1.02 28.297 23.562 1 95.38 40 TYR B O 1
ATOM 2818 N N . LEU B 1 41 ? -0.331 26.578 23.172 1 97.12 41 LEU B N 1
ATOM 2819 C CA . LEU B 1 41 ? -1.153 27.281 22.188 1 97.12 41 LEU B CA 1
ATOM 2820 C C . LEU B 1 41 ? -1.891 28.453 22.828 1 97.12 41 LEU B C 1
ATOM 2822 O O . LEU B 1 41 ? -1.979 29.531 22.25 1 97.12 41 LEU B O 1
ATOM 2826 N N . ARG B 1 42 ? -2.381 28.234 24.016 1 97.88 42 ARG B N 1
ATOM 2827 C CA . ARG B 1 42 ? -3.084 29.281 24.734 1 97.88 42 ARG B CA 1
ATOM 2828 C C . ARG B 1 42 ? -2.146 30.438 25.062 1 97.88 42 ARG B C 1
ATOM 2830 O O . ARG B 1 42 ? -2.521 31.609 24.938 1 97.88 42 ARG B O 1
ATOM 2837 N N . LYS B 1 43 ? -0.973 30.078 25.5 1 97.31 43 LYS B N 1
ATOM 2838 C CA . LYS B 1 43 ? 0.031 31.094 25.797 1 97.31 43 LYS B CA 1
ATOM 2839 C C . LYS B 1 43 ? 0.385 31.906 24.562 1 97.31 43 LYS B C 1
ATOM 2841 O O . LYS B 1 43 ? 0.781 33.062 24.672 1 97.31 43 LYS B O 1
ATOM 2846 N N . ARG B 1 44 ? 0.266 31.312 23.391 1 97.31 44 ARG B N 1
ATOM 2847 C CA . ARG B 1 44 ? 0.54 32 22.141 1 97.31 44 ARG B CA 1
ATOM 2848 C C . ARG B 1 44 ? -0.673 32.812 21.688 1 97.31 44 ARG B C 1
ATOM 2850 O O . ARG B 1 44 ? -0.663 33.406 20.594 1 97.31 44 ARG B O 1
ATOM 2857 N N . GLY B 1 45 ? -1.798 32.75 22.484 1 97.94 45 GLY B N 1
ATOM 2858 C CA . GLY B 1 45 ? -2.926 33.656 22.25 1 97.94 45 GLY B CA 1
ATOM 2859 C C . GLY B 1 45 ? -4.074 32.969 21.531 1 97.94 45 GLY B C 1
ATOM 2860 O O . GLY B 1 45 ? -4.977 33.656 21.031 1 97.94 45 GLY B O 1
ATOM 2861 N N . PHE B 1 46 ? -4.055 31.688 21.422 1 98.5 46 PHE B N 1
ATOM 2862 C CA . PHE B 1 46 ? -5.113 31 20.703 1 98.5 46 PHE B CA 1
ATOM 2863 C C . PHE B 1 46 ? -6.102 30.359 21.672 1 98.5 46 PHE B C 1
ATOM 2865 O O . PHE B 1 46 ? -5.754 30.062 22.812 1 98.5 46 PHE B O 1
ATOM 2872 N N . ARG B 1 47 ? -7.32 30.281 21.234 1 98.38 47 ARG B N 1
ATOM 2873 C CA . ARG B 1 47 ? -8.305 29.453 21.922 1 98.38 47 ARG B CA 1
ATOM 2874 C C . ARG B 1 47 ? -8.25 28.016 21.422 1 98.38 47 ARG B C 1
ATOM 2876 O O . ARG B 1 47 ? -8.016 27.766 20.234 1 98.38 47 ARG B O 1
ATOM 2883 N N . VAL B 1 48 ? -8.461 27.094 22.359 1 97.75 48 VAL B N 1
ATOM 2884 C CA . VAL B 1 48 ? -8.398 25.672 22 1 97.75 48 VAL B CA 1
ATOM 2885 C C . VAL B 1 48 ? -9.711 24.984 22.375 1 97.75 48 VAL B C 1
ATOM 2887 O O . VAL B 1 48 ? -10.203 25.156 23.5 1 97.75 48 VAL B O 1
ATOM 2890 N N . VAL B 1 49 ? -10.305 24.328 21.469 1 97 49 VAL B N 1
ATOM 2891 C CA . VAL B 1 49 ? -11.477 23.5 21.734 1 97 49 VAL B CA 1
ATOM 2892 C C . VAL B 1 49 ? -11.195 22.047 21.328 1 97 49 VAL B C 1
ATOM 2894 O O . VAL B 1 49 ? -10.398 21.797 20.422 1 97 49 VAL B O 1
ATOM 2897 N N . LEU B 1 50 ? -11.797 21.109 22.016 1 95.38 50 LEU B N 1
ATOM 2898 C CA . LEU B 1 50 ? -11.586 19.688 21.766 1 95.38 50 LEU B CA 1
ATOM 2899 C C . LEU B 1 50 ? -12.75 19.094 20.984 1 95.38 50 LEU B C 1
ATOM 2901 O O . LEU B 1 50 ? -13.914 19.359 21.312 1 95.38 50 LEU B O 1
ATOM 2905 N N . GLY B 1 51 ? -12.445 18.375 19.922 1 95.31 51 GLY B N 1
ATOM 2906 C CA . GLY B 1 51 ? -13.469 17.609 19.234 1 95.31 51 GLY B CA 1
ATOM 2907 C C . GLY B 1 51 ? -13.969 16.422 20.031 1 95.31 51 GLY B C 1
ATOM 2908 O O . GLY B 1 51 ? -13.391 16.078 21.062 1 95.31 51 GLY B O 1
ATOM 2909 N N . ASP B 1 52 ? -15 15.758 19.562 1 93.31 52 ASP B N 1
ATOM 2910 C CA . ASP B 1 52 ? -15.641 14.641 20.25 1 93.31 52 ASP B CA 1
ATOM 2911 C C . ASP B 1 52 ? -14.688 13.445 20.359 1 93.31 52 ASP B C 1
ATOM 2913 O O . ASP B 1 52 ? -14.734 12.695 21.344 1 93.31 52 ASP B O 1
ATOM 2917 N N . THR B 1 53 ? -13.844 13.258 19.375 1 93.56 53 THR B N 1
ATOM 2918 C CA . THR B 1 53 ? -12.922 12.125 19.359 1 93.56 53 THR B CA 1
ATOM 2919 C C . THR B 1 53 ? -11.867 12.273 20.453 1 93.56 53 THR B C 1
ATOM 2921 O O . THR B 1 53 ? -11.18 11.305 20.781 1 93.56 53 THR B O 1
ATOM 2924 N N . VAL B 1 54 ? -11.68 13.461 20.891 1 90.56 54 VAL B N 1
ATOM 2925 C CA . VAL B 1 54 ? -10.719 13.742 21.953 1 90.56 54 VAL B CA 1
ATOM 2926 C C . VAL B 1 54 ? -11.422 13.766 23.297 1 90.56 54 VAL B C 1
ATOM 2928 O O . VAL B 1 54 ? -10.938 13.188 24.281 1 90.56 54 VAL B O 1
ATOM 2931 N N . LYS B 1 55 ? -12.578 14.344 23.281 1 87.38 55 LYS B N 1
ATOM 2932 C CA . LYS B 1 55 ? -13.312 14.609 24.516 1 87.38 55 LYS B CA 1
ATOM 2933 C C . LYS B 1 55 ? -13.883 13.32 25.109 1 87.38 55 LYS B C 1
ATOM 2935 O O . LYS B 1 55 ? -13.906 13.148 26.328 1 87.38 55 LYS B O 1
ATOM 2940 N N . PHE B 1 56 ? -14.281 12.445 24 1 81.06 56 PHE B N 1
ATOM 2941 C CA . PHE B 1 56 ? -15.023 11.281 24.469 1 81.06 56 PHE B CA 1
ATOM 2942 C C . PHE B 1 56 ? -14.227 10 24.25 1 81.06 56 PHE B C 1
ATOM 2944 O O . PHE B 1 56 ? -13.508 9.883 23.25 1 81.06 56 PHE B O 1
ATOM 2951 N N . ALA B 1 57 ? -13.758 9.305 25.188 1 72.75 57 ALA B N 1
ATOM 2952 C CA . ALA B 1 57 ? -13.031 8.039 25.109 1 72.75 57 ALA B CA 1
ATOM 2953 C C . ALA B 1 57 ? -13.836 6.992 24.344 1 72.75 57 ALA B C 1
ATOM 2955 O O . ALA B 1 57 ? -14.172 5.938 24.891 1 72.75 57 ALA B O 1
ATOM 2956 N N . LEU B 1 58 ? -14.094 7.203 23.016 1 78.94 58 LEU B N 1
ATOM 2957 C CA . LEU B 1 58 ? -14.969 6.371 22.188 1 78.94 58 LEU B CA 1
ATOM 2958 C C . LEU B 1 58 ? -14.172 5.27 21.5 1 78.94 58 LEU B C 1
ATOM 2960 O O . LEU B 1 58 ? -14.617 4.711 20.5 1 78.94 58 LEU B O 1
ATOM 2964 N N . ASN B 1 59 ? -13.172 4.875 22.016 1 81.44 59 ASN B N 1
ATOM 2965 C CA . ASN B 1 59 ? -12.188 3.99 21.406 1 81.44 59 ASN B CA 1
ATOM 2966 C C . ASN B 1 59 ? -12.852 2.775 20.766 1 81.44 59 ASN B C 1
ATOM 2968 O O . ASN B 1 59 ? -13.781 2.201 21.328 1 81.44 59 ASN B O 1
ATOM 2972 N N . LYS B 1 60 ? -12.461 2.451 19.625 1 81.69 60 LYS B N 1
ATOM 2973 C CA . LYS B 1 60 ? -12.812 1.242 18.875 1 81.69 60 LYS B CA 1
ATOM 2974 C C . LYS B 1 60 ? -11.562 0.573 18.312 1 81.69 60 LYS B C 1
ATOM 2976 O O . LYS B 1 60 ? -11.07 0.965 17.25 1 81.69 60 LYS B O 1
ATOM 2981 N N . GLY B 1 61 ? -11.109 -0.497 19.016 1 80.75 61 GLY B N 1
ATOM 2982 C CA . GLY B 1 61 ? -9.836 -1.077 18.625 1 80.75 61 GLY B CA 1
ATOM 2983 C C . GLY B 1 61 ? -8.672 -0.112 18.75 1 80.75 61 GLY B C 1
ATOM 2984 O O . GLY B 1 61 ? -8.422 0.428 19.828 1 80.75 61 GLY B O 1
ATOM 2985 N N . PHE B 1 62 ? -8.109 0.205 17.609 1 86.25 62 PHE B N 1
ATOM 2986 C CA . PHE B 1 62 ? -6.973 1.113 17.625 1 86.25 62 PHE B CA 1
ATOM 2987 C C . PHE B 1 62 ? -7.359 2.484 17.094 1 86.25 62 PHE B C 1
ATOM 2989 O O . PHE B 1 62 ? -6.496 3.33 16.859 1 86.25 62 PHE B O 1
ATOM 2996 N N . HIS B 1 63 ? -8.633 2.691 16.984 1 91.75 63 HIS B N 1
ATOM 2997 C CA . HIS B 1 63 ? -9.148 3.979 16.531 1 91.75 63 HIS B CA 1
ATOM 2998 C C . HIS B 1 63 ? -9.695 4.789 17.703 1 91.75 63 HIS B C 1
ATOM 3000 O O . HIS B 1 63 ? -10.227 4.223 18.672 1 91.75 63 HIS B O 1
ATOM 3006 N N . SER B 1 64 ? -9.602 6.062 17.594 1 92.69 64 SER B N 1
ATOM 3007 C CA . SER B 1 64 ? -10.086 6.941 18.641 1 92.69 64 SER B CA 1
ATOM 3008 C C . SER B 1 64 ? -11.602 6.828 18.812 1 92.69 64 SER B C 1
ATOM 3010 O O . SER B 1 64 ? -12.141 7.137 19.875 1 92.69 64 SER B O 1
ATOM 3012 N N . ALA B 1 65 ? -12.297 6.484 17.766 1 94.38 65 ALA B N 1
ATOM 3013 C CA . ALA B 1 65 ? -13.75 6.348 17.719 1 94.38 65 ALA B CA 1
ATOM 3014 C C . ALA B 1 65 ? -14.18 5.574 16.469 1 94.38 65 ALA B C 1
ATOM 3016 O O . ALA B 1 65 ? -13.359 5.289 15.594 1 94.38 65 ALA B O 1
ATOM 3017 N N . PRO B 1 66 ? -15.492 5.191 16.375 1 94.81 66 PRO B N 1
ATOM 3018 C CA . PRO B 1 66 ? -15.984 4.605 15.125 1 94.81 66 PRO B CA 1
ATOM 3019 C C . PRO B 1 66 ? -15.812 5.535 13.93 1 94.81 66 PRO B C 1
ATOM 3021 O O . PRO B 1 66 ? -15.742 6.754 14.094 1 94.81 66 PRO B O 1
ATOM 3024 N N . ASP B 1 67 ? -15.773 4.988 12.742 1 96.5 67 ASP B N 1
ATOM 3025 C CA . ASP B 1 67 ? -15.484 5.73 11.523 1 96.5 67 ASP B CA 1
ATOM 3026 C C . ASP B 1 67 ? -16.406 6.93 11.367 1 96.5 67 ASP B C 1
ATOM 3028 O O . ASP B 1 67 ? -15.961 8.039 11.07 1 96.5 67 ASP B O 1
ATOM 3032 N N . GLU B 1 68 ? -17.672 6.711 11.617 1 96.75 68 GLU B N 1
ATOM 3033 C CA . GLU B 1 68 ? -18.672 7.754 11.406 1 96.75 68 GLU B CA 1
ATOM 3034 C C . GLU B 1 68 ? -18.5 8.898 12.398 1 96.75 68 GLU B C 1
ATOM 3036 O O . GLU B 1 68 ? -18.734 10.062 12.062 1 96.75 68 GLU B O 1
ATOM 3041 N N . VAL B 1 69 ? -18.078 8.531 13.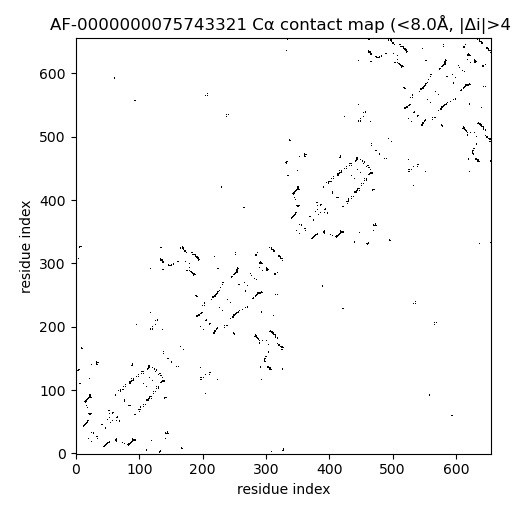586 1 96.69 69 VAL B N 1
ATOM 3042 C CA . VAL B 1 69 ? -17.875 9.539 14.617 1 96.69 69 VAL B CA 1
ATOM 3043 C C . VAL B 1 69 ? -16.641 10.375 14.281 1 96.69 69 VAL B C 1
ATOM 3045 O O . VAL B 1 69 ? -16.656 11.602 14.406 1 96.69 69 VAL B O 1
ATOM 3048 N N . ARG B 1 70 ? -15.609 9.75 13.891 1 97.38 70 ARG B N 1
ATOM 3049 C CA . ARG B 1 70 ? -14.398 10.469 13.5 1 97.38 70 ARG B CA 1
ATOM 3050 C C . ARG B 1 70 ? -14.656 11.367 12.297 1 97.38 70 ARG B C 1
ATOM 3052 O O . ARG B 1 70 ? -14.195 12.508 12.25 1 97.38 70 ARG B O 1
ATOM 3059 N N . ALA B 1 71 ? -15.453 10.867 11.312 1 98.12 71 ALA B N 1
ATOM 3060 C CA . ALA B 1 71 ? -15.82 11.672 10.148 1 98.12 71 ALA B CA 1
ATOM 3061 C C . ALA B 1 71 ? -16.641 12.891 10.562 1 98.12 71 ALA B C 1
ATOM 3063 O O . ALA B 1 71 ? -16.422 13.992 10.07 1 98.12 71 ALA B O 1
ATOM 3064 N N . ARG B 1 72 ? -17.578 12.641 11.43 1 97.62 72 ARG B N 1
ATOM 3065 C CA . ARG B 1 72 ? -18.422 13.727 11.914 1 97.62 72 ARG B CA 1
ATOM 3066 C C . ARG B 1 72 ? -17.594 14.797 12.617 1 97.62 72 ARG B C 1
ATOM 3068 O O . ARG B 1 72 ? -17.844 15.992 12.461 1 97.62 72 ARG B O 1
ATOM 3075 N N . ASP B 1 73 ? -16.703 14.312 13.383 1 97.44 73 ASP B N 1
ATOM 3076 C CA . ASP B 1 73 ? -15.828 15.242 14.102 1 97.44 73 ASP B CA 1
ATOM 3077 C C . ASP B 1 73 ? -15.031 16.109 13.133 1 97.44 73 ASP B C 1
ATOM 3079 O O . ASP B 1 73 ? -14.883 17.312 13.344 1 97.44 73 ASP B O 1
ATOM 3083 N N . ILE B 1 74 ? -14.484 15.562 12.078 1 98.5 74 ILE B N 1
ATOM 3084 C CA . ILE B 1 74 ? -13.766 16.281 11.031 1 98.5 74 ILE B CA 1
ATOM 3085 C C . ILE B 1 74 ? -14.703 17.297 10.375 1 98.5 74 ILE B C 1
ATOM 3087 O O . ILE B 1 74 ? -14.352 18.469 10.219 1 98.5 74 ILE B O 1
ATOM 3091 N N . MET B 1 75 ? -15.906 16.844 10 1 98.75 75 MET B N 1
ATOM 3092 C CA . MET B 1 75 ? -16.875 17.734 9.352 1 98.75 75 MET B CA 1
ATOM 3093 C C . MET B 1 75 ? -17.266 18.875 10.273 1 98.75 75 MET B C 1
ATOM 3095 O O . MET B 1 75 ? -17.422 20.016 9.82 1 98.75 75 MET B O 1
ATOM 3099 N N . ASN B 1 76 ? -17.391 18.531 11.531 1 98.19 76 ASN B N 1
ATOM 3100 C CA . ASN B 1 76 ? -17.688 19.578 12.508 1 98.19 76 ASN B CA 1
ATOM 3101 C C . ASN B 1 76 ? -16.594 20.641 12.555 1 98.19 76 ASN B C 1
ATOM 3103 O O . ASN B 1 76 ? -16.891 21.828 12.648 1 98.19 76 ASN B O 1
ATOM 3107 N N . ALA B 1 77 ? -15.398 20.188 12.516 1 97.88 77 ALA B N 1
ATOM 3108 C CA . ALA B 1 77 ? -14.273 21.125 12.523 1 97.88 77 ALA B CA 1
ATOM 3109 C C . ALA B 1 77 ? -14.359 22.094 11.352 1 97.88 77 ALA B C 1
ATOM 3111 O O . ALA B 1 77 ? -14.031 23.266 11.484 1 97.88 77 ALA B O 1
ATOM 3112 N N . PHE B 1 78 ? -14.789 21.656 10.227 1 97.94 78 PHE B N 1
ATOM 3113 C CA . PHE B 1 78 ? -14.867 22.484 9.031 1 97.94 78 PHE B CA 1
ATOM 3114 C C . PHE B 1 78 ? -16.109 23.375 9.07 1 97.94 78 PHE B C 1
ATOM 3116 O O . PHE B 1 78 ? -16.062 24.516 8.609 1 97.94 78 PHE B O 1
ATOM 3123 N N . THR B 1 79 ? -17.234 22.906 9.625 1 98 79 THR B N 1
ATOM 3124 C CA . THR B 1 79 ? -18.5 23.594 9.461 1 98 79 THR B CA 1
ATOM 3125 C C . THR B 1 79 ? -18.734 24.578 10.602 1 98 79 THR B C 1
ATOM 3127 O O . THR B 1 79 ? -19.547 25.484 10.484 1 98 79 THR B O 1
ATOM 3130 N N . ARG B 1 80 ? -18.047 24.391 11.641 1 97.75 80 ARG B N 1
ATOM 3131 C CA . ARG B 1 80 ? -18.203 25.297 12.766 1 97.75 80 ARG B CA 1
ATOM 3132 C C . ARG B 1 80 ? -17.594 26.672 12.445 1 97.75 80 ARG B C 1
ATOM 3134 O O . ARG B 1 80 ? -16.406 26.766 12.156 1 97.75 80 ARG B O 1
ATOM 3141 N N . ASP B 1 81 ? -18.375 27.641 12.695 1 96.12 81 ASP B N 1
ATOM 3142 C CA . ASP B 1 81 ? -17.938 29 12.359 1 96.12 81 ASP B CA 1
ATOM 3143 C C . ASP B 1 81 ? -16.953 29.531 13.391 1 96.12 81 ASP B C 1
ATOM 3145 O O . ASP B 1 81 ? -16.188 30.469 13.102 1 96.12 81 ASP B O 1
ATOM 3149 N N . ASP B 1 82 ? -16.969 28.984 14.531 1 97 82 ASP B N 1
ATOM 3150 C CA . ASP B 1 82 ? -16.094 29.5 15.586 1 97 82 ASP B CA 1
ATOM 3151 C C . ASP B 1 82 ? -14.727 28.828 15.539 1 97 82 ASP B C 1
ATOM 3153 O O . ASP B 1 82 ? -13.844 29.141 16.344 1 97 82 ASP B O 1
ATOM 3157 N N . VAL B 1 83 ? -14.547 27.875 14.664 1 98.19 83 VAL B N 1
ATOM 3158 C CA . VAL B 1 83 ? -13.273 27.188 14.516 1 98.19 83 VAL B CA 1
ATOM 3159 C C . VAL B 1 83 ? -12.492 27.766 13.344 1 98.19 83 VAL B C 1
ATOM 3161 O O . VAL B 1 83 ? -13.055 27.969 12.258 1 98.19 83 VAL B O 1
ATOM 3164 N N . ASP B 1 84 ? -11.188 27.953 13.57 1 98.06 84 ASP B N 1
ATOM 3165 C CA . ASP B 1 84 ? -10.398 28.609 12.531 1 98.06 84 ASP B CA 1
ATOM 3166 C C . ASP B 1 84 ? -9.383 27.656 11.922 1 98.06 84 ASP B C 1
ATOM 3168 O O . ASP B 1 84 ? -8.898 27.875 10.812 1 98.06 84 ASP B O 1
ATOM 3172 N N . ALA B 1 85 ? -8.969 26.609 12.602 1 98.12 85 ALA B N 1
ATOM 3173 C CA . ALA B 1 85 ? -8.047 25.594 12.117 1 98.12 85 ALA B CA 1
ATOM 3174 C C . ALA B 1 85 ? -8.273 24.266 12.844 1 98.12 85 ALA B C 1
ATOM 3176 O O . ALA B 1 85 ? -8.867 24.234 13.922 1 98.12 85 ALA B O 1
ATOM 3177 N N . VAL B 1 86 ? -7.863 23.25 12.234 1 98.5 86 VAL B N 1
ATOM 3178 C CA . VAL B 1 86 ? -7.984 21.891 12.758 1 98.5 86 VAL B CA 1
ATOM 3179 C C . VAL B 1 86 ? -6.598 21.312 13.023 1 98.5 86 VAL B C 1
ATOM 3181 O O . VAL B 1 86 ? -5.77 21.234 12.109 1 98.5 86 VAL B O 1
ATOM 3184 N N . TRP B 1 87 ? -6.309 20.891 14.227 1 98.25 87 TRP B N 1
ATOM 3185 C CA . TRP B 1 87 ? -5 20.344 14.57 1 98.25 87 TRP B CA 1
ATOM 3186 C C . TRP B 1 87 ? -5.133 18.938 15.133 1 98.25 87 TRP B C 1
ATOM 3188 O O . TRP B 1 87 ? -5.785 18.734 16.156 1 98.25 87 TRP B O 1
ATOM 3198 N N . CYS B 1 88 ? -4.512 17.953 14.469 1 97 88 CYS B N 1
ATOM 3199 C CA . CYS B 1 88 ? -4.656 16.547 14.836 1 97 88 CYS B CA 1
ATOM 3200 C C . CYS B 1 88 ? -3.691 16.172 15.953 1 97 88 CYS B C 1
ATOM 3202 O O . CYS B 1 88 ? -2.611 16.75 16.062 1 97 88 CYS B O 1
ATOM 3204 N N . LEU B 1 89 ? -4.012 15.172 16.688 1 93.38 89 LEU B N 1
ATOM 3205 C CA . LEU B 1 89 ? -3.289 14.859 17.906 1 93.38 89 LEU B CA 1
ATOM 3206 C C . LEU B 1 89 ? -2.26 13.758 17.672 1 93.38 89 LEU B C 1
ATOM 3208 O O . LEU B 1 89 ? -1.172 13.781 18.25 1 93.38 89 LEU B O 1
ATOM 3212 N N . ARG B 1 90 ? -2.676 12.773 16.891 1 91.75 90 ARG B N 1
ATOM 3213 C CA . ARG B 1 90 ? -1.762 11.664 16.656 1 91.75 90 ARG B CA 1
ATOM 3214 C C . ARG B 1 90 ? -2.18 10.867 15.414 1 91.75 90 ARG B C 1
ATOM 3216 O O . ARG B 1 90 ? -3.336 10.93 14.992 1 91.75 90 ARG B O 1
ATOM 3223 N N . GLY B 1 91 ? -1.229 10.148 14.828 1 93.38 91 GLY B N 1
ATOM 3224 C CA . GLY B 1 91 ? -1.482 9.336 13.648 1 93.38 91 GLY B CA 1
ATOM 3225 C C . GLY B 1 91 ? -1.77 7.883 13.984 1 93.38 91 GLY B C 1
ATOM 3226 O O . GLY B 1 91 ? -2.613 7.59 14.836 1 93.38 91 GLY B O 1
ATOM 3227 N N . MET B 1 92 ? -0.988 7.02 13.438 1 92.69 92 MET B N 1
ATOM 3228 C CA . MET B 1 92 ? -1.1 5.566 13.516 1 92.69 92 MET B CA 1
ATOM 3229 C C . MET B 1 92 ? -1.838 5.016 12.297 1 92.69 92 MET B C 1
ATOM 3231 O O . MET B 1 92 ? -1.276 4.949 11.203 1 92.69 92 MET B O 1
ATOM 3235 N N . SER B 1 93 ? -3.158 4.797 12.469 1 91.81 93 SER B N 1
ATOM 3236 C CA . SER B 1 93 ? -3.918 4.273 11.336 1 91.81 93 SER B CA 1
ATOM 3237 C C . SER B 1 93 ? -5.398 4.625 11.453 1 91.81 93 SER B C 1
ATOM 3239 O O . SER B 1 93 ? -5.875 4.957 12.539 1 91.81 93 SER B O 1
ATOM 3241 N N . GLY B 1 94 ? -6.051 4.625 10.25 1 94.81 94 GLY B N 1
ATOM 3242 C CA . GLY B 1 94 ? -7.5 4.742 10.289 1 94.81 94 GLY B CA 1
ATOM 3243 C C . GLY B 1 94 ? -8.016 5.973 9.57 1 94.81 94 GLY B C 1
ATOM 3244 O O . GLY B 1 94 ? -9.195 6.039 9.211 1 94.81 94 GLY B O 1
ATOM 3245 N N . ALA B 1 95 ? -7.184 6.988 9.438 1 97.69 95 ALA B N 1
ATOM 3246 C CA . ALA B 1 95 ? -7.637 8.188 8.742 1 97.69 95 ALA B CA 1
ATOM 3247 C C . ALA B 1 95 ? -8.109 7.863 7.328 1 97.69 95 ALA B C 1
ATOM 3249 O O . ALA B 1 95 ? -9.086 8.453 6.844 1 97.69 95 ALA B O 1
ATOM 3250 N N . PHE B 1 96 ? -7.48 6.938 6.707 1 98 96 PHE B N 1
ATOM 3251 C CA . PHE B 1 96 ? -7.793 6.523 5.344 1 98 96 PHE B CA 1
ATOM 3252 C C . PHE B 1 96 ? -9.211 5.961 5.262 1 98 96 PHE B C 1
ATOM 3254 O O . PHE B 1 96 ? -9.891 6.141 4.254 1 98 96 PHE B O 1
ATOM 3261 N N . ARG B 1 97 ? -9.711 5.375 6.277 1 97.06 97 ARG B N 1
ATOM 3262 C CA . ARG B 1 97 ? -11.047 4.797 6.344 1 97.06 97 ARG B CA 1
ATOM 3263 C C . ARG B 1 97 ? -12.117 5.883 6.273 1 97.06 97 ARG B C 1
ATOM 3265 O O . ARG B 1 97 ? -13.219 5.648 5.766 1 97.06 97 ARG B O 1
ATOM 3272 N N . VAL B 1 98 ? -11.758 7.016 6.785 1 97.44 98 VAL B N 1
ATOM 3273 C CA . VAL B 1 98 ? -12.773 8.016 7.082 1 97.44 98 VAL B CA 1
ATOM 3274 C C . VAL B 1 98 ? -12.984 8.922 5.867 1 97.44 98 VAL B C 1
ATOM 3276 O O . VAL B 1 98 ? -13.992 9.625 5.781 1 97.44 98 VAL B O 1
ATOM 3279 N N . ILE B 1 99 ? -12.078 8.867 4.895 1 98.12 99 ILE B N 1
ATOM 3280 C CA . ILE B 1 99 ? -12.109 9.844 3.811 1 98.12 99 ILE B CA 1
ATOM 3281 C C . ILE B 1 99 ? -13.359 9.641 2.963 1 98.12 99 ILE B C 1
ATOM 3283 O O . ILE B 1 99 ? -13.828 10.57 2.301 1 98.12 99 ILE B O 1
ATOM 3287 N N . ARG B 1 100 ? -14 8.438 2.965 1 96.62 100 ARG B N 1
ATOM 3288 C CA . ARG B 1 100 ? -15.18 8.141 2.152 1 96.62 100 ARG B CA 1
ATOM 3289 C C . ARG B 1 100 ? -16.422 8.781 2.752 1 96.62 100 ARG B C 1
ATOM 3291 O O . ARG B 1 100 ? -17.469 8.852 2.092 1 96.62 100 ARG B O 1
ATOM 3298 N N . PHE B 1 101 ? -16.359 9.258 3.992 1 98.06 101 PHE B N 1
ATOM 3299 C CA . PHE B 1 101 ? -17.531 9.766 4.699 1 98.06 101 PHE B CA 1
ATOM 3300 C C . PHE B 1 101 ? -17.562 11.289 4.66 1 98.06 101 PHE B C 1
ATOM 3302 O O . PHE B 1 101 ? -18.531 11.906 5.109 1 98.06 101 PHE B O 1
ATOM 3309 N N . LEU B 1 102 ? -16.594 11.93 4.098 1 98.62 102 LEU B N 1
ATOM 3310 C CA . LEU B 1 102 ? -16.484 13.383 4.172 1 98.62 102 LEU B CA 1
ATOM 3311 C C . LEU B 1 102 ? -17.25 14.039 3.02 1 98.62 102 LEU B C 1
ATOM 3313 O O . LEU B 1 102 ? -17.297 13.492 1.914 1 98.62 102 LEU B O 1
ATOM 3317 N N . ASP B 1 103 ? -17.859 15.148 3.24 1 98.69 103 ASP B N 1
ATOM 3318 C CA . ASP B 1 103 ? -18.469 15.992 2.219 1 98.69 103 ASP B CA 1
ATOM 3319 C C . ASP B 1 103 ? -17.5 17.047 1.72 1 98.69 103 ASP B C 1
ATOM 3321 O O . ASP B 1 103 ? -17.375 18.125 2.318 1 98.69 103 ASP B O 1
ATOM 3325 N N . TYR B 1 104 ? -16.906 16.812 0.604 1 98.31 104 TYR B N 1
ATOM 3326 C CA . TYR B 1 104 ? -15.797 17.625 0.136 1 98.31 104 TYR B CA 1
ATOM 3327 C C . TYR B 1 104 ? -16.281 18.953 -0.421 1 98.31 104 TYR B C 1
ATOM 3329 O O . TYR B 1 104 ? -15.539 19.938 -0.465 1 98.31 104 TYR B O 1
ATOM 3337 N N . GLU B 1 105 ? -17.516 19 -0.903 1 98.12 105 GLU B N 1
ATOM 3338 C CA . GLU B 1 105 ? -18.078 20.281 -1.307 1 98.12 105 GLU B CA 1
ATOM 3339 C C . GLU B 1 105 ? -18.234 21.203 -0.11 1 98.12 105 GLU B C 1
ATOM 3341 O O . GLU B 1 105 ? -17.938 22.406 -0.203 1 98.12 105 GLU B O 1
ATOM 3346 N N . VAL B 1 106 ? -18.703 20.625 0.99 1 98.19 106 VAL B N 1
ATOM 3347 C CA . VAL B 1 106 ? -18.828 21.391 2.219 1 98.19 106 VAL B CA 1
ATOM 3348 C C . VAL B 1 106 ? -17.453 21.859 2.691 1 98.19 106 VAL B C 1
ATOM 3350 O O . VAL B 1 106 ? -17.281 23 3.102 1 98.19 106 VAL B O 1
ATOM 3353 N N . ILE B 1 107 ? -16.453 21.031 2.643 1 98.31 107 ILE B N 1
ATOM 3354 C CA . ILE B 1 107 ? -15.094 21.359 3.041 1 98.31 107 ILE B CA 1
ATOM 3355 C C . ILE B 1 107 ? -14.562 22.5 2.174 1 98.31 107 ILE B C 1
ATOM 3357 O O . ILE B 1 107 ? -13.953 23.438 2.68 1 98.31 107 ILE B O 1
ATOM 3361 N N . LYS B 1 108 ? -14.828 22.422 0.909 1 97.44 108 LYS B N 1
ATOM 3362 C CA . LYS B 1 108 ? -14.406 23.453 -0.034 1 97.44 108 LYS B CA 1
ATOM 3363 C C . LYS B 1 108 ? -15.031 24.812 0.314 1 97.44 108 LYS B C 1
ATOM 3365 O O . LYS B 1 108 ? -14.391 25.844 0.176 1 97.44 108 LYS B O 1
ATOM 3370 N N . GLU B 1 109 ? -16.266 24.766 0.771 1 96.75 109 GLU B N 1
ATOM 3371 C CA . GLU B 1 109 ? -17 25.969 1.093 1 96.75 109 GLU B CA 1
ATOM 3372 C C . GLU B 1 109 ? -16.562 26.547 2.441 1 96.75 109 GLU B C 1
ATOM 3374 O O . GLU B 1 109 ? -16.812 27.719 2.73 1 96.75 109 GLU B O 1
ATOM 3379 N N . HIS B 1 110 ? -15.992 25.672 3.268 1 97.19 110 HIS B N 1
ATOM 3380 C CA . HIS B 1 110 ? -15.539 26.078 4.594 1 97.19 110 HIS B CA 1
ATOM 3381 C C . HIS B 1 110 ? -14.078 25.688 4.824 1 97.19 110 HIS B C 1
ATOM 3383 O O . HIS B 1 110 ? -13.766 24.984 5.785 1 97.19 110 HIS B O 1
ATOM 3389 N N . PRO B 1 111 ? -13.25 26.188 4.043 1 97.81 111 PRO B N 1
ATOM 3390 C CA . PRO B 1 111 ? -11.875 25.703 4.078 1 97.81 111 PRO B CA 1
ATOM 3391 C C . PRO B 1 111 ? -11.156 26.062 5.383 1 97.81 111 PRO B C 1
ATOM 3393 O O . PRO B 1 111 ? -11.25 27.188 5.859 1 97.81 111 PRO B O 1
ATOM 3396 N N . LYS B 1 112 ? -10.555 25.109 5.965 1 98.06 112 LYS B N 1
ATOM 3397 C CA . LYS B 1 112 ? -9.68 25.25 7.125 1 98.06 112 LYS B CA 1
ATOM 3398 C C . LYS B 1 112 ? -8.414 24.406 6.961 1 98.06 112 LYS B C 1
ATOM 3400 O O . LYS B 1 112 ? -8.438 23.359 6.309 1 98.06 112 LYS B O 1
ATOM 3405 N N . VAL B 1 113 ? -7.297 24.844 7.52 1 98.56 113 VAL B N 1
ATOM 3406 C CA . VAL B 1 113 ? -6.055 24.078 7.438 1 98.56 113 VAL B CA 1
ATOM 3407 C C . VAL B 1 113 ? -6.105 22.906 8.398 1 98.56 113 VAL B C 1
ATOM 3409 O O . VAL B 1 113 ? -6.387 23.062 9.586 1 98.56 113 VAL B O 1
ATOM 3412 N N . ILE B 1 114 ? -5.879 21.719 7.867 1 98.75 114 ILE B N 1
ATOM 3413 C CA . ILE B 1 114 ? -5.633 20.547 8.695 1 98.75 114 ILE B CA 1
ATOM 3414 C C . ILE B 1 114 ? -4.141 20.422 8.992 1 98.75 114 ILE B C 1
ATOM 3416 O O . ILE B 1 114 ? -3.318 20.375 8.078 1 98.75 114 ILE B O 1
ATOM 3420 N N . VAL B 1 115 ? -3.787 20.344 10.258 1 98.75 115 VAL B N 1
ATOM 3421 C CA . VAL B 1 115 ? -2.395 20.234 10.68 1 98.75 115 VAL B CA 1
ATOM 3422 C C . VAL B 1 115 ? -2.125 18.844 11.242 1 98.75 115 VAL B C 1
ATOM 3424 O O . VAL B 1 115 ? -2.873 18.359 12.086 1 98.75 115 VAL B O 1
ATOM 3427 N N . GLY B 1 116 ? -1.14 18.234 10.797 1 98.31 116 GLY B N 1
ATOM 3428 C CA . GLY B 1 116 ? -0.704 16.922 11.242 1 98.31 116 GLY B CA 1
ATOM 3429 C C . GLY B 1 116 ? 0.236 16.25 10.266 1 98.31 116 GLY B C 1
ATOM 3430 O O . GLY B 1 116 ? 0.607 16.828 9.242 1 98.31 116 GLY B O 1
ATOM 3431 N N . PHE B 1 117 ? 0.694 15.094 10.539 1 98.06 117 PHE B N 1
ATOM 3432 C CA . PHE B 1 117 ? 1.523 14.281 9.648 1 98.06 117 PHE B CA 1
ATOM 3433 C C . PHE B 1 117 ? 1.23 12.797 9.844 1 98.06 117 PHE B C 1
ATOM 3435 O O . PHE B 1 117 ? 0.264 12.43 10.516 1 98.06 117 PHE B O 1
ATOM 3442 N N . SER B 1 118 ? 1.997 11.93 9.195 1 97.81 118 SER B N 1
ATOM 3443 C CA . SER B 1 118 ? 1.824 10.484 9.305 1 97.81 118 SER B CA 1
ATOM 3444 C C . SER B 1 118 ? 0.479 10.047 8.742 1 97.81 118 SER B C 1
ATOM 3446 O O . SER B 1 118 ? 0.159 10.336 7.586 1 97.81 118 SER B O 1
ATOM 3448 N N . ASP B 1 119 ? -0.325 9.367 9.641 1 97.88 119 ASP B N 1
ATOM 3449 C CA . ASP B 1 119 ? -1.596 8.836 9.156 1 97.88 119 ASP B CA 1
ATOM 3450 C C . ASP B 1 119 ? -2.508 9.961 8.672 1 97.88 119 ASP B C 1
ATOM 3452 O O . ASP B 1 119 ? -3.361 9.75 7.809 1 97.88 119 ASP B O 1
ATOM 3456 N N . ILE B 1 120 ? -2.312 11.203 9.141 1 98.5 120 ILE B N 1
ATOM 3457 C CA . ILE B 1 120 ? -3.129 12.359 8.797 1 98.5 120 ILE B CA 1
ATOM 3458 C C . ILE B 1 120 ? -2.934 12.711 7.324 1 98.5 120 ILE B C 1
ATOM 3460 O O . ILE B 1 120 ? -3.795 13.344 6.711 1 98.5 120 ILE B O 1
ATOM 3464 N N . THR B 1 121 ? -1.795 12.258 6.754 1 98.81 121 THR B N 1
ATOM 3465 C CA . THR B 1 121 ? -1.496 12.492 5.348 1 98.81 121 THR B CA 1
ATOM 3466 C C . THR B 1 121 ? -2.631 11.977 4.461 1 98.81 121 THR B C 1
ATOM 3468 O O . THR B 1 121 ? -2.945 12.586 3.436 1 98.81 121 THR B O 1
ATOM 3471 N N . ALA B 1 122 ? -3.246 10.844 4.828 1 98.81 122 ALA B N 1
ATOM 3472 C CA . ALA B 1 122 ? -4.348 10.312 4.031 1 98.81 122 ALA B CA 1
ATOM 3473 C C . ALA B 1 122 ? -5.496 11.312 3.947 1 98.81 122 ALA B C 1
ATOM 3475 O O . ALA B 1 122 ? -6.062 11.523 2.873 1 98.81 122 ALA B O 1
ATOM 3476 N N . LEU B 1 123 ? -5.82 11.898 5.07 1 98.69 123 LEU B N 1
ATOM 3477 C CA . LEU B 1 123 ? -6.867 12.914 5.145 1 98.69 123 LEU B CA 1
ATOM 3478 C C . LEU B 1 123 ? -6.473 14.164 4.359 1 98.69 123 LEU B C 1
ATOM 3480 O O . LEU B 1 123 ? -7.273 14.695 3.588 1 98.69 123 LEU B O 1
ATOM 3484 N N . GLN B 1 124 ? -5.242 14.641 4.555 1 98.75 124 GLN B N 1
ATOM 3485 C CA . GLN B 1 124 ? -4.727 15.812 3.855 1 98.75 124 GLN B CA 1
ATOM 3486 C C . GLN B 1 124 ? -4.762 15.609 2.344 1 98.75 124 GLN B C 1
ATOM 3488 O O . GLN B 1 124 ? -5.152 16.516 1.6 1 98.75 124 GLN B O 1
ATOM 3493 N N . THR B 1 125 ? -4.379 14.406 1.921 1 98.81 125 THR B N 1
ATOM 3494 C CA . THR B 1 125 ? -4.363 14.07 0.502 1 98.81 125 THR B CA 1
ATOM 3495 C C . THR B 1 125 ? -5.773 14.094 -0.075 1 98.81 125 THR B C 1
ATOM 3497 O O . THR B 1 125 ? -6.012 14.68 -1.13 1 98.81 125 THR B O 1
ATOM 3500 N N . ALA B 1 126 ? -6.703 13.484 0.61 1 98.75 126 ALA B N 1
ATOM 3501 C CA . ALA B 1 126 ? -8.086 13.414 0.14 1 98.75 126 ALA B CA 1
ATOM 3502 C C . ALA B 1 126 ? -8.703 14.805 0.05 1 98.75 126 ALA B C 1
ATOM 3504 O O . ALA B 1 126 ? -9.367 15.133 -0.938 1 98.75 126 ALA B O 1
ATOM 3505 N N . VAL B 1 127 ? -8.5 15.625 1.036 1 98.5 127 VAL B N 1
ATOM 3506 C CA . VAL B 1 127 ? -9.062 16.969 1.105 1 98.5 127 VAL B CA 1
ATOM 3507 C C . VAL B 1 127 ? -8.5 17.828 -0.027 1 98.5 127 VAL B C 1
ATOM 3509 O O . VAL B 1 127 ? -9.242 18.562 -0.682 1 98.5 127 VAL B O 1
ATOM 3512 N N . TYR B 1 128 ? -7.234 17.703 -0.256 1 98.5 128 TYR B N 1
ATOM 3513 C CA . TYR B 1 128 ? -6.645 18.453 -1.359 1 98.5 128 TYR B CA 1
ATOM 3514 C C . TYR B 1 128 ? -7.176 17.969 -2.699 1 98.5 128 TYR B C 1
ATOM 3516 O O . TYR B 1 128 ? -7.547 18.766 -3.561 1 98.5 128 TYR B O 1
ATOM 3524 N N . ALA B 1 129 ? -7.18 16.672 -2.889 1 98.19 129 ALA B N 1
ATOM 3525 C CA . ALA B 1 129 ? -7.57 16.062 -4.16 1 98.19 129 ALA B CA 1
ATOM 3526 C C . ALA B 1 129 ? -9 16.453 -4.531 1 98.19 129 ALA B C 1
ATOM 3528 O O . ALA B 1 129 ? -9.305 16.688 -5.699 1 98.19 129 ALA B O 1
ATOM 3529 N N . LYS B 1 130 ? -9.883 16.547 -3.525 1 98.12 130 LYS B N 1
ATOM 3530 C CA . LYS B 1 130 ? -11.312 16.672 -3.811 1 98.12 130 LYS B CA 1
ATOM 3531 C C . LYS B 1 130 ? -11.781 18.109 -3.611 1 98.12 130 LYS B C 1
ATOM 3533 O O . LYS B 1 130 ? -12.711 18.562 -4.289 1 98.12 130 LYS B O 1
ATOM 3538 N N . ALA B 1 131 ? -11.141 18.797 -2.676 1 97.75 131 ALA B N 1
ATOM 3539 C CA . ALA B 1 131 ? -11.648 20.125 -2.318 1 97.75 131 ALA B CA 1
ATOM 3540 C C . ALA B 1 131 ? -10.633 21.219 -2.652 1 97.75 131 ALA B C 1
ATOM 3542 O O . ALA B 1 131 ? -10.961 22.406 -2.635 1 97.75 131 ALA B O 1
ATOM 3543 N N . GLY B 1 132 ? -9.391 20.859 -2.889 1 97.56 132 GLY B N 1
ATOM 3544 C CA . GLY B 1 132 ? -8.359 21.828 -3.23 1 97.56 132 GLY B CA 1
ATOM 3545 C C . GLY B 1 132 ? -7.871 22.625 -2.041 1 97.56 132 GLY B C 1
ATOM 3546 O O . GLY B 1 132 ? -7.258 23.688 -2.207 1 97.56 132 GLY B O 1
ATOM 3547 N N . VAL B 1 133 ? -8.188 22.172 -0.824 1 98.06 133 VAL B N 1
ATOM 3548 C CA . VAL B 1 133 ? -7.832 22.891 0.386 1 98.06 133 VAL B CA 1
ATOM 3549 C C . VAL B 1 133 ? -6.418 22.516 0.823 1 98.06 133 VAL B C 1
ATOM 3551 O O . VAL B 1 133 ? -6.102 21.328 0.948 1 98.06 133 VAL B O 1
ATOM 3554 N N . PRO B 1 134 ? -5.512 23.469 1.021 1 98.31 134 PRO B N 1
ATOM 3555 C CA . PRO B 1 134 ? -4.152 23.172 1.473 1 98.31 134 PRO B CA 1
ATOM 3556 C C . PRO B 1 134 ? -4.102 22.703 2.928 1 98.31 134 PRO B C 1
ATOM 3558 O O . PRO B 1 134 ? -5.07 22.891 3.67 1 98.31 134 PRO B O 1
ATOM 3561 N N . SER B 1 135 ? -3.047 22.062 3.289 1 98.75 135 SER B N 1
ATOM 3562 C CA . SER B 1 135 ? -2.832 21.531 4.637 1 98.75 135 SER B CA 1
ATOM 3563 C C . SER B 1 135 ? -1.376 21.688 5.062 1 98.75 135 SER B C 1
ATOM 3565 O O . SER B 1 135 ? -0.571 22.281 4.336 1 98.75 135 SER B O 1
ATOM 3567 N N . LEU B 1 136 ? -1.069 21.266 6.293 1 98.75 136 LEU B N 1
ATOM 3568 C CA . LEU B 1 136 ? 0.265 21.5 6.832 1 98.75 136 LEU B CA 1
ATOM 3569 C C . LEU B 1 136 ? 0.783 20.266 7.566 1 98.75 136 LEU B C 1
ATOM 3571 O O . LEU B 1 136 ? 0.174 19.828 8.539 1 98.75 136 LEU B O 1
ATOM 3575 N N . GLN B 1 137 ? 1.887 19.688 6.984 1 98.38 137 GLN B N 1
ATOM 3576 C CA . GLN B 1 137 ? 2.65 18.75 7.809 1 98.38 137 GLN B CA 1
ATOM 3577 C C . GLN B 1 137 ? 3.342 19.469 8.961 1 98.38 137 GLN B C 1
ATOM 3579 O O . GLN B 1 137 ? 4.137 20.391 8.742 1 98.38 137 GLN B O 1
ATOM 3584 N N . ALA B 1 138 ? 3.068 19.062 10.148 1 97.94 138 ALA B N 1
ATOM 3585 C CA . ALA B 1 138 ? 3.621 19.719 11.328 1 97.94 138 ALA B CA 1
ATOM 3586 C C . ALA B 1 138 ? 3.455 18.859 12.57 1 97.94 138 ALA B C 1
ATOM 3588 O O . ALA B 1 138 ? 2.875 17.766 12.508 1 97.94 138 ALA B O 1
ATOM 3589 N N . PRO B 1 139 ? 3.943 19.344 13.719 1 96.25 139 PRO B N 1
ATOM 3590 C CA . PRO B 1 139 ? 3.865 18.516 14.93 1 96.25 139 PRO B CA 1
ATOM 3591 C C . PRO B 1 139 ? 2.43 18.156 15.305 1 96.25 139 PRO B C 1
ATOM 3593 O O . PRO B 1 139 ? 1.516 18.953 15.117 1 96.25 139 PRO B O 1
ATOM 3596 N N . MET B 1 140 ? 2.344 16.953 15.734 1 94.31 140 MET B N 1
ATOM 3597 C CA . MET B 1 140 ? 1.08 16.562 16.344 1 94.31 140 MET B CA 1
ATOM 3598 C C . MET B 1 140 ? 1.127 16.734 17.859 1 94.31 140 MET B C 1
ATOM 3600 O O . MET B 1 140 ? 2.113 16.359 18.5 1 94.31 140 MET B O 1
ATOM 3604 N N . LEU B 1 141 ? 0.13 17.219 18.438 1 89.81 141 LEU B N 1
ATOM 3605 C CA . LEU B 1 141 ? 0.131 17.891 19.734 1 89.81 141 LEU B CA 1
ATOM 3606 C C . LEU B 1 141 ? 0.171 16.859 20.875 1 89.81 141 LEU B C 1
ATOM 3608 O O . LEU B 1 141 ? 0.438 17.219 22.016 1 89.81 141 LEU B O 1
ATOM 3612 N N . ASP B 1 142 ? -0.041 15.641 20.609 1 83.88 142 ASP B N 1
ATOM 3613 C CA . ASP B 1 142 ? 0.095 14.602 21.625 1 83.88 142 ASP B CA 1
ATOM 3614 C C . ASP B 1 142 ? 1.337 13.75 21.375 1 83.88 142 ASP B C 1
ATOM 3616 O O . ASP B 1 142 ? 2.031 13.359 22.312 1 83.88 142 ASP B O 1
ATOM 3620 N N . LEU B 1 143 ? 1.729 13.609 20.203 1 76.38 143 LEU B N 1
ATOM 3621 C CA . LEU B 1 143 ? 2.785 12.68 19.797 1 76.38 143 LEU B CA 1
ATOM 3622 C C . LEU B 1 143 ? 4.16 13.305 20.016 1 76.38 143 LEU B C 1
ATOM 3624 O O . LEU B 1 143 ? 5.082 12.633 20.484 1 76.38 143 LEU B O 1
ATOM 3628 N N . ASN B 1 144 ? 4.383 14.539 19.75 1 80.38 144 ASN B N 1
ATOM 3629 C CA . ASN B 1 144 ? 5.711 15.133 19.625 1 80.38 144 ASN B CA 1
ATOM 3630 C C . ASN B 1 144 ? 6.211 15.703 20.938 1 80.38 144 ASN B C 1
ATOM 3632 O O . ASN B 1 144 ? 7.371 16.109 21.047 1 80.38 144 ASN B O 1
ATOM 3636 N N . VAL B 1 145 ? 5.355 15.695 21.922 1 76.62 145 VAL B N 1
ATOM 3637 C CA . VAL B 1 145 ? 5.773 16.234 23.203 1 76.62 145 VAL B CA 1
ATOM 3638 C C . VAL B 1 145 ? 6.625 15.219 23.953 1 76.62 145 VAL B C 1
ATOM 3640 O O . VAL B 1 145 ? 6.25 14.055 24.062 1 76.62 145 VAL B O 1
ATOM 3643 N N . THR B 1 146 ? 7.801 15.695 24.25 1 80 146 THR B N 1
ATOM 3644 C CA . THR B 1 146 ? 8.703 14.844 25.016 1 80 146 THR B CA 1
ATOM 3645 C C . THR B 1 146 ? 9.023 15.469 26.359 1 80 146 THR B C 1
ATOM 3647 O O . THR B 1 146 ? 8.727 16.641 26.594 1 80 146 THR B O 1
ATOM 3650 N N . SER B 1 147 ? 9.586 14.695 27.219 1 78 147 SER B N 1
ATOM 3651 C CA . SER B 1 147 ? 9.898 15.172 28.562 1 78 147 SER B CA 1
ATOM 3652 C C . SER B 1 147 ? 11.281 15.805 28.609 1 78 147 SER B C 1
ATOM 3654 O O . SER B 1 147 ? 11.594 16.547 29.547 1 78 147 SER B O 1
ATOM 3656 N N . SER B 1 148 ? 12.023 15.594 27.625 1 84.69 148 SER B N 1
ATOM 3657 C CA . SER B 1 148 ? 13.359 16.188 27.625 1 84.69 148 SER B CA 1
ATOM 3658 C C . SER B 1 148 ? 13.305 17.672 27.266 1 84.69 148 SER B C 1
ATOM 3660 O O . SER B 1 148 ? 12.492 18.078 26.438 1 84.69 148 SER B O 1
ATOM 3662 N N . GLU B 1 149 ? 14.125 18.453 27.859 1 87.5 149 GLU B N 1
ATOM 3663 C CA . GLU B 1 149 ? 14.188 19.891 27.594 1 87.5 149 GLU B CA 1
ATOM 3664 C C . GLU B 1 149 ? 14.484 20.172 26.125 1 87.5 149 GLU B C 1
ATOM 3666 O O . GLU B 1 149 ? 13.875 21.047 25.516 1 87.5 149 GLU B O 1
ATOM 3671 N N . HIS B 1 150 ? 15.383 19.438 25.641 1 87.12 150 HIS B N 1
ATOM 3672 C CA . HIS B 1 150 ? 15.758 19.609 24.234 1 87.12 150 HIS B CA 1
ATOM 3673 C C . HIS B 1 150 ? 14.602 19.25 23.312 1 87.12 150 HIS B C 1
ATOM 3675 O O . HIS B 1 150 ? 14.344 19.938 22.328 1 87.12 150 HIS B O 1
ATOM 3681 N N . GLY B 1 151 ? 13.961 18.172 23.656 1 88.19 151 GLY B N 1
ATOM 3682 C CA . GLY B 1 151 ? 12.812 17.75 22.875 1 88.19 151 GLY B CA 1
ATOM 3683 C C . GLY B 1 151 ? 11.664 18.75 22.906 1 88.19 151 GLY B C 1
ATOM 3684 O O . GLY B 1 151 ? 11.031 19 21.875 1 88.19 151 GLY B O 1
ATOM 3685 N N . LEU B 1 152 ? 11.492 19.25 24.062 1 90.44 152 LEU B N 1
ATOM 3686 C CA . LEU B 1 152 ? 10.445 20.25 24.219 1 90.44 152 LEU B CA 1
ATOM 3687 C C . LEU B 1 152 ? 10.781 21.516 23.438 1 90.44 152 LEU B C 1
ATOM 3689 O O . LEU B 1 152 ? 9.898 22.141 22.844 1 90.44 152 LEU B O 1
ATOM 3693 N N . SER B 1 153 ? 12.016 21.891 23.469 1 91.88 153 SER B N 1
ATOM 3694 C CA . SER B 1 153 ? 12.453 23.047 22.703 1 91.88 153 SER B CA 1
ATOM 3695 C C . SER B 1 153 ? 12.242 22.828 21.203 1 91.88 153 SER B C 1
ATOM 3697 O O . SER B 1 153 ? 11.805 23.75 20.5 1 91.88 153 SER B O 1
ATOM 3699 N N . ARG B 1 154 ? 12.562 21.672 20.766 1 91.38 154 ARG B N 1
ATOM 3700 C CA . ARG B 1 154 ? 12.352 21.297 19.375 1 91.38 154 ARG B CA 1
ATOM 3701 C C . ARG B 1 154 ? 10.875 21.328 19 1 91.38 154 ARG B C 1
ATOM 3703 O O . ARG B 1 154 ? 10.492 21.859 17.953 1 91.38 154 ARG B O 1
ATOM 3710 N N . PHE B 1 155 ? 10.117 20.828 19.875 1 92.94 155 PHE B N 1
ATOM 3711 C CA . PHE B 1 155 ? 8.672 20.844 19.688 1 92.94 155 PHE B CA 1
ATOM 3712 C C . PHE B 1 155 ? 8.148 22.266 19.578 1 92.94 155 PHE B C 1
ATOM 3714 O O . PHE B 1 155 ? 7.41 22.594 18.656 1 92.94 155 PHE B O 1
ATOM 3721 N N . LYS B 1 156 ? 8.555 23.094 20.469 1 94.56 156 LYS B N 1
ATOM 3722 C CA . LYS B 1 156 ? 8.102 24.484 20.5 1 94.56 156 LYS B CA 1
ATOM 3723 C C . LYS B 1 156 ? 8.555 25.234 19.234 1 94.56 156 LYS B C 1
ATOM 3725 O O . LYS B 1 156 ? 7.793 26.016 18.672 1 94.56 156 LYS B O 1
ATOM 3730 N N . ARG B 1 157 ? 9.797 24.938 18.844 1 94.12 157 ARG B N 1
ATOM 3731 C CA . ARG B 1 157 ? 10.328 25.547 17.625 1 94.12 157 ARG B CA 1
ATOM 3732 C C . ARG B 1 157 ? 9.469 25.188 16.422 1 94.12 157 ARG B C 1
ATOM 3734 O O . ARG B 1 157 ? 9.086 26.047 15.641 1 94.12 157 ARG B O 1
ATOM 3741 N N . ASP B 1 158 ? 9.172 23.906 16.281 1 95.69 158 ASP B N 1
ATOM 3742 C CA . ASP B 1 158 ? 8.422 23.422 15.125 1 95.69 158 ASP B CA 1
ATOM 3743 C C . ASP B 1 158 ? 6.973 23.906 15.172 1 95.69 158 ASP B C 1
ATOM 3745 O O . ASP B 1 158 ? 6.387 24.219 14.133 1 95.69 158 ASP B O 1
ATOM 3749 N N . VAL B 1 159 ? 6.371 24 16.359 1 96.88 159 VAL B N 1
ATOM 3750 C CA . VAL B 1 159 ? 5.016 24.516 16.531 1 96.88 159 VAL B CA 1
ATOM 3751 C C . VAL B 1 159 ? 4.98 26 16.141 1 96.88 159 VAL B C 1
ATOM 3753 O O . VAL B 1 159 ? 4.07 26.453 15.445 1 96.88 159 VAL B O 1
ATOM 3756 N N . ASP B 1 160 ? 5.957 26.734 16.594 1 97.38 160 ASP B N 1
ATOM 3757 C CA . ASP B 1 160 ? 6.012 28.156 16.281 1 97.38 160 ASP B CA 1
ATOM 3758 C C . ASP B 1 160 ? 6.148 28.391 14.781 1 97.38 160 ASP B C 1
ATOM 3760 O O . ASP B 1 160 ? 5.551 29.312 14.234 1 97.38 160 ASP B O 1
ATOM 3764 N N . ALA B 1 161 ? 6.984 27.547 14.172 1 97.19 161 ALA B N 1
ATOM 3765 C CA . ALA B 1 161 ? 7.109 27.641 12.719 1 97.19 161 ALA B CA 1
ATOM 3766 C C . ALA B 1 161 ? 5.773 27.359 12.039 1 97.19 161 ALA B C 1
ATOM 3768 O O . ALA B 1 161 ? 5.395 28.062 11.094 1 97.19 161 ALA B O 1
ATOM 3769 N N . ALA B 1 162 ? 5.051 26.375 12.5 1 98.19 162 ALA B N 1
ATOM 3770 C CA . ALA B 1 162 ? 3.73 26.047 11.969 1 98.19 162 ALA B CA 1
ATOM 3771 C C . ALA B 1 162 ? 2.762 27.219 12.156 1 98.19 162 ALA B C 1
ATOM 3773 O O . ALA B 1 162 ? 2.027 27.578 11.234 1 98.19 162 ALA B O 1
ATOM 3774 N N . LEU B 1 163 ? 2.791 27.797 13.367 1 98.31 163 LEU B N 1
ATOM 3775 C CA . LEU B 1 163 ? 1.901 28.922 13.68 1 98.31 163 LEU B CA 1
ATOM 3776 C C . LEU B 1 163 ? 2.199 30.109 12.789 1 98.31 163 LEU B C 1
ATOM 3778 O O . LEU B 1 163 ? 1.281 30.828 12.359 1 98.31 163 LEU B O 1
ATOM 3782 N N . SER B 1 164 ? 3.486 30.328 12.523 1 98.19 164 SER B N 1
ATOM 3783 C CA . SER B 1 164 ? 3.855 31.406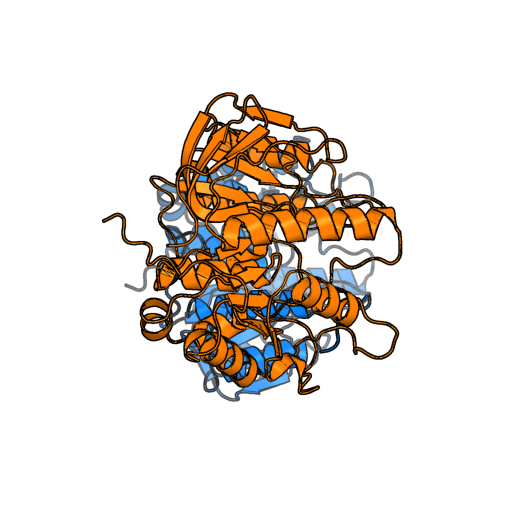 11.625 1 98.19 164 SER B CA 1
ATOM 3784 C C . SER B 1 164 ? 3.238 31.219 10.242 1 98.19 164 SER B C 1
ATOM 3786 O O . SER B 1 164 ? 2.717 32.188 9.656 1 98.19 164 SER B O 1
ATOM 3788 N N . ILE B 1 165 ? 3.26 30.031 9.742 1 98.44 165 ILE B N 1
ATOM 3789 C CA . ILE B 1 165 ? 2.693 29.719 8.438 1 98.44 165 ILE B CA 1
ATOM 3790 C C . ILE B 1 165 ? 1.176 29.891 8.484 1 98.44 165 ILE B C 1
ATOM 3792 O O . ILE B 1 165 ? 0.582 30.453 7.559 1 98.44 165 ILE B O 1
ATOM 3796 N N . LEU B 1 166 ? 0.551 29.453 9.594 1 98.62 166 LEU B N 1
ATOM 3797 C CA . LEU B 1 166 ? -0.897 29.531 9.75 1 98.62 166 LEU B CA 1
ATOM 3798 C C . LEU B 1 166 ? -1.355 30.969 9.883 1 98.62 166 LEU B C 1
ATOM 3800 O O . LEU B 1 166 ? -2.527 31.281 9.656 1 98.62 166 LEU B O 1
ATOM 3804 N N . LYS B 1 167 ? -0.436 31.844 10.281 1 98.31 167 LYS B N 1
ATOM 3805 C CA . LYS B 1 167 ? -0.732 33.281 10.406 1 98.31 167 LYS B CA 1
ATOM 3806 C C . LYS B 1 167 ? -0.503 34 9.078 1 98.31 167 LYS B C 1
ATOM 3808 O O . LYS B 1 167 ? -0.729 35.188 8.977 1 98.31 167 LYS B O 1
ATOM 3813 N N . GLY B 1 168 ? 0.005 33.281 8.086 1 98 168 GLY B N 1
ATOM 3814 C CA . GLY B 1 168 ? 0.078 33.844 6.746 1 98 168 GLY B CA 1
ATOM 3815 C C . GLY B 1 168 ? 1.489 34.188 6.328 1 98 168 GLY B C 1
ATOM 3816 O O . GLY B 1 168 ? 1.694 34.781 5.27 1 98 168 GLY B O 1
ATOM 3817 N N . GLU B 1 169 ? 2.447 33.812 7.125 1 97.56 169 GLU B N 1
ATOM 3818 C CA . GLU B 1 169 ? 3.832 34.094 6.785 1 97.56 169 GLU B CA 1
ATOM 3819 C C . GLU B 1 169 ? 4.344 33.219 5.668 1 97.56 169 GLU B C 1
ATOM 3821 O O . GLU B 1 169 ? 3.998 32.031 5.613 1 97.56 169 GLU B O 1
ATOM 3826 N N . VAL B 1 170 ? 5.07 33.75 4.793 1 96.88 170 VAL B N 1
ATOM 3827 C CA . VAL B 1 170 ? 5.797 33.062 3.752 1 96.88 170 VAL B CA 1
ATOM 3828 C C . VAL B 1 170 ? 7.258 32.875 4.164 1 96.88 170 VAL B C 1
ATOM 3830 O O . VAL B 1 170 ? 8 33.844 4.254 1 96.88 170 VAL B O 1
ATOM 3833 N N . ILE B 1 171 ? 7.629 31.656 4.414 1 93.44 171 ILE B N 1
ATOM 3834 C CA . ILE B 1 171 ? 8.938 31.438 5.023 1 93.44 171 ILE B CA 1
ATOM 3835 C C . ILE B 1 171 ? 9.797 30.562 4.113 1 93.44 171 ILE B C 1
ATOM 3837 O O . ILE B 1 171 ? 9.273 29.844 3.254 1 93.44 171 ILE B O 1
ATOM 3841 N N . GLU B 1 172 ? 11.109 30.75 4.262 1 92.19 172 GLU B N 1
ATOM 3842 C CA . GLU B 1 172 ? 12.078 29.812 3.699 1 92.19 172 GLU B CA 1
ATOM 3843 C C . GLU B 1 172 ? 12.383 28.688 4.676 1 92.19 172 GLU B C 1
ATOM 3845 O O . GLU B 1 172 ? 12.953 28.906 5.742 1 92.19 172 GLU B O 1
ATOM 3850 N N . LEU B 1 173 ? 11.984 27.5 4.289 1 91.31 173 LEU B N 1
ATOM 3851 C CA . LEU B 1 173 ? 12.164 26.328 5.152 1 91.31 173 LEU B CA 1
ATOM 3852 C C . LEU B 1 173 ? 13.492 25.641 4.863 1 91.31 173 LEU B C 1
ATOM 3854 O O . LEU B 1 173 ? 13.57 24.75 4.02 1 91.31 173 LEU B O 1
ATOM 3858 N N . LYS B 1 174 ? 14.469 26.047 5.602 1 89.75 174 LYS B N 1
ATOM 3859 C CA . LYS B 1 174 ? 15.859 25.656 5.406 1 89.75 174 LYS B CA 1
ATOM 3860 C C . LYS B 1 174 ? 16.281 24.609 6.43 1 89.75 174 LYS B C 1
ATOM 3862 O O . LYS B 1 174 ? 15.578 24.375 7.418 1 89.75 174 LYS B O 1
ATOM 3867 N N . PRO B 1 175 ? 17.422 24 6.129 1 85.31 175 PRO B N 1
ATOM 3868 C CA . PRO B 1 175 ? 17.922 23.016 7.094 1 85.31 175 PRO B CA 1
ATOM 3869 C C . PRO B 1 175 ? 18.141 23.609 8.484 1 85.31 175 PRO B C 1
ATOM 3871 O O . PRO B 1 175 ? 18.562 24.766 8.609 1 85.31 175 PRO B O 1
ATOM 3874 N N . LEU B 1 176 ? 17.828 22.844 9.383 1 85.69 176 LEU B N 1
ATOM 3875 C CA . LEU B 1 176 ? 18 23.234 10.773 1 85.69 176 LEU B CA 1
ATOM 3876 C C . LEU B 1 176 ? 19.391 22.875 11.289 1 85.69 176 LEU B C 1
ATOM 3878 O O . LEU B 1 176 ? 19.984 21.891 10.852 1 85.69 176 LEU B O 1
ATOM 3882 N N . GLN B 1 177 ? 19.859 23.656 12.203 1 80.94 177 GLN B N 1
ATOM 3883 C CA . GLN B 1 177 ? 21.172 23.406 12.773 1 80.94 177 GLN B CA 1
ATOM 3884 C C . GLN B 1 177 ? 21.234 22.047 13.469 1 80.94 177 GLN B C 1
ATOM 3886 O O . GLN B 1 177 ? 22.25 21.359 13.406 1 80.94 177 GLN B O 1
ATOM 3891 N N . ASP B 1 178 ? 20.203 21.672 14.062 1 81.31 178 ASP B N 1
ATOM 3892 C CA . ASP B 1 178 ? 20.156 20.422 14.797 1 81.31 178 ASP B CA 1
ATOM 3893 C C . ASP B 1 178 ? 19.469 19.328 13.984 1 81.31 178 ASP B C 1
ATOM 3895 O O . ASP B 1 178 ? 19.094 18.281 14.523 1 81.31 178 ASP B O 1
ATOM 3899 N N . GLY B 1 179 ? 19.312 19.594 12.773 1 85.69 179 GLY B N 1
ATOM 3900 C CA . GLY B 1 179 ? 18.656 18.625 11.906 1 85.69 179 GLY B CA 1
ATOM 3901 C C . GLY B 1 179 ? 19.641 17.688 11.227 1 85.69 179 GLY B C 1
ATOM 3902 O O . GLY B 1 179 ? 20.844 17.766 11.461 1 85.69 179 GLY B O 1
ATOM 3903 N N . PRO B 1 180 ? 19.031 16.75 10.5 1 88.88 180 PRO B N 1
ATOM 3904 C CA . PRO B 1 180 ? 19.891 15.812 9.758 1 88.88 180 PRO B CA 1
ATOM 3905 C C . PRO B 1 180 ? 20.656 16.5 8.625 1 88.88 180 PRO B C 1
ATOM 3907 O O . PRO B 1 180 ? 20.219 17.531 8.117 1 88.88 180 PRO B O 1
ATOM 3910 N N . PHE B 1 181 ? 21.766 15.906 8.273 1 90.06 181 PHE B N 1
ATOM 3911 C CA . PHE B 1 181 ? 22.562 16.438 7.164 1 90.06 181 PHE B CA 1
ATOM 3912 C C . PHE B 1 181 ? 21.859 16.188 5.836 1 90.06 181 PHE B C 1
ATOM 3914 O O . PHE B 1 181 ? 21.531 15.047 5.5 1 90.06 181 PHE B O 1
ATOM 3921 N N . PRO B 1 182 ? 21.656 17.234 5.113 1 93.94 182 PRO B N 1
ATOM 3922 C CA . PRO B 1 182 ? 21 17.062 3.812 1 93.94 182 PRO B CA 1
ATOM 3923 C C . PRO B 1 182 ? 21.859 16.297 2.818 1 93.94 182 PRO B C 1
ATOM 3925 O O . PRO B 1 182 ? 23.094 16.375 2.867 1 93.94 182 PRO B O 1
ATOM 3928 N N . ARG B 1 183 ? 21.219 15.547 1.949 1 95.81 183 ARG B N 1
ATOM 3929 C CA . ARG B 1 183 ? 21.875 14.828 0.862 1 95.81 183 ARG B CA 1
ATOM 3930 C C . ARG B 1 183 ? 21.25 15.172 -0.482 1 95.81 183 ARG B C 1
ATOM 3932 O O . ARG B 1 183 ? 20.062 14.891 -0.708 1 95.81 183 ARG B O 1
ATOM 3939 N N . ILE B 1 184 ? 22.078 15.711 -1.348 1 97.94 184 ILE B N 1
ATOM 3940 C CA . ILE B 1 184 ? 21.578 16.078 -2.674 1 97.94 184 ILE B CA 1
ATOM 3941 C C . ILE B 1 184 ? 21.578 14.836 -3.574 1 97.94 184 ILE B C 1
ATOM 3943 O O . ILE B 1 184 ? 22.578 14.109 -3.645 1 97.94 184 ILE B O 1
ATOM 3947 N N . ILE B 1 185 ? 20.516 14.547 -4.223 1 98.38 185 ILE B N 1
ATOM 3948 C CA . ILE B 1 185 ? 20.422 13.461 -5.191 1 98.38 185 ILE B CA 1
ATOM 3949 C C . ILE B 1 185 ? 20.625 14 -6.602 1 98.38 185 ILE B C 1
ATOM 3951 O O . ILE B 1 185 ? 21.484 13.516 -7.34 1 98.38 185 ILE B O 1
ATOM 3955 N N . THR B 1 186 ? 19.844 14.969 -6.988 1 98.69 186 THR B N 1
ATOM 3956 C CA . THR B 1 186 ? 19.938 15.688 -8.25 1 98.69 186 THR B CA 1
ATOM 3957 C C . THR B 1 186 ? 19.922 17.203 -8.016 1 98.69 186 THR B C 1
ATOM 3959 O O . THR B 1 186 ? 18.938 17.734 -7.516 1 98.69 186 THR B O 1
ATOM 3962 N N . PRO B 1 187 ? 20.953 17.938 -8.375 1 98.56 187 PRO B N 1
ATOM 3963 C CA . PRO B 1 187 ? 21.016 19.375 -8.125 1 98.56 187 PRO B CA 1
ATOM 3964 C C . PRO B 1 187 ? 20 20.172 -8.938 1 98.56 187 PRO B C 1
ATOM 3966 O O . PRO B 1 187 ? 19.469 19.656 -9.93 1 98.56 187 PRO B O 1
ATOM 3969 N N . GLY B 1 188 ? 19.734 21.375 -8.484 1 98.75 188 GLY B N 1
ATOM 3970 C CA . GLY B 1 188 ? 18.844 22.281 -9.203 1 98.75 188 GLY B CA 1
ATOM 3971 C C . GLY B 1 188 ? 17.672 22.75 -8.367 1 98.75 188 GLY B C 1
ATOM 3972 O O . GLY B 1 188 ? 17.641 22.531 -7.148 1 98.75 188 GLY B O 1
ATOM 3973 N N . LYS B 1 189 ? 16.812 23.531 -9.031 1 98.62 189 LYS B N 1
ATOM 3974 C CA . LYS B 1 189 ? 15.602 24.062 -8.398 1 98.62 189 LYS B CA 1
ATOM 3975 C C . LYS B 1 189 ? 14.398 23.938 -9.336 1 98.62 189 LYS B C 1
ATOM 3977 O O . LYS B 1 189 ? 14.547 24 -10.555 1 98.62 189 LYS B O 1
ATOM 3982 N N . ALA B 1 190 ? 13.305 23.719 -8.742 1 98.88 190 ALA B N 1
ATOM 3983 C CA . ALA B 1 190 ? 12.047 23.734 -9.484 1 98.88 190 ALA B CA 1
ATOM 3984 C C . ALA B 1 190 ? 10.867 24.031 -8.555 1 98.88 190 ALA B C 1
ATOM 3986 O O . ALA B 1 190 ? 10.961 23.844 -7.344 1 98.88 190 ALA B O 1
ATOM 3987 N N . SER B 1 191 ? 9.82 24.609 -9.148 1 98.81 191 SER B N 1
ATOM 3988 C CA . SER B 1 191 ? 8.648 25 -8.375 1 98.81 191 SER B CA 1
ATOM 3989 C C . SER B 1 191 ? 7.402 24.25 -8.844 1 98.81 191 SER B C 1
ATOM 3991 O O . SER B 1 191 ? 7.371 23.719 -9.953 1 98.81 191 SER B O 1
ATOM 3993 N N . GLY B 1 192 ? 6.453 24.219 -8.016 1 98.81 192 GLY B N 1
ATOM 3994 C CA . GLY B 1 192 ? 5.137 23.641 -8.242 1 98.81 192 GLY B CA 1
ATOM 3995 C C . GLY B 1 192 ? 4.305 23.547 -6.977 1 98.81 192 GLY B C 1
ATOM 3996 O O . GLY B 1 192 ? 4.793 23.828 -5.883 1 98.81 192 GLY B O 1
ATOM 3997 N N . VAL B 1 193 ? 3.084 23.203 -7.129 1 98.75 193 VAL B N 1
ATOM 3998 C CA . VAL B 1 193 ? 2.23 22.984 -5.965 1 98.75 193 VAL B CA 1
ATOM 3999 C C . VAL B 1 193 ? 2.686 21.719 -5.219 1 98.75 193 VAL B C 1
ATOM 4001 O O . VAL B 1 193 ? 2.789 20.641 -5.812 1 98.75 193 VAL B O 1
ATOM 4004 N N . MET B 1 194 ? 2.979 21.828 -3.994 1 98.81 194 MET B N 1
ATOM 4005 C CA . MET B 1 194 ? 3.523 20.719 -3.209 1 98.81 194 MET B CA 1
ATOM 4006 C C . MET B 1 194 ? 2.438 19.703 -2.877 1 98.81 194 MET B C 1
ATOM 4008 O O . MET B 1 194 ? 1.356 20.078 -2.412 1 98.81 194 MET B O 1
ATOM 4012 N N . ILE B 1 195 ? 2.67 18.438 -3.131 1 98.88 195 ILE B N 1
ATOM 4013 C CA . ILE B 1 195 ? 1.843 17.312 -2.711 1 98.88 195 ILE B CA 1
ATOM 4014 C C . ILE B 1 195 ? 2.697 16.297 -1.951 1 98.88 195 ILE B C 1
ATOM 4016 O O . ILE B 1 195 ? 3.92 16.438 -1.886 1 98.88 195 ILE B O 1
ATOM 4020 N N . GLY B 1 196 ? 2.055 15.32 -1.308 1 98.81 196 GLY B N 1
ATOM 4021 C CA . GLY B 1 196 ? 2.811 14.258 -0.665 1 98.81 196 GLY B CA 1
ATOM 4022 C C . GLY B 1 196 ? 2.555 14.156 0.827 1 98.81 196 GLY B C 1
ATOM 4023 O O . GLY B 1 196 ? 1.418 14.32 1.278 1 98.81 196 GLY B O 1
ATOM 4024 N N . GLY B 1 197 ? 3.578 13.914 1.607 1 98.69 197 GLY B N 1
ATOM 4025 C CA . GLY B 1 197 ? 3.543 13.578 3.021 1 98.69 197 GLY B CA 1
ATOM 4026 C C . GLY B 1 197 ? 4.121 12.211 3.324 1 98.69 197 GLY B C 1
ATOM 4027 O O . GLY B 1 197 ? 5.156 11.828 2.771 1 98.69 197 GLY B O 1
ATOM 4028 N N . ASN B 1 198 ? 3.514 11.547 4.312 1 98.75 198 ASN B N 1
ATOM 4029 C CA . ASN B 1 198 ? 3.936 10.18 4.586 1 98.75 198 ASN B CA 1
ATOM 4030 C C . ASN B 1 198 ? 3.74 9.273 3.367 1 98.75 198 ASN B C 1
ATOM 4032 O O . ASN B 1 198 ? 2.674 9.281 2.752 1 98.75 198 ASN B O 1
ATOM 4036 N N . LEU B 1 199 ? 4.711 8.477 3.076 1 98.75 199 LEU B N 1
ATOM 4037 C CA . LEU B 1 199 ? 4.773 7.73 1.824 1 98.75 199 LEU B CA 1
ATOM 4038 C C . LEU B 1 199 ? 3.57 6.801 1.683 1 98.75 199 LEU B C 1
ATOM 4040 O O . LEU B 1 199 ? 2.795 6.926 0.732 1 98.75 199 LEU B O 1
ATOM 4044 N N . LEU B 1 200 ? 3.361 5.938 2.588 1 98.5 200 LEU B N 1
ATOM 4045 C CA . LEU B 1 200 ? 2.271 4.973 2.482 1 98.5 200 LEU B CA 1
ATOM 4046 C C . LEU B 1 200 ? 0.918 5.676 2.541 1 98.5 200 LEU B C 1
ATOM 4048 O O . LEU B 1 200 ? 0.004 5.332 1.787 1 98.5 200 LEU B O 1
ATOM 4052 N N . LYS B 1 201 ? 0.848 6.633 3.4 1 98.75 201 LYS B N 1
ATOM 4053 C CA . LYS B 1 201 ? -0.44 7.281 3.633 1 98.75 201 LYS B CA 1
ATOM 4054 C C . LYS B 1 201 ? -0.792 8.227 2.49 1 98.75 201 LYS B C 1
ATOM 4056 O O . LYS B 1 201 ? -1.953 8.609 2.328 1 98.75 201 LYS B O 1
ATOM 4061 N N . PHE B 1 202 ? 0.168 8.664 1.748 1 98.88 202 PHE B N 1
ATOM 4062 C CA . PHE B 1 202 ? -0.07 9.375 0.497 1 98.88 202 PHE B CA 1
ATOM 4063 C C . PHE B 1 202 ? -0.441 8.398 -0.616 1 98.88 202 PHE B C 1
ATOM 4065 O O . PHE B 1 202 ? -1.354 8.664 -1.4 1 98.88 202 PHE B O 1
ATOM 4072 N N . LEU B 1 203 ? 0.214 7.281 -0.668 1 98.56 203 LEU B N 1
ATOM 4073 C CA . LEU B 1 203 ? 0.058 6.273 -1.715 1 98.56 203 LEU B CA 1
ATOM 4074 C C . LEU B 1 203 ? -1.351 5.691 -1.702 1 98.56 203 LEU B C 1
ATOM 4076 O O . LEU B 1 203 ? -1.957 5.5 -2.76 1 98.56 203 LEU B O 1
ATOM 4080 N N . LEU B 1 204 ? -1.893 5.418 -0.566 1 98.44 204 LEU B N 1
ATOM 4081 C CA . LEU B 1 204 ? -3.164 4.711 -0.44 1 98.44 204 LEU B CA 1
ATOM 4082 C C . LEU B 1 204 ? -4.293 5.512 -1.076 1 98.44 204 LEU B C 1
ATOM 4084 O O . LEU B 1 204 ? -4.996 5.012 -1.957 1 98.44 204 LEU B O 1
ATOM 4088 N N . PRO B 1 205 ? -4.406 6.793 -0.733 1 98.5 205 PRO B N 1
ATOM 4089 C CA . PRO B 1 205 ? -5.441 7.559 -1.432 1 98.5 205 PRO B CA 1
ATOM 4090 C C . PRO B 1 205 ? -5.199 7.641 -2.938 1 98.5 205 PRO B C 1
ATOM 4092 O O . PRO B 1 205 ? -6.152 7.66 -3.721 1 98.5 205 PRO B O 1
ATOM 4095 N N . GLN B 1 206 ? -3.934 7.684 -3.396 1 98.06 206 GLN B N 1
ATOM 4096 C CA . GLN B 1 206 ? -3.619 7.773 -4.82 1 98.06 206 GLN B CA 1
ATOM 4097 C C . GLN B 1 206 ? -4.07 6.516 -5.559 1 98.06 206 GLN B C 1
ATOM 4099 O O . GLN B 1 206 ? -4.238 6.539 -6.781 1 98.06 206 GLN B O 1
ATOM 4104 N N . SER B 1 207 ? -4.199 5.402 -4.812 1 97.06 207 SER B N 1
ATOM 4105 C CA . SER B 1 207 ? -4.621 4.148 -5.426 1 97.06 207 SER B CA 1
ATOM 4106 C C . SER B 1 207 ? -6.117 4.156 -5.727 1 97.06 207 SER B C 1
ATOM 4108 O O . SER B 1 207 ? -6.605 3.322 -6.492 1 97.06 207 SER B O 1
ATOM 4110 N N . VAL B 1 208 ? -6.855 5.062 -5.117 1 97.31 208 VAL B N 1
ATOM 4111 C CA . VAL B 1 208 ? -8.297 5.199 -5.285 1 97.31 208 VAL B CA 1
ATOM 4112 C C . VAL B 1 208 ? -8.602 6.219 -6.383 1 97.31 208 VAL B C 1
ATOM 4114 O O . VAL B 1 208 ? -8.258 7.398 -6.25 1 97.31 208 VAL B O 1
ATOM 4117 N N . PRO B 1 209 ? -9.242 5.863 -7.512 1 92 209 PRO B N 1
ATOM 4118 C CA . PRO B 1 209 ? -9.406 6.734 -8.68 1 92 209 PRO B CA 1
ATOM 4119 C C . PRO B 1 209 ? -9.984 8.102 -8.32 1 92 209 PRO B C 1
ATOM 4121 O O . PRO B 1 209 ? -9.484 9.133 -8.781 1 92 209 PRO B O 1
ATOM 4124 N N . GLY B 1 210 ? -10.891 8.305 -7.488 1 94.12 210 GLY B N 1
ATOM 4125 C CA . GLY B 1 210 ? -11.516 9.57 -7.141 1 94.12 210 GLY B CA 1
ATOM 4126 C C . GLY B 1 210 ? -10.625 10.484 -6.32 1 94.12 210 GLY B C 1
ATOM 4127 O O . GLY B 1 210 ? -10.914 11.672 -6.168 1 94.12 210 GLY B O 1
ATOM 4128 N N . PHE B 1 211 ? -9.43 10 -5.906 1 97.62 211 PHE B N 1
ATOM 4129 C CA . PHE B 1 211 ? -8.562 10.789 -5.027 1 97.62 211 PHE B CA 1
ATOM 4130 C C . PHE B 1 211 ? -7.195 11 -5.66 1 97.62 211 PHE B C 1
ATOM 4132 O O . PHE B 1 211 ? -6.285 11.531 -5.02 1 97.62 211 PHE B O 1
ATOM 4139 N N . ARG B 1 212 ? -7 10.633 -6.926 1 96.81 212 ARG B N 1
ATOM 4140 C CA . ARG B 1 212 ? -5.703 10.742 -7.59 1 96.81 212 ARG B CA 1
ATOM 4141 C C . ARG B 1 212 ? -5.379 12.203 -7.906 1 96.81 212 ARG B C 1
ATOM 4143 O O . ARG B 1 212 ? -6.242 12.953 -8.367 1 96.81 212 ARG B O 1
ATOM 4150 N N . ILE B 1 213 ? -4.191 12.539 -7.672 1 98 213 ILE B N 1
ATOM 4151 C CA . ILE B 1 213 ? -3.703 13.891 -7.953 1 98 213 ILE B CA 1
ATOM 4152 C C . ILE B 1 213 ? -2.826 13.867 -9.203 1 98 213 ILE B C 1
ATOM 4154 O O . ILE B 1 213 ? -1.954 13.008 -9.344 1 98 213 ILE B O 1
ATOM 4158 N N . ASN B 1 214 ? -3.133 14.734 -10.18 1 97.88 214 ASN B N 1
ATOM 4159 C CA . ASN B 1 214 ? -2.254 14.906 -11.336 1 97.88 214 ASN B CA 1
ATOM 4160 C C . ASN B 1 214 ? -0.907 15.5 -10.93 1 97.88 214 ASN B C 1
ATOM 4162 O O . ASN B 1 214 ? -0.848 16.609 -10.398 1 97.88 214 ASN B O 1
ATOM 4166 N N . PRO B 1 215 ? 0.192 14.805 -11.148 1 98.38 215 PRO B N 1
ATOM 4167 C CA . PRO B 1 215 ? 1.499 15.266 -10.672 1 98.38 215 PRO B CA 1
ATOM 4168 C C . PRO B 1 215 ? 2.051 16.422 -11.508 1 98.38 215 PRO B C 1
ATOM 4170 O O . PRO B 1 215 ? 3.031 17.062 -11.109 1 98.38 215 PRO B O 1
ATOM 4173 N N . GLU B 1 216 ? 1.505 16.656 -12.688 1 98.38 216 GLU B N 1
ATOM 4174 C CA . GLU B 1 216 ? 2.008 17.719 -13.547 1 98.38 216 GLU B CA 1
ATOM 4175 C C . GLU B 1 216 ? 1.953 19.062 -12.844 1 98.38 216 GLU B C 1
ATOM 4177 O O . GLU B 1 216 ? 0.928 19.438 -12.266 1 98.38 216 GLU B O 1
ATOM 4182 N N . GLY B 1 217 ? 3.029 19.781 -12.914 1 98.56 217 GLY B N 1
ATOM 4183 C CA . GLY B 1 217 ? 3.1 21.094 -12.281 1 98.56 217 GLY B CA 1
ATOM 4184 C C . GLY B 1 217 ? 3.209 21.016 -10.773 1 98.56 217 GLY B C 1
ATOM 4185 O O . GLY B 1 217 ? 3 22.016 -10.078 1 98.56 217 GLY B O 1
ATOM 4186 N N . LYS B 1 218 ? 3.48 19.875 -10.242 1 98.81 218 LYS B N 1
ATOM 4187 C CA . LYS B 1 218 ? 3.58 19.672 -8.797 1 98.81 218 LYS B CA 1
ATOM 4188 C C . LYS B 1 218 ? 5.023 19.391 -8.383 1 98.81 218 LYS B C 1
ATOM 4190 O O . LYS B 1 218 ? 5.867 19.078 -9.219 1 98.81 218 LYS B O 1
ATOM 4195 N N . VAL B 1 219 ? 5.363 19.594 -7.172 1 98.94 219 VAL B N 1
ATOM 4196 C CA . VAL B 1 219 ? 6.551 19.078 -6.5 1 98.94 219 VAL B CA 1
ATOM 4197 C C . VAL B 1 219 ? 6.141 18.141 -5.379 1 98.94 219 VAL B C 1
ATOM 4199 O O . VAL B 1 219 ? 5.012 18.203 -4.887 1 98.94 219 VAL B O 1
ATOM 4202 N N . LEU B 1 220 ? 7.004 17.203 -4.988 1 98.94 220 LEU B N 1
ATOM 4203 C CA . LEU B 1 220 ? 6.621 16.094 -4.129 1 98.94 220 LEU B CA 1
ATOM 4204 C C . LEU B 1 220 ? 7.461 16.078 -2.854 1 98.94 220 LEU B C 1
ATOM 4206 O O . LEU B 1 220 ? 8.68 16.234 -2.906 1 98.94 220 LEU B O 1
ATOM 4210 N N . PHE B 1 221 ? 6.84 16.016 -1.709 1 98.94 221 PHE B N 1
ATOM 4211 C CA . PHE B 1 221 ? 7.477 15.734 -0.428 1 98.94 221 PHE B CA 1
ATOM 4212 C C . PHE B 1 221 ? 7.109 14.344 0.066 1 98.94 221 PHE B C 1
ATOM 4214 O O . PHE B 1 221 ? 5.926 13.992 0.133 1 98.94 221 PHE B O 1
ATOM 4221 N N . ILE B 1 222 ? 8.078 13.492 0.42 1 98.81 222 ILE B N 1
ATOM 4222 C CA . ILE B 1 222 ? 7.816 12.148 0.905 1 98.81 222 ILE B CA 1
ATOM 4223 C C . ILE B 1 222 ? 8.664 11.867 2.143 1 98.81 222 ILE B C 1
ATOM 4225 O O . ILE B 1 222 ? 9.859 12.164 2.166 1 98.81 222 ILE B O 1
ATOM 4229 N N . GLU B 1 223 ? 8.133 11.344 3.162 1 98.31 223 GLU B N 1
ATOM 4230 C CA . GLU B 1 223 ? 8.789 10.836 4.363 1 98.31 223 GLU B CA 1
ATOM 4231 C C . GLU B 1 223 ? 8.125 9.547 4.844 1 98.31 223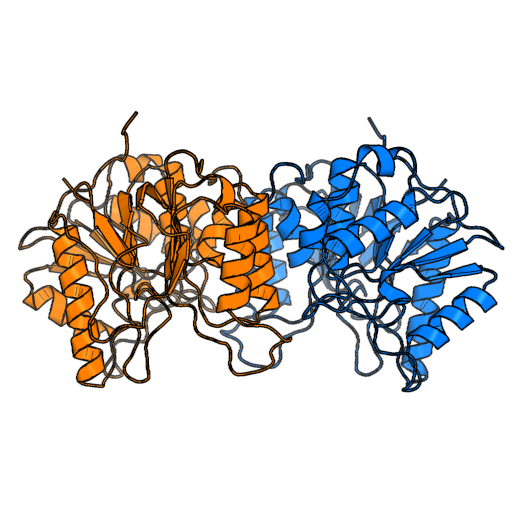 GLU B C 1
ATOM 4233 O O . GLU B 1 223 ? 7.062 9.164 4.352 1 98.31 223 GLU B O 1
ATOM 4238 N N . GLU B 1 224 ? 8.781 8.812 5.727 1 97.56 224 GLU B N 1
ATOM 4239 C CA . GLU B 1 224 ? 8.227 7.543 6.191 1 97.56 224 GLU B CA 1
ATOM 4240 C C . GLU B 1 224 ? 8.859 7.121 7.516 1 97.56 224 GLU B C 1
ATOM 4242 O O . GLU B 1 224 ? 9.945 7.594 7.871 1 97.56 224 GLU B O 1
ATOM 4247 N N . ILE B 1 225 ? 8.195 6.227 8.211 1 95.69 225 ILE B N 1
ATOM 4248 C CA . ILE B 1 225 ? 8.773 5.578 9.383 1 95.69 225 ILE B CA 1
ATOM 4249 C C . ILE B 1 225 ? 9.836 4.574 8.945 1 95.69 225 ILE B C 1
ATOM 4251 O O . ILE B 1 225 ? 9.977 4.293 7.75 1 95.69 225 ILE B O 1
ATOM 4255 N N . ALA B 1 226 ? 10.523 4.059 9.93 1 92.94 226 ALA B N 1
ATOM 4256 C CA . ALA B 1 226 ? 11.438 2.961 9.617 1 92.94 226 ALA B CA 1
ATOM 4257 C C . ALA B 1 226 ? 10.672 1.73 9.141 1 92.94 226 ALA B C 1
ATOM 4259 O O . ALA B 1 226 ? 9.727 1.284 9.797 1 92.94 226 ALA B O 1
ATOM 4260 N N . LEU B 1 227 ? 11.031 1.245 8.023 1 91.62 227 LEU B N 1
ATOM 4261 C CA . LEU B 1 227 ? 10.43 0.029 7.488 1 91.62 227 LEU B CA 1
ATOM 4262 C C . LEU B 1 227 ? 11.484 -0.843 6.812 1 91.62 227 LEU B C 1
ATOM 4264 O O . LEU B 1 227 ? 12.609 -0.401 6.59 1 91.62 227 LEU B O 1
ATOM 4268 N N . GLN B 1 228 ? 11.109 -2.084 6.562 1 91.56 228 GLN B N 1
ATOM 4269 C CA . GLN B 1 228 ? 11.992 -2.947 5.781 1 91.56 228 GLN B CA 1
ATOM 4270 C C . GLN B 1 228 ? 12.289 -2.336 4.418 1 91.56 228 GLN B C 1
ATOM 4272 O O . GLN B 1 228 ? 11.406 -1.758 3.779 1 91.56 228 GLN B O 1
ATOM 4277 N N . ILE B 1 229 ? 13.461 -2.525 3.971 1 92.31 229 ILE B N 1
ATOM 4278 C CA . ILE B 1 229 ? 13.953 -1.854 2.77 1 92.31 229 ILE B CA 1
ATOM 4279 C C . ILE B 1 229 ? 13.133 -2.303 1.56 1 92.31 229 ILE B C 1
ATOM 4281 O O . ILE B 1 229 ? 12.844 -1.502 0.668 1 92.31 229 ILE B O 1
ATOM 4285 N N . HIS B 1 230 ? 12.75 -3.58 1.491 1 92.75 230 HIS B N 1
ATOM 4286 C CA . HIS B 1 230 ? 11.984 -4.059 0.346 1 92.75 230 HIS B CA 1
ATOM 4287 C C . HIS B 1 230 ? 10.602 -3.432 0.307 1 92.75 230 HIS B C 1
ATOM 4289 O O . HIS B 1 230 ? 10.031 -3.229 -0.771 1 92.75 230 HIS B O 1
ATOM 4295 N N . ARG B 1 231 ? 10.062 -3.156 1.502 1 94.81 231 ARG B N 1
ATOM 4296 C CA . ARG B 1 231 ? 8.766 -2.484 1.557 1 94.81 231 ARG B CA 1
ATOM 4297 C C . ARG B 1 231 ? 8.883 -1.041 1.074 1 94.81 231 ARG B C 1
ATOM 4299 O O . ARG B 1 231 ? 8.023 -0.56 0.334 1 94.81 231 ARG B O 1
ATOM 4306 N N . LEU B 1 232 ? 9.938 -0.362 1.522 1 95.88 232 LEU B N 1
ATOM 4307 C CA . LEU B 1 232 ? 10.203 0.986 1.032 1 95.88 232 LEU B CA 1
ATOM 4308 C C . LEU B 1 232 ? 10.32 0.998 -0.488 1 95.88 232 LEU B C 1
ATOM 4310 O O . LEU B 1 232 ? 9.719 1.848 -1.153 1 95.88 232 LEU B O 1
ATOM 4314 N N . ASP B 1 233 ? 10.984 0.057 -0.978 1 94.88 233 ASP B N 1
ATOM 4315 C CA . ASP B 1 233 ? 11.195 -0.07 -2.416 1 94.88 233 ASP B CA 1
ATOM 4316 C C . ASP B 1 233 ? 9.867 -0.281 -3.146 1 94.88 233 ASP B C 1
ATOM 4318 O O . ASP B 1 233 ? 9.633 0.316 -4.199 1 94.88 233 ASP B O 1
ATOM 4322 N N . GLU B 1 234 ? 9.055 -1.102 -2.627 1 96.69 234 GLU B N 1
ATOM 4323 C CA . GLU B 1 234 ? 7.758 -1.398 -3.238 1 96.69 234 GLU B CA 1
ATOM 4324 C C . GLU B 1 234 ? 6.879 -0.152 -3.301 1 96.69 234 GLU B C 1
ATOM 4326 O O . GLU B 1 234 ? 6.223 0.1 -4.312 1 96.69 234 GLU B O 1
ATOM 4331 N N . TYR B 1 235 ? 6.891 0.622 -2.246 1 98.19 235 TYR B N 1
ATOM 4332 C CA . TYR B 1 235 ? 6.07 1.829 -2.213 1 98.19 235 TYR B CA 1
ATOM 4333 C C . TYR B 1 235 ? 6.605 2.877 -3.184 1 98.19 235 TYR B C 1
ATOM 4335 O O . TYR B 1 235 ? 5.832 3.531 -3.887 1 98.19 235 TYR B O 1
ATOM 4343 N N . LEU B 1 236 ? 7.926 3.021 -3.23 1 98.25 236 LEU B N 1
ATOM 4344 C CA . LEU B 1 236 ? 8.531 3.963 -4.168 1 98.25 236 LEU B CA 1
ATOM 4345 C C . LEU B 1 236 ? 8.273 3.529 -5.609 1 98.25 236 LEU B C 1
ATOM 4347 O O . LEU B 1 236 ? 8.008 4.367 -6.477 1 98.25 236 LEU B O 1
ATOM 4351 N N . THR B 1 237 ? 8.352 2.225 -5.863 1 97.88 237 THR B N 1
ATOM 4352 C CA . THR B 1 237 ? 8.07 1.686 -7.191 1 97.88 237 THR B CA 1
ATOM 4353 C C . THR B 1 237 ? 6.625 1.973 -7.598 1 97.88 237 THR B C 1
ATOM 4355 O O . THR B 1 237 ? 6.359 2.344 -8.742 1 97.88 237 THR B O 1
ATOM 4358 N N . ALA B 1 238 ? 5.727 1.813 -6.648 1 98.31 238 ALA B N 1
ATOM 4359 C CA . ALA B 1 238 ? 4.324 2.113 -6.922 1 98.31 238 ALA B CA 1
ATOM 4360 C C . ALA B 1 238 ? 4.148 3.566 -7.355 1 98.31 238 ALA B C 1
ATOM 4362 O O . ALA B 1 238 ? 3.502 3.846 -8.367 1 98.31 238 ALA B O 1
ATOM 4363 N N . LEU B 1 239 ? 4.754 4.504 -6.633 1 98.38 239 LEU B N 1
ATOM 4364 C CA . LEU B 1 239 ? 4.672 5.914 -6.992 1 98.38 239 LEU B CA 1
ATOM 4365 C C . LEU B 1 239 ? 5.258 6.156 -8.383 1 98.38 239 LEU B C 1
ATOM 4367 O O . LEU B 1 239 ? 4.742 6.98 -9.141 1 98.38 239 LEU B O 1
ATOM 4371 N N . GLY B 1 240 ? 6.371 5.48 -8.648 1 98.44 240 GLY B N 1
ATOM 4372 C CA . GLY B 1 240 ? 6.988 5.574 -9.961 1 98.44 240 GLY B CA 1
ATOM 4373 C C . GLY B 1 240 ? 6.082 5.09 -11.078 1 98.44 240 GLY B C 1
ATOM 4374 O O . GLY B 1 240 ? 5.879 5.797 -12.07 1 98.44 240 GLY B O 1
ATOM 4375 N N . LEU B 1 241 ? 5.492 3.938 -10.883 1 98 241 LEU B N 1
ATOM 4376 C CA . LEU B 1 241 ? 4.676 3.318 -11.922 1 98 241 LEU B CA 1
ATOM 4377 C C . LEU B 1 241 ? 3.35 4.055 -12.086 1 98 241 LEU B C 1
ATOM 4379 O O . LEU B 1 241 ? 2.738 4.016 -13.156 1 98 241 LEU B O 1
ATOM 4383 N N . MET B 1 242 ? 2.912 4.777 -11.055 1 97.56 242 MET B N 1
ATOM 4384 C CA . MET B 1 242 ? 1.714 5.609 -11.125 1 97.56 242 MET B CA 1
ATOM 4385 C C . MET B 1 242 ? 1.985 6.891 -11.906 1 97.56 242 MET B C 1
ATOM 4387 O O . MET B 1 242 ? 1.059 7.633 -12.234 1 97.56 242 MET B O 1
ATOM 4391 N N . GLY B 1 243 ? 3.271 7.152 -12.195 1 97.75 243 GLY B N 1
ATOM 4392 C CA . GLY B 1 243 ? 3.656 8.359 -12.906 1 97.75 243 GLY B CA 1
ATOM 4393 C C . GLY B 1 243 ? 3.842 9.555 -11.992 1 97.75 243 GLY B C 1
ATOM 4394 O O . GLY B 1 243 ? 4.145 10.656 -12.461 1 97.75 243 GLY B O 1
ATOM 4395 N N . ILE B 1 244 ? 3.719 9.344 -10.711 1 98.44 244 ILE B N 1
ATOM 4396 C CA . ILE B 1 244 ? 3.789 10.453 -9.773 1 98.44 244 ILE B CA 1
ATOM 4397 C C . ILE B 1 244 ? 5.242 10.898 -9.609 1 98.44 244 ILE B C 1
ATOM 4399 O O . ILE B 1 244 ? 5.555 12.086 -9.758 1 98.44 244 ILE B O 1
ATOM 4403 N N . LEU B 1 245 ? 6.164 9.953 -9.336 1 98.19 245 LEU B N 1
ATOM 4404 C CA . LEU B 1 245 ? 7.57 10.305 -9.172 1 98.19 245 LEU B CA 1
ATOM 4405 C C . LEU B 1 245 ? 8.117 10.953 -10.438 1 98.19 245 LEU B C 1
ATOM 4407 O O . LEU B 1 245 ? 8.859 11.938 -10.359 1 98.19 245 LEU B O 1
ATOM 4411 N N . GLY B 1 246 ? 7.707 10.43 -11.57 1 98.31 246 GLY B N 1
ATOM 4412 C CA . GLY B 1 246 ? 8.242 10.898 -12.836 1 98.31 246 GLY B CA 1
ATOM 4413 C C . GLY B 1 246 ? 7.605 12.195 -13.312 1 98.31 246 GLY B C 1
ATOM 4414 O O . GLY B 1 246 ? 8.164 12.891 -14.164 1 98.31 246 GLY B O 1
ATOM 4415 N N . GLY B 1 247 ? 6.457 12.516 -12.789 1 98.5 247 GLY B N 1
ATOM 4416 C CA . GLY B 1 247 ? 5.676 13.617 -13.32 1 98.5 247 GLY B CA 1
ATOM 4417 C C . GLY B 1 247 ? 5.898 14.922 -12.578 1 98.5 247 GLY B C 1
ATOM 4418 O O . GLY B 1 247 ? 5.523 15.992 -13.062 1 98.5 247 GLY B O 1
ATOM 4419 N N . VAL B 1 248 ? 6.492 14.867 -11.398 1 98.88 248 VAL B N 1
ATOM 4420 C CA . VAL B 1 248 ? 6.637 16.062 -10.57 1 98.88 248 VAL B CA 1
ATOM 4421 C C . VAL B 1 248 ? 7.898 16.828 -10.977 1 98.88 248 VAL B C 1
ATOM 4423 O O . VAL B 1 248 ? 8.836 16.234 -11.523 1 98.88 248 VAL B O 1
ATOM 4426 N N . ASN B 1 249 ? 7.918 18.062 -10.648 1 98.94 249 ASN B N 1
ATOM 4427 C CA . ASN B 1 249 ? 9.008 18.953 -11.055 1 98.94 249 ASN B CA 1
ATOM 4428 C C . ASN B 1 249 ? 10.234 18.766 -10.172 1 98.94 249 ASN B C 1
ATOM 4430 O O . ASN B 1 249 ? 11.352 19.078 -10.586 1 98.94 249 ASN B O 1
ATOM 4434 N N . ALA B 1 250 ? 10.055 18.359 -8.969 1 98.94 250 ALA B N 1
ATOM 4435 C CA . ALA B 1 250 ? 11.109 18.188 -7.973 1 98.94 250 ALA B CA 1
ATOM 4436 C C . ALA B 1 250 ? 10.641 17.312 -6.812 1 98.94 250 ALA B C 1
ATOM 4438 O O . ALA B 1 250 ? 9.438 17.109 -6.629 1 98.94 250 ALA B O 1
ATOM 4439 N N . ILE B 1 251 ? 11.594 16.781 -6.105 1 98.94 251 ILE B N 1
ATOM 4440 C CA . ILE B 1 251 ? 11.25 15.883 -5.008 1 98.94 251 ILE B CA 1
ATOM 4441 C C . ILE B 1 251 ? 12.109 16.203 -3.789 1 98.94 251 ILE B C 1
ATOM 4443 O O . ILE B 1 251 ? 13.336 16.297 -3.893 1 98.94 251 ILE B O 1
ATOM 4447 N N . ALA B 1 252 ? 11.523 16.438 -2.65 1 98.88 252 ALA B N 1
ATOM 4448 C CA . ALA B 1 252 ? 12.188 16.516 -1.353 1 98.88 252 ALA B CA 1
ATOM 4449 C C . ALA B 1 252 ? 11.82 15.312 -0.48 1 98.88 252 ALA B C 1
ATOM 4451 O O . ALA B 1 252 ? 10.641 15.047 -0.246 1 98.88 252 ALA B O 1
ATOM 4452 N N . TYR B 1 253 ? 12.789 14.594 -0.095 1 98.62 253 TYR B N 1
ATOM 4453 C CA . TYR B 1 253 ? 12.57 13.508 0.848 1 98.62 253 TYR B CA 1
ATOM 4454 C C . TYR B 1 253 ? 12.859 13.953 2.275 1 98.62 253 TYR B C 1
ATOM 4456 O O . TYR B 1 253 ? 13.891 14.562 2.547 1 98.62 253 TYR B O 1
ATOM 4464 N N . GLY B 1 254 ? 11.867 13.703 3.119 1 97.81 254 GLY B N 1
ATOM 4465 C CA . GLY B 1 254 ? 12.086 13.93 4.539 1 97.81 254 GLY B CA 1
ATOM 4466 C C . GLY B 1 254 ? 12.953 12.867 5.184 1 97.81 254 GLY B C 1
ATOM 4467 O O . GLY B 1 254 ? 13.734 12.195 4.504 1 97.81 254 GLY B O 1
ATOM 4468 N N . GLU B 1 255 ? 12.875 12.844 6.43 1 93.88 255 GLU B N 1
ATOM 4469 C CA . GLU B 1 255 ? 13.633 11.836 7.156 1 93.88 255 GLU B CA 1
ATOM 4470 C C . GLU B 1 255 ? 12.938 10.477 7.09 1 93.88 255 GLU B C 1
ATOM 4472 O O . GLU B 1 255 ? 11.734 10.367 7.324 1 93.88 255 GLU B O 1
ATOM 4477 N N . ILE B 1 256 ? 13.656 9.492 6.742 1 94.5 256 ILE B N 1
ATOM 4478 C CA . ILE B 1 256 ? 13.266 8.086 6.793 1 94.5 256 ILE B CA 1
ATOM 4479 C C . ILE B 1 256 ? 14.32 7.293 7.559 1 94.5 256 ILE B C 1
ATOM 4481 O O . ILE B 1 256 ? 15.383 6.98 7.023 1 94.5 256 ILE B O 1
ATOM 4485 N N . PRO B 1 257 ? 14.016 7.027 8.758 1 92.44 257 PRO B N 1
ATOM 4486 C CA . PRO B 1 257 ? 15.023 6.352 9.586 1 92.44 257 PRO B CA 1
ATOM 4487 C C . PRO B 1 257 ? 15.297 4.922 9.117 1 92.44 257 PRO B C 1
ATOM 4489 O O . PRO B 1 257 ? 14.43 4.285 8.516 1 92.44 257 PRO B O 1
ATOM 4492 N N . GLU B 1 258 ? 16.453 4.426 9.375 1 88.44 258 GLU B N 1
ATOM 4493 C CA . GLU B 1 258 ? 16.797 3.043 9.07 1 88.44 258 GLU B CA 1
ATOM 4494 C C . GLU B 1 258 ? 16.188 2.08 10.078 1 88.44 258 GLU B C 1
ATOM 4496 O O . GLU B 1 258 ? 16.141 2.369 11.273 1 88.44 258 GLU B O 1
ATOM 4501 N N . LEU B 1 259 ? 15.648 1.038 9.484 1 84.31 259 LEU B N 1
ATOM 4502 C CA . LEU B 1 259 ? 15.203 -0.032 10.375 1 84.31 259 LEU B CA 1
ATOM 4503 C C . LEU B 1 259 ? 16.391 -0.845 10.875 1 84.31 259 LEU B C 1
ATOM 4505 O O . LEU B 1 259 ? 17.188 -1.341 10.078 1 84.31 259 LEU B O 1
ATOM 4509 N N . ARG B 1 260 ? 16.672 -0.957 12.109 1 70.19 260 ARG B N 1
ATOM 4510 C CA . ARG B 1 260 ? 17.844 -1.599 12.695 1 70.19 260 ARG B CA 1
ATOM 4511 C C . ARG B 1 260 ? 17.719 -3.117 12.68 1 70.19 260 ARG B C 1
ATOM 4513 O O . ARG B 1 260 ? 18.703 -3.834 12.539 1 70.19 260 ARG B O 1
ATOM 4520 N N . GLU B 1 261 ? 16.5 -3.516 12.742 1 69.44 261 GLU B N 1
ATOM 4521 C CA . GLU B 1 261 ? 16.328 -4.961 12.812 1 69.44 261 GLU B CA 1
ATOM 4522 C C . GLU B 1 261 ? 15.867 -5.527 11.469 1 69.44 261 GLU B C 1
ATOM 4524 O O . GLU B 1 261 ? 15.055 -4.914 10.773 1 69.44 261 GLU B O 1
ATOM 4529 N N . TRP B 1 262 ? 16.375 -6.742 11.219 1 59.84 262 TRP B N 1
ATOM 4530 C CA . TRP B 1 262 ? 16 -7.613 10.109 1 59.84 262 TRP B CA 1
ATOM 4531 C C . TRP B 1 262 ? 16.031 -6.859 8.781 1 59.84 262 TRP B C 1
ATOM 4533 O O . TRP B 1 262 ? 15.211 -5.977 8.547 1 59.84 262 TRP B O 1
ATOM 4543 N N . GLN B 1 263 ? 16.891 -6.688 8.047 1 64.44 263 GLN B N 1
ATOM 4544 C CA . GLN B 1 263 ? 16.953 -6.055 6.73 1 64.44 263 GLN B CA 1
ATOM 4545 C C . GLN B 1 263 ? 17.594 -6.984 5.703 1 64.44 263 GLN B C 1
ATOM 4547 O O . GLN B 1 263 ? 18.531 -7.727 6.02 1 64.44 263 GLN B O 1
ATOM 4552 N N . VAL B 1 264 ? 16.703 -6.988 4.641 1 65.75 264 VAL B N 1
ATOM 4553 C CA . VAL B 1 264 ? 17.281 -7.609 3.457 1 65.75 264 VAL B CA 1
ATOM 4554 C C . VAL B 1 264 ? 18.266 -6.648 2.807 1 65.75 264 VAL B C 1
ATOM 4556 O O . VAL B 1 264 ? 18.188 -5.434 3 1 65.75 264 VAL B O 1
ATOM 4559 N N . GLY B 1 265 ? 19.5 -6.852 2.803 1 73.62 265 GLY B N 1
ATOM 4560 C CA . GLY B 1 265 ? 20.531 -6.047 2.16 1 73.62 265 GLY B CA 1
ATOM 4561 C C . GLY B 1 265 ? 20 -4.734 1.611 1 73.62 265 GLY B C 1
ATOM 4562 O O . GLY B 1 265 ? 18.781 -4.562 1.459 1 73.62 265 GLY B O 1
ATOM 4563 N N . GLY B 1 266 ? 20.734 -3.621 1.532 1 81.94 266 GLY B N 1
ATOM 4564 C CA . GLY B 1 266 ? 20.375 -2.305 1.026 1 81.94 266 GLY B CA 1
ATOM 4565 C C . GLY B 1 266 ? 20.219 -1.269 2.121 1 81.94 266 GLY B C 1
ATOM 4566 O O . GLY B 1 266 ? 20.391 -1.574 3.303 1 81.94 266 GLY B O 1
ATOM 4567 N N . SER B 1 267 ? 19.984 0.008 1.661 1 89.5 267 SER B N 1
ATOM 4568 C CA . SER B 1 267 ? 19.781 1.118 2.586 1 89.5 267 SER B CA 1
ATOM 4569 C C . SER B 1 267 ? 18.688 2.053 2.084 1 89.5 267 SER B C 1
ATOM 4571 O O . SER B 1 267 ? 18.312 2.016 0.908 1 89.5 267 SER B O 1
ATOM 4573 N N . VAL B 1 268 ? 18.219 2.787 2.992 1 93.5 268 VAL B N 1
ATOM 4574 C CA . VAL B 1 268 ? 17.203 3.781 2.668 1 93.5 268 VAL B CA 1
ATOM 4575 C C . VAL B 1 268 ? 17.734 4.734 1.596 1 93.5 268 VAL B C 1
ATOM 4577 O O . VAL B 1 268 ? 17.047 5.004 0.604 1 93.5 268 VAL B O 1
ATOM 4580 N N . VAL B 1 269 ? 18.984 5.199 1.768 1 94.44 269 VAL B N 1
ATOM 4581 C CA . VAL B 1 269 ? 19.609 6.141 0.84 1 94.44 269 VAL B CA 1
ATOM 4582 C C . VAL B 1 269 ? 19.688 5.516 -0.551 1 94.44 269 VAL B C 1
ATOM 4584 O O . VAL B 1 269 ? 19.344 6.156 -1.547 1 94.44 269 VAL B O 1
ATOM 4587 N N . GLU B 1 270 ? 20.062 4.289 -0.615 1 92.75 270 GLU B N 1
ATOM 4588 C CA . GLU B 1 270 ? 20.188 3.596 -1.893 1 92.75 270 GLU B CA 1
ATOM 4589 C C . GLU B 1 270 ? 18.828 3.428 -2.564 1 92.75 270 GLU B C 1
ATOM 4591 O O . GLU B 1 270 ? 18.688 3.643 -3.77 1 92.75 270 GLU B O 1
ATOM 4596 N N . SER B 1 271 ? 17.844 3.014 -1.774 1 93.44 271 SER B N 1
ATOM 4597 C CA . SER B 1 271 ? 16.516 2.797 -2.312 1 93.44 271 SER B CA 1
ATOM 4598 C C . SER B 1 271 ? 15.922 4.086 -2.871 1 93.44 271 SER B C 1
ATOM 4600 O O . SER B 1 271 ? 15.375 4.098 -3.975 1 93.44 271 SER B O 1
ATOM 4602 N N . ILE B 1 272 ? 16.078 5.156 -2.195 1 97.25 272 ILE B N 1
ATOM 4603 C CA . ILE B 1 272 ? 15.539 6.453 -2.588 1 97.25 272 ILE B CA 1
ATOM 4604 C C . ILE B 1 272 ? 16.266 6.965 -3.826 1 97.25 272 ILE B C 1
ATOM 4606 O O . ILE B 1 272 ? 15.641 7.418 -4.785 1 97.25 272 ILE B O 1
ATOM 4610 N N . THR B 1 273 ? 17.578 6.895 -3.75 1 97.31 273 THR B N 1
ATOM 4611 C CA . THR B 1 273 ? 18.391 7.375 -4.867 1 97.31 273 THR B CA 1
ATOM 4612 C C . THR B 1 273 ? 18.062 6.598 -6.137 1 97.31 273 THR B C 1
ATOM 4614 O O . THR B 1 273 ? 17.875 7.188 -7.203 1 97.31 273 THR B O 1
ATOM 4617 N N . GLU B 1 274 ? 17.984 5.312 -6.016 1 95.88 274 GLU B N 1
ATOM 4618 C CA . GLU B 1 274 ? 17.688 4.477 -7.172 1 95.88 274 GLU B CA 1
ATOM 4619 C C . GLU B 1 274 ? 16.312 4.793 -7.75 1 95.88 274 GLU B C 1
ATOM 4621 O O . GLU B 1 274 ? 16.156 4.953 -8.961 1 95.88 274 GLU B O 1
ATOM 4626 N N . ALA B 1 275 ? 15.312 4.836 -6.914 1 97.5 275 ALA B N 1
ATOM 4627 C CA . ALA B 1 275 ? 13.961 5.141 -7.379 1 97.5 275 ALA B CA 1
ATOM 4628 C C . ALA B 1 275 ? 13.914 6.496 -8.07 1 97.5 275 ALA B C 1
ATOM 4630 O O . ALA B 1 275 ? 13.32 6.633 -9.141 1 97.5 275 ALA B O 1
ATOM 4631 N N . THR B 1 276 ? 14.555 7.492 -7.438 1 98.5 276 THR B N 1
ATOM 4632 C CA . THR B 1 276 ? 14.555 8.844 -7.984 1 98.5 276 THR B CA 1
ATOM 4633 C C . THR B 1 276 ? 15.227 8.875 -9.352 1 98.5 276 THR B C 1
ATOM 4635 O O . THR B 1 276 ? 14.68 9.438 -10.305 1 98.5 276 THR B O 1
ATOM 4638 N N . LYS B 1 277 ? 16.359 8.242 -9.453 1 97.88 277 LYS B N 1
ATOM 4639 C CA . LYS B 1 277 ? 17.109 8.242 -10.695 1 97.88 277 LYS B CA 1
ATOM 4640 C C . LYS B 1 277 ? 16.391 7.438 -11.781 1 97.88 277 LYS B C 1
ATOM 4642 O O . LYS B 1 277 ? 16.469 7.77 -12.961 1 97.88 277 LYS B O 1
ATOM 4647 N N . THR B 1 278 ? 15.727 6.445 -11.391 1 97.62 278 THR B N 1
ATOM 4648 C CA . THR B 1 278 ? 15.016 5.582 -12.328 1 97.62 278 THR B CA 1
ATOM 4649 C C . THR B 1 278 ? 13.805 6.301 -12.914 1 97.62 278 THR B C 1
ATOM 4651 O O . THR B 1 278 ? 13.586 6.277 -14.133 1 97.62 278 THR B O 1
ATOM 4654 N N . TYR B 1 279 ? 13.07 6.992 -12.117 1 98.31 279 TYR B N 1
ATOM 4655 C CA . TYR B 1 279 ? 11.773 7.473 -12.57 1 98.31 279 TYR B CA 1
ATOM 4656 C C . TYR B 1 279 ? 11.82 8.961 -12.898 1 98.31 279 TYR B C 1
ATOM 4658 O O . TYR B 1 279 ? 10.984 9.469 -13.648 1 98.31 279 TYR B O 1
ATOM 4666 N N . ASN B 1 280 ? 12.742 9.688 -12.289 1 98.69 280 ASN B N 1
ATOM 4667 C CA . ASN B 1 280 ? 12.828 11.133 -12.508 1 98.69 280 ASN B CA 1
ATOM 4668 C C . ASN B 1 280 ? 14.258 11.641 -12.375 1 98.69 280 ASN B C 1
ATOM 4670 O O . ASN B 1 280 ? 14.562 12.422 -11.469 1 98.69 280 ASN B O 1
ATOM 4674 N N . PRO B 1 281 ? 15.094 11.25 -13.258 1 98 281 PRO B N 1
ATOM 4675 C CA . PRO B 1 281 ? 16.531 11.516 -13.109 1 98 281 PRO B CA 1
ATOM 4676 C C . PRO B 1 281 ? 16.875 13 -13.219 1 98 281 PRO B C 1
ATOM 4678 O O . PRO B 1 281 ? 17.938 13.422 -12.773 1 98 281 PRO B O 1
ATOM 4681 N N . LYS B 1 282 ? 16.047 13.773 -13.75 1 98.12 282 LYS B N 1
ATOM 4682 C CA . LYS B 1 282 ? 16.391 15.164 -14 1 98.12 282 LYS B CA 1
ATOM 4683 C C . LYS B 1 282 ? 15.789 16.078 -12.938 1 98.12 282 LYS B C 1
ATOM 4685 O O . LYS B 1 282 ? 16.172 17.25 -12.82 1 98.12 282 LYS B O 1
ATOM 4690 N N . ALA B 1 283 ? 14.82 15.633 -12.219 1 98.62 283 ALA B N 1
ATOM 4691 C CA . ALA B 1 283 ? 14.141 16.484 -11.242 1 98.62 283 ALA B CA 1
ATOM 4692 C C . ALA B 1 283 ? 15.062 16.812 -10.07 1 98.62 283 ALA B C 1
ATOM 4694 O O . ALA B 1 283 ? 15.641 15.914 -9.453 1 98.62 283 ALA B O 1
ATOM 4695 N N . PRO B 1 284 ? 15.227 18.109 -9.773 1 98.88 284 PRO B N 1
ATOM 4696 C CA . PRO B 1 284 ? 15.93 18.438 -8.531 1 98.88 284 PRO B CA 1
ATOM 4697 C C . PRO B 1 284 ? 15.391 17.656 -7.332 1 98.88 284 PRO B C 1
ATOM 4699 O O . PRO B 1 284 ? 14.172 17.594 -7.137 1 98.88 284 PRO B O 1
ATOM 4702 N N . SER B 1 285 ? 16.281 17.062 -6.602 1 98.88 285 SER B N 1
ATOM 4703 C CA . SER B 1 285 ? 15.836 16.203 -5.5 1 98.88 285 SER B CA 1
ATOM 4704 C C . SER B 1 285 ? 16.891 16.141 -4.395 1 98.88 285 SER B C 1
ATOM 4706 O O . SER B 1 285 ? 18.094 16.172 -4.672 1 98.88 285 SER B O 1
ATOM 4708 N N . PHE B 1 286 ? 16.438 16.094 -3.16 1 98.5 286 PHE B N 1
ATOM 4709 C CA . PHE B 1 286 ? 17.328 15.945 -2.02 1 98.5 286 PHE B CA 1
ATOM 4710 C C . PHE B 1 286 ? 16.656 15.164 -0.902 1 98.5 286 PHE B C 1
ATOM 4712 O O . PHE B 1 286 ? 15.445 14.914 -0.952 1 98.5 286 PHE B O 1
ATOM 4719 N N . MET B 1 287 ? 17.406 14.672 0.099 1 97.5 287 MET B N 1
ATOM 4720 C CA . MET B 1 287 ? 16.922 13.891 1.23 1 97.5 287 MET B CA 1
ATOM 4721 C C . MET B 1 287 ? 17.234 14.586 2.549 1 97.5 287 MET B C 1
ATOM 4723 O O . MET B 1 287 ? 18.062 15.5 2.596 1 97.5 287 MET B O 1
ATOM 4727 N N . ASN B 1 288 ? 16.5 14.188 3.561 1 96.44 288 ASN B N 1
ATOM 4728 C CA . ASN B 1 288 ? 16.75 14.562 4.953 1 96.44 288 ASN B CA 1
ATOM 4729 C C . ASN B 1 288 ? 16.203 15.953 5.262 1 96.44 288 ASN B C 1
ATOM 4731 O O . ASN B 1 288 ? 16.828 16.719 6.004 1 96.44 288 ASN B O 1
ATOM 4735 N N . TYR B 1 289 ? 15.195 16.359 4.551 1 97.12 289 TYR B N 1
ATOM 4736 C CA . TYR B 1 289 ? 14.438 17.453 5.117 1 97.12 289 TYR B CA 1
ATOM 4737 C C . TYR B 1 289 ? 13.914 17.109 6.504 1 97.12 289 TYR B C 1
ATOM 4739 O O . TYR B 1 289 ? 13.422 16 6.727 1 97.12 289 TYR B O 1
ATOM 4747 N N . PRO B 1 290 ? 14.07 17.953 7.496 1 95.75 290 PRO B N 1
ATOM 4748 C CA . PRO B 1 290 ? 13.812 17.562 8.883 1 95.75 290 PRO B CA 1
ATOM 4749 C C . PRO B 1 290 ? 12.32 17.438 9.195 1 95.75 290 PRO B C 1
ATOM 4751 O O . PRO B 1 290 ? 11.828 18.062 10.125 1 95.75 290 PRO B O 1
ATOM 4754 N N . CYS B 1 291 ? 11.57 16.547 8.484 1 95.06 291 CYS B N 1
ATOM 4755 C CA . CYS B 1 291 ? 10.172 16.172 8.633 1 95.06 291 CYS B CA 1
ATOM 4756 C C . CYS B 1 291 ? 9.938 14.75 8.156 1 95.06 291 CYS B C 1
ATOM 4758 O O . CYS B 1 291 ? 10.516 14.32 7.152 1 95.06 291 CYS B O 1
ATOM 4760 N N . CYS B 1 292 ? 9.32 13.875 8.734 1 94.25 292 CYS B N 1
ATOM 4761 C CA . CYS B 1 292 ? 8.641 14.141 9.992 1 94.25 292 CYS B CA 1
ATOM 4762 C C . CYS B 1 292 ? 8.922 13.039 11.008 1 94.25 292 CYS B C 1
ATOM 4764 O O . CYS B 1 292 ? 8.844 13.273 12.219 1 94.25 292 CYS B O 1
ATOM 4766 N N . HIS B 1 293 ? 9.352 11.781 10.469 1 94.19 293 HIS B N 1
ATOM 4767 C CA . HIS B 1 293 ? 9.469 10.633 11.352 1 94.19 293 HIS B CA 1
ATOM 4768 C C . HIS B 1 293 ? 10.914 10.391 11.766 1 94.19 293 HIS B C 1
ATOM 4770 O O . HIS B 1 293 ? 11.234 9.352 12.344 1 94.19 293 HIS B O 1
ATOM 4776 N N . GLY B 1 294 ? 11.719 11.367 11.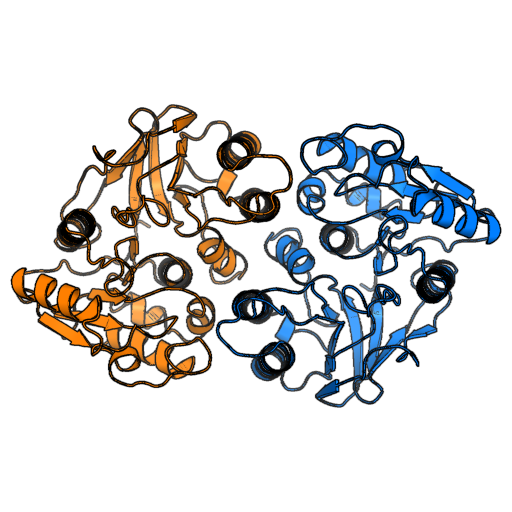438 1 89.75 294 GLY B N 1
ATOM 4777 C CA . GLY B 1 294 ? 13.094 11.312 11.898 1 89.75 294 GLY B CA 1
ATOM 4778 C C . GLY B 1 294 ? 13.352 12.188 13.109 1 89.75 294 GLY B C 1
ATOM 4779 O O . GLY B 1 294 ? 12.516 13.016 13.469 1 89.75 294 GLY B O 1
ATOM 4780 N N . GLY B 1 295 ? 14.547 12.172 13.547 1 89.62 295 GLY B N 1
ATOM 4781 C CA . GLY B 1 295 ? 15.008 12.844 14.75 1 89.62 295 GLY B CA 1
ATOM 4782 C C . GLY B 1 295 ? 16.078 12.07 15.492 1 89.62 295 GLY B C 1
ATOM 4783 O O . GLY B 1 295 ? 16.969 11.484 14.883 1 89.62 295 GLY B O 1
ATOM 4784 N N . ASP B 1 296 ? 16.078 12.297 16.719 1 87.12 296 ASP B N 1
ATOM 4785 C CA . ASP B 1 296 ? 17.062 11.609 17.562 1 87.12 296 ASP B CA 1
ATOM 4786 C C . ASP B 1 296 ? 16.453 11.258 18.938 1 87.12 296 ASP B C 1
ATOM 4788 O O . ASP B 1 296 ? 15.242 11.156 19.062 1 87.12 296 ASP B O 1
ATOM 4792 N N . GLN B 1 297 ? 17.25 10.883 19.812 1 83.5 297 GLN B N 1
ATOM 4793 C CA . GLN B 1 297 ? 16.797 10.422 21.125 1 83.5 297 GLN B CA 1
ATOM 4794 C C . GLN B 1 297 ? 15.984 11.492 21.844 1 83.5 297 GLN B C 1
ATOM 4796 O O . GLN B 1 297 ? 15.281 11.203 22.812 1 83.5 297 GLN B O 1
ATOM 4801 N N . GLN B 1 298 ? 16.109 12.719 21.312 1 82.81 298 GLN B N 1
ATOM 4802 C CA . GLN B 1 298 ? 15.43 13.82 21.984 1 82.81 298 GLN B CA 1
ATOM 4803 C C . GLN B 1 298 ? 14.031 14.031 21.406 1 82.81 298 GLN B C 1
ATOM 4805 O O . GLN B 1 298 ? 13.219 14.758 22 1 82.81 298 GLN B O 1
ATOM 4810 N N . GLY B 1 299 ? 13.758 13.391 20.266 1 87.44 299 GLY B N 1
ATOM 4811 C CA . GLY B 1 299 ? 12.422 13.508 19.688 1 87.44 299 GLY B CA 1
ATOM 4812 C C . GLY B 1 299 ? 12.422 13.648 18.188 1 87.44 299 GLY B C 1
ATOM 4813 O O . GLY B 1 299 ? 13.484 13.641 17.562 1 87.44 299 GLY B O 1
ATOM 4814 N N . LEU B 1 300 ? 11.281 13.844 17.672 1 91.5 300 LEU B N 1
ATOM 4815 C CA . LEU B 1 300 ? 11.086 13.922 16.219 1 91.5 300 LEU B CA 1
ATOM 4816 C C . LEU B 1 300 ? 11.352 15.328 15.711 1 91.5 300 LEU B C 1
ATOM 4818 O O . LEU B 1 300 ? 11.094 16.312 16.422 1 91.5 300 LEU B O 1
ATOM 4822 N N . ASN B 1 301 ? 11.953 15.398 14.57 1 92.81 301 ASN B N 1
ATOM 4823 C CA . ASN B 1 301 ? 11.93 16.641 13.797 1 92.81 301 ASN B CA 1
ATOM 4824 C C . ASN B 1 301 ? 10.664 16.75 12.953 1 92.81 301 ASN B C 1
ATOM 4826 O O . ASN B 1 301 ? 10.43 15.922 12.07 1 92.81 301 ASN B O 1
ATOM 4830 N N . THR B 1 302 ? 9.844 17.719 13.25 1 95.56 302 THR B N 1
ATOM 4831 C CA . THR B 1 302 ? 8.602 17.875 12.508 1 95.56 302 THR B CA 1
ATOM 4832 C C . THR B 1 302 ? 8.484 19.297 11.961 1 95.56 302 THR B C 1
ATOM 4834 O O . THR B 1 302 ? 7.441 19.953 12.102 1 95.56 302 THR B O 1
ATOM 4837 N N . TYR B 1 303 ? 9.633 19.75 11.422 1 96.06 303 TYR B N 1
ATOM 4838 C CA . TYR B 1 303 ? 9.617 21.047 10.742 1 96.06 303 TYR B CA 1
ATOM 4839 C C . TYR B 1 303 ? 8.547 21.078 9.656 1 96.06 303 TYR B C 1
ATOM 4841 O O . TYR B 1 303 ? 8.375 20.109 8.914 1 96.06 303 TYR B O 1
ATOM 4849 N N . PRO B 1 304 ? 7.754 22.109 9.594 1 97.69 304 PRO B N 1
ATOM 4850 C CA . PRO B 1 304 ? 6.516 22.062 8.82 1 97.69 304 PRO B CA 1
ATOM 4851 C C . PRO B 1 304 ? 6.762 21.969 7.312 1 97.69 304 PRO B C 1
ATOM 4853 O O . PRO B 1 304 ? 7.781 22.453 6.824 1 97.69 304 PRO B O 1
ATOM 4856 N N . VAL B 1 305 ? 5.906 21.375 6.57 1 98.5 305 VAL B N 1
ATOM 4857 C CA . VAL B 1 305 ? 5.844 21.297 5.113 1 98.5 305 VAL B CA 1
ATOM 4858 C C . VAL B 1 305 ? 4.43 21.625 4.645 1 98.5 305 VAL B C 1
ATOM 4860 O O . VAL B 1 305 ? 3.512 20.828 4.797 1 98.5 305 VAL B O 1
ATOM 4863 N N . PRO B 1 306 ? 4.238 22.844 4.043 1 98.56 306 PRO B N 1
ATOM 4864 C CA . PRO B 1 306 ? 2.916 23.141 3.496 1 98.56 306 PRO B CA 1
ATOM 4865 C C . PRO B 1 306 ? 2.576 22.312 2.266 1 98.56 306 PRO B C 1
ATOM 4867 O O . PRO B 1 306 ? 3.428 22.109 1.394 1 98.56 306 PRO B O 1
ATOM 4870 N N . LEU B 1 307 ? 1.423 21.766 2.211 1 98.69 307 LEU B N 1
ATOM 4871 C CA . LEU B 1 307 ? 0.901 21.047 1.056 1 98.69 307 LEU B CA 1
ATOM 4872 C C . LEU B 1 307 ? -0.188 21.859 0.357 1 98.69 307 LEU B C 1
ATOM 4874 O O . LEU B 1 307 ? -0.991 22.516 1.015 1 98.69 307 LEU B O 1
ATOM 4878 N N . GLY B 1 308 ? -0.222 21.828 -0.936 1 98.5 308 GLY B N 1
ATOM 4879 C CA . GLY B 1 308 ? -1.316 22.406 -1.694 1 98.5 308 GLY B CA 1
ATOM 4880 C C . GLY B 1 308 ? -1.037 23.828 -2.148 1 98.5 308 GLY B C 1
ATOM 4881 O O . GLY B 1 308 ? -1.927 24.5 -2.666 1 98.5 308 GLY B O 1
ATOM 4882 N N . ILE B 1 309 ? 0.184 24.297 -1.926 1 98.12 309 ILE B N 1
ATOM 4883 C CA . ILE B 1 309 ? 0.549 25.641 -2.393 1 98.12 309 ILE B CA 1
ATOM 4884 C C . ILE B 1 309 ? 1.85 25.562 -3.188 1 98.12 309 ILE B C 1
ATOM 4886 O O . ILE B 1 309 ? 2.549 24.547 -3.16 1 98.12 309 ILE B O 1
ATOM 4890 N N . ASN B 1 310 ? 2.162 26.641 -3.836 1 98.38 310 ASN B N 1
ATOM 4891 C CA . ASN B 1 310 ? 3.371 26.688 -4.648 1 98.38 310 ASN B CA 1
ATOM 4892 C C . ASN B 1 310 ? 4.625 26.781 -3.787 1 98.38 310 ASN B C 1
ATOM 4894 O O . ASN B 1 310 ? 4.75 27.703 -2.963 1 98.38 310 ASN B O 1
ATOM 4898 N N . ILE B 1 311 ? 5.523 25.812 -3.973 1 98.56 311 ILE B N 1
ATOM 4899 C CA . ILE B 1 311 ? 6.781 25.703 -3.24 1 98.56 311 ILE B CA 1
ATOM 4900 C C . ILE B 1 311 ? 7.941 25.547 -4.227 1 98.56 311 ILE B C 1
ATOM 4902 O O . ILE B 1 311 ? 7.832 24.812 -5.211 1 98.56 311 ILE B O 1
ATOM 4906 N N . GLU B 1 312 ? 8.977 26.234 -4.012 1 98.81 312 GLU B N 1
ATOM 4907 C CA . GLU B 1 312 ? 10.227 25.938 -4.699 1 98.81 312 GLU B CA 1
ATOM 4908 C C . GLU B 1 312 ? 11.062 24.922 -3.916 1 98.81 312 GLU B C 1
ATOM 4910 O O . GLU B 1 312 ? 11.359 25.141 -2.738 1 98.81 312 GLU B O 1
ATOM 4915 N N . VAL B 1 313 ? 11.32 23.828 -4.551 1 98.81 313 VAL B N 1
ATOM 4916 C CA . VAL B 1 313 ? 12.289 22.875 -4.02 1 98.81 313 VAL B CA 1
ATOM 4917 C C . VAL B 1 313 ? 13.688 23.219 -4.504 1 98.81 313 VAL B C 1
ATOM 4919 O O . VAL B 1 313 ? 13.984 23.141 -5.699 1 98.81 313 VAL B O 1
ATOM 4922 N N . ASN B 1 314 ? 14.484 23.688 -3.631 1 98.62 314 ASN B N 1
ATOM 4923 C CA . ASN B 1 314 ? 15.875 24.031 -3.906 1 98.62 314 ASN B CA 1
ATOM 4924 C C . ASN B 1 314 ? 16.828 22.938 -3.447 1 98.62 314 ASN B C 1
ATOM 4926 O O . ASN B 1 314 ? 17.281 22.938 -2.301 1 98.62 314 ASN B O 1
ATOM 4930 N N . ALA B 1 315 ? 17.141 22.031 -4.32 1 98.44 315 ALA B N 1
ATOM 4931 C CA . ALA B 1 315 ? 17.969 20.875 -3.957 1 98.44 315 ALA B CA 1
ATOM 4932 C C . ALA B 1 315 ? 19.375 21.312 -3.598 1 98.44 315 ALA B C 1
ATOM 4934 O O . ALA B 1 315 ? 20.031 20.703 -2.75 1 98.44 315 ALA B O 1
ATOM 4935 N N . ASP B 1 316 ? 19.906 22.359 -4.16 1 97.5 316 ASP B N 1
ATOM 4936 C CA . ASP B 1 316 ? 21.25 22.859 -3.908 1 97.5 316 ASP B CA 1
ATOM 4937 C C . ASP B 1 316 ? 21.422 23.266 -2.449 1 97.5 316 ASP B C 1
ATOM 4939 O O . ASP B 1 316 ? 22.484 23.078 -1.86 1 97.5 316 ASP B O 1
ATOM 4943 N N . GLU B 1 317 ? 20.391 23.797 -1.911 1 96.38 317 GLU B N 1
ATOM 4944 C CA . GLU B 1 317 ? 20.438 24.281 -0.537 1 96.38 317 GLU B CA 1
ATOM 4945 C C . GLU B 1 317 ? 19.625 23.391 0.397 1 96.38 317 GLU B C 1
ATOM 4947 O O . GLU B 1 317 ? 19.531 23.656 1.595 1 96.38 317 GLU B O 1
ATOM 4952 N N . ALA B 1 318 ? 19 22.375 -0.152 1 97.19 318 ALA B N 1
ATOM 4953 C CA . ALA B 1 318 ? 18.141 21.453 0.583 1 97.19 318 ALA B CA 1
ATOM 4954 C C . ALA B 1 318 ? 17.047 22.219 1.342 1 97.19 318 ALA B C 1
ATOM 4956 O O . ALA B 1 318 ? 16.875 22.016 2.547 1 97.19 318 ALA B O 1
ATOM 4957 N N . ALA B 1 319 ? 16.344 23.062 0.585 1 97.25 319 ALA B N 1
ATOM 4958 C CA . ALA B 1 319 ? 15.367 23.938 1.211 1 97.25 319 ALA B CA 1
ATOM 4959 C C . ALA B 1 319 ? 14.039 23.906 0.463 1 97.25 319 ALA B C 1
ATOM 4961 O O . ALA B 1 319 ? 14 23.609 -0.735 1 97.25 319 ALA B O 1
ATOM 4962 N N . LEU B 1 320 ? 13 24.094 1.153 1 98.38 320 LEU B N 1
ATOM 4963 C CA . LEU B 1 320 ? 11.664 24.344 0.615 1 98.38 320 LEU B CA 1
ATOM 4964 C C . LEU B 1 320 ? 11.281 25.812 0.772 1 98.38 320 LEU B C 1
ATOM 4966 O O . LEU B 1 320 ? 11.156 26.312 1.895 1 98.38 320 LEU B O 1
ATOM 4970 N N . ILE B 1 321 ? 11.086 26.484 -0.304 1 98.25 321 ILE B N 1
ATOM 4971 C CA . ILE B 1 321 ? 10.82 27.922 -0.268 1 98.25 321 ILE B CA 1
ATOM 4972 C C . ILE B 1 321 ? 9.367 28.188 -0.651 1 98.25 321 ILE B C 1
ATOM 4974 O O . ILE B 1 321 ? 8.961 27.938 -1.792 1 98.25 321 ILE B O 1
ATOM 4978 N N . MET B 1 322 ? 8.578 28.672 0.348 1 98.31 322 MET B N 1
ATOM 4979 C CA . MET B 1 322 ? 7.195 29.031 0.053 1 98.31 322 MET B CA 1
ATOM 4980 C C . MET B 1 322 ? 7.137 30.172 -0.959 1 98.31 322 MET B C 1
ATOM 4982 O O . MET B 1 322 ? 7.844 31.172 -0.818 1 98.31 322 MET B O 1
ATOM 4986 N N . LYS B 1 323 ? 6.316 30.031 -1.965 1 97.94 323 LYS B N 1
ATOM 4987 C CA . LYS B 1 323 ? 6.176 31.078 -2.982 1 97.94 323 LYS B CA 1
ATOM 4988 C C . LYS B 1 323 ? 4.875 31.844 -2.799 1 97.94 323 LYS B C 1
ATOM 4990 O O . LYS B 1 323 ? 4.617 32.812 -3.512 1 97.94 323 LYS B O 1
ATOM 4995 N N . GLU B 1 324 ? 4.047 31.453 -1.908 1 97.5 324 GLU B N 1
ATOM 4996 C CA . GLU B 1 324 ? 2.783 32.094 -1.541 1 97.5 324 GLU B CA 1
ATOM 4997 C C . GLU B 1 324 ? 2.357 31.688 -0.131 1 97.5 324 GLU B C 1
ATOM 4999 O O . GLU B 1 324 ? 2.826 30.688 0.403 1 97.5 324 GLU B O 1
ATOM 5004 N N . PRO B 1 325 ? 1.485 32.469 0.485 1 97.81 325 PRO B N 1
ATOM 5005 C CA . PRO B 1 325 ? 0.991 32.094 1.804 1 97.81 325 PRO B CA 1
ATOM 5006 C C . PRO B 1 325 ? 0.073 30.859 1.743 1 97.81 325 PRO B C 1
ATOM 5008 O O . PRO B 1 325 ? -0.627 30.656 0.747 1 97.81 325 PRO B O 1
ATOM 5011 N N . LEU B 1 326 ? 0.081 30.062 2.773 1 98.12 326 LEU B N 1
ATOM 5012 C CA . LEU B 1 326 ? -0.792 28.906 2.885 1 98.12 326 LEU B CA 1
ATOM 5013 C C . LEU B 1 326 ? -2.244 29.328 3.072 1 98.12 326 LEU B C 1
ATOM 5015 O O . LEU B 1 326 ? -3.162 28.609 2.682 1 98.12 326 LEU B O 1
ATOM 5019 N N . VAL B 1 327 ? -2.371 30.531 3.709 1 97.62 327 VAL B N 1
ATOM 5020 C CA . VAL B 1 327 ? -3.674 31.047 4.125 1 97.62 327 VAL B CA 1
ATOM 5021 C C . VAL B 1 327 ? -3.885 32.438 3.564 1 97.62 327 VAL B C 1
ATOM 5023 O O . VAL B 1 327 ? -2.965 33.031 2.994 1 97.62 327 VAL B O 1
ATOM 5026 N N . GLU B 1 328 ? -5.203 33 3.627 1 93.62 328 GLU B N 1
ATOM 5027 C CA . GLU B 1 328 ? -5.523 34.344 3.145 1 93.62 328 GLU B CA 1
ATOM 5028 C C . GLU B 1 328 ? -6 35.219 4.281 1 93.62 328 GLU B C 1
ATOM 5030 O O . GLU B 1 328 ? -6.566 34.75 5.266 1 93.62 328 GLU B O 1
#

pLDDT: mean 93.16, std 10.34, range [29.8, 98.94]

InterPro domains:
  IPR003507 Peptidase family S66 [PIRSF028757] (5-327)
  IPR003507 Peptidase family S66 [PTHR30237] (7-321)
  IPR027461 LD-carboxypeptidase A, C-terminal domain superfamily [G3DSA:3.50.30.60] (163-327)
  IPR027461 LD-carboxypeptidase A, C-terminal domain superfamily [SSF141986] (183-317)
  IPR027478 Murein tetrapeptide carboxypeptidase, N-terminal [G3DSA:3.40.50.10740] (4-160)
  IPR029062 Class I glutamine amidotransferase-like [SSF52317] (3-157)
  IPR040449 LD-carboxypeptidase, N-terminal [PF02016] (16-137)
  IPR040921 LD-carboxypeptidase, C-terminal [PF17676] (191-312)

Organism: Caldivirga maquilingensis (strain ATCC 700844 / DSM 13496 / JCM 10307 / IC-167) (NCBI:txid397948)